Protein 9YFK (pdb70)

InterPro domains:
  IPR005771 UTP--glucose-1-phosphate uridylyltransferase, bacterial/archaeal-type [PTHR43197] (26-295)
  IPR005771 UTP--glucose-1-phosphate uridylyltransferase, bacterial/archaeal-type [TIGR01099] (27-288)
  IPR005771 UTP--glucose-1-phosphate uridylyltransferase, bacterial/archaeal-type [cd02541] (28-293)
  IPR005835 Nucleotidyl transferase domain [PF00483] (34-290)
  IPR029044 Nucleotide-diphospho-sugar transferases [G3DSA:3.90.550.10] (22-299)
  IPR029044 Nucleotide-diphospho-sugar transferases [SSF53448] (23-292)

B-factor: mean 29.92, std 6.7, range [19.69, 69.26]

Organism: Bordetella pertussis (strain Tohama I / ATCC BAA-589 / NCTC 13251) (NCBI:txid257313)

Sequence (556 aa):
HVVRKKAVFPVAGMGTRFLPATKAMPKEMLPVVDKPLIQYAVEEAVAAGITDLIFVTGRNKRAIEDHFDAAPELETDLEAKGKHELLALVRDILPAHVNCLYIRQSAPLGLGHAVLTAAPAVGNEPFAVLLADDLIDADTTPVLKQLIDVAVARQGSVLGVQEVPREDTRKYGIVVASQPVDARTERVTHIVEKPAPEQAPTTLAVVGRYVLEAAIFDHLRATTVGAGNEIQLTDGIAALLRERDVYAHRYDGKRYDCGSKAGMFQQATVALGRKYHGLIPEHVVRKAVFPVAGMGTRFLPATKAMPKEMLPVVDKPLIQYAVEEAVAAGITDLIFVTGRNKRAIEDHFDAAPELETDLEAKGKHELLALVRDILPAHVNCLYIRQSAPLGLGHAVLTAAPAVGNEPFAVLLADDLIDADTTPVLKQLIDVAVARQGSVLGVQEVPREDTRKYGIVVASQPVDARTERVTHIVEKPAPEQAPTTLAVVGRYVLEAAIFDHLRATTVGAGNEIQLTDGIAALLRERDVYAHRYDGKRYDCGSKAGMFQQATVALGRRKYHGLIPE

Radius of gyration: 26.01 Å; Cα contacts (8 Å, |Δi|>4): 1206; chains: 2; bounding box: 79×54×47 Å

Secondary structure (DSSP, 8-state):
----EEEEE--S--GGGTTGGGSS-GGG-EETTEEHHHHHHHHHHHTT--EEEEEE-TTHHHHHHHHS--HHHHHHHHHTT-HHHHHHHHTTS-TT-EEEEEE-SS---HHHHHHHTHHHH-SS-EEEE-TTEEEE-SS-HHHHHHHHHHHHTSEEEEEEE--GGGGGGSEEEEEEESSSSEEEEEEEEES--TTT-S-SEEEEEEEEE-TTHHHHHHT----GGGS--HHHHHHHHHHHS-EEEEE--SEEEETTSHHHHHHHHHHHHHHHH-----/----EEEEEE-S--GGGTTTTSSS-GGG-EETTEEHHHHHHHHHHHTT--EEEEEEBTBHHHHHHHHS--HHHHHHHHHTT-HHHHHHHHTTS-TT-EEEEEE-SS---HHHHHHHTHHHH-SS-EEEE-TTEEEE-SS-HHHHHHHHHHHHTSEEEEEEE--GGGGGGSEEEEEEESSSSEEEEEEEEES--TTT-S-SEEEEEEEEE-TTHHHHHHT--B-GGG-B-HHHHHHHHHHHS-EEEE--SSEEEETTSHHHHHHHHHHHHHHHH-----

Foldseek 3Di:
DDAAEEEEEQAAQLVQDPPVSVQGGQQQPDQPPGGLVLLVVVLVVLLRHAEYEYAYERNVVSVCVQQDDDVVVLVVCVVVVVVPVSVVSPVSADDRHDYDYFYDPHNFEPLSSVLSCCVVVPFFKYKYAHSLWRWAAPHRQLSVQRVVCVVVVFKEFEKDFDPLQCLLPFKAFDFADPDDFKTWTQAIDHRDHSVPRPGRIGTHGIIIHGSVLNVLQVVFAADPPSHSYSRSSVRVVSVVTIYMYGHTGTDIFNNSHPVSSVVSSQVVCCPPPVDHDD/DDEQEAEEEQADPLPQDPPVPVQHTLQQDDQPPGGLVLLVVVLSVLLRHQEYEYEYHHNRVSVVVQQDDDVVVLVVCVVVVVVVVNVVSCVSDPDRHYYDYFYQPDPQEPLSSVLSCCVVVPFFKYKYAHSLWRWAFPHRQLSVQVVVCVVVVFKEFEKDFDDLQCLLPFWAFDFADPDPFKTWGQAIHHRDHSVPRPHRIGTHGIIIHGSVLNVLQVVFAADPPRHRYSRSSVRVVNVVTIYMYGHTGIGIFNSSHPVSSVVSSQVVCCVPPNDHDD

Structure (mmCIF, N/CA/C/O backbone):
data_9YFK
#
_entry.id   9YFK
#
_cell.length_a   93.397
_cell.length_b   71.027
_cell.length_c   93.487
_cell.angle_alpha   90.00
_cell.angle_beta   90.06
_cell.angle_gamma   90.00
#
_symmetry.space_group_name_H-M   'I 1 2 1'
#
loop_
_entity.id
_entity.type
_entity.pdbx_description
1 polymer 'UTP--glucose-1-phosphate uridylyltransferase'
2 non-polymer "URIDINE-5'-DIPHOSPHATE-GLUCOSE"
3 non-polymer 'MAGNESIUM ION'
4 water water
#
loop_
_atom_site.group_PDB
_atom_site.id
_atom_site.type_symbol
_atom_site.label_atom_id
_atom_site.label_alt_id
_atom_site.label_comp_id
_atom_site.label_asym_id
_atom_site.label_entity_id
_atom_site.label_seq_id
_atom_site.pdbx_PDB_ins_code
_atom_site.Cartn_x
_atom_site.Cartn_y
_atom_site.Cartn_z
_atom_site.occupancy
_atom_site.B_iso_or_equiv
_atom_site.auth_seq_id
_atom_site.auth_comp_id
_atom_site.auth_asym_id
_atom_site.auth_atom_id
_atom_site.pdbx_PDB_model_num
ATOM 1 N N . HIS A 1 8 ? 39.891 7.871 2.944 1.00 47.28 25 HIS A N 1
ATOM 2 C CA . HIS A 1 8 ? 38.895 7.123 3.701 1.00 47.99 25 HIS A CA 1
ATOM 3 C C . HIS A 1 8 ? 37.841 8.056 4.287 1.00 46.99 25 HIS A C 1
ATOM 4 O O . HIS A 1 8 ? 38.087 8.678 5.315 1.00 49.37 25 HIS A O 1
ATOM 11 N N . VAL A 1 9 ? 36.670 8.145 3.652 1.00 43.48 26 VAL A N 1
ATOM 12 C CA . VAL A 1 9 ? 35.642 9.095 4.070 1.00 45.75 26 VAL A CA 1
ATOM 13 C C . VAL A 1 9 ? 34.294 8.384 4.083 1.00 38.27 26 VAL A C 1
ATOM 14 O O . VAL A 1 9 ? 33.954 7.654 3.148 1.00 39.82 26 VAL A O 1
ATOM 18 N N . VAL A 1 10 ? 33.502 8.646 5.111 1.00 34.33 27 VAL A N 1
ATOM 19 C CA . VAL A 1 10 ? 32.174 8.059 5.242 1.00 31.13 27 VAL A CA 1
ATOM 20 C C . VAL A 1 10 ? 31.181 9.210 5.156 1.00 30.64 27 VAL A C 1
ATOM 21 O O . VAL A 1 10 ? 31.095 10.059 6.047 1.00 31.14 27 VAL A O 1
ATOM 25 N N . ARG A 1 11 ? 30.452 9.232 4.051 1.00 29.51 28 ARG A N 1
ATOM 26 C CA . ARG A 1 11 ? 29.399 10.184 3.780 1.00 28.24 28 ARG A CA 1
ATOM 27 C C . ARG A 1 11 ? 28.040 9.545 3.570 1.00 27.94 28 ARG A C 1
ATOM 28 O O . ARG A 1 11 ? 27.035 10.260 3.563 1.00 28.31 28 ARG A O 1
ATOM 36 N N . LYS A 1 12 ? 27.989 8.239 3.342 1.00 27.84 29 LYS A N 1
ATOM 37 C CA A LYS A 1 12 ? 26.751 7.511 3.123 0.54 27.06 29 LYS A CA 1
ATOM 38 C CA B LYS A 1 12 ? 26.750 7.512 3.125 0.46 27.05 29 LYS A CA 1
ATOM 39 C C . LYS A 1 12 ? 26.451 6.659 4.348 1.00 26.92 29 LYS A C 1
ATOM 40 O O . LYS A 1 12 ? 27.361 6.078 4.944 1.00 25.80 29 LYS A O 1
ATOM 51 N N . ALA A 1 13 ? 25.175 6.594 4.723 1.00 25.93 30 ALA A N 1
ATOM 52 C CA . ALA A 1 13 ? 24.738 5.734 5.813 1.00 25.66 30 ALA A CA 1
ATOM 53 C C . ALA A 1 13 ? 23.441 5.043 5.427 1.00 21.76 30 ALA A C 1
ATOM 54 O O . ALA A 1 13 ? 22.557 5.650 4.820 1.00 23.56 30 ALA A O 1
ATOM 56 N N . VAL A 1 14 ? 23.324 3.787 5.835 1.00 21.79 31 VAL A N 1
ATOM 57 C CA . VAL A 1 14 ? 22.207 2.920 5.485 1.00 22.50 31 VAL A CA 1
ATOM 58 C C . VAL A 1 14 ? 21.348 2.710 6.718 1.00 20.86 31 VAL A C 1
ATOM 59 O O . VAL A 1 14 ? 21.861 2.427 7.801 1.00 21.94 31 VAL A O 1
ATOM 63 N N . PHE A 1 15 ? 20.041 2.865 6.550 1.00 21.48 32 PHE A N 1
ATOM 64 C CA . PHE A 1 15 ? 19.075 2.683 7.631 1.00 21.58 32 PHE A CA 1
ATOM 65 C C . PHE A 1 15 ? 18.130 1.548 7.282 1.00 20.18 32 PHE A C 1
ATOM 66 O O . PHE A 1 15 ? 17.181 1.751 6.511 1.00 21.53 32 PHE A O 1
ATOM 74 N N . PRO A 1 16 ? 18.359 0.334 7.784 1.00 20.50 33 PRO A N 1
ATOM 75 C CA . PRO A 1 16 ? 17.399 -0.756 7.563 1.00 20.75 33 PRO A CA 1
ATOM 76 C C . PRO A 1 16 ? 16.156 -0.559 8.414 1.00 20.74 33 PRO A C 1
ATOM 77 O O . PRO A 1 16 ? 16.219 -0.576 9.642 1.00 26.86 33 PRO A O 1
ATOM 81 N N . VAL A 1 17 ? 15.030 -0.354 7.751 1.00 21.48 34 VAL A N 1
ATOM 82 C CA . VAL A 1 17 ? 13.772 -0.066 8.420 1.00 22.74 34 VAL A CA 1
ATOM 83 C C . VAL A 1 17 ? 12.689 -0.974 7.863 1.00 20.15 34 VAL A C 1
ATOM 84 O O . VAL A 1 17 ? 11.516 -0.599 7.794 1.00 21.14 34 VAL A O 1
ATOM 88 N N . ALA A 1 18 ? 13.079 -2.181 7.470 1.00 21.30 35 ALA A N 1
ATOM 89 C CA . ALA A 1 18 ? 12.194 -3.062 6.730 1.00 22.93 35 ALA A CA 1
ATOM 90 C C . ALA A 1 18 ? 11.847 -4.360 7.439 1.00 23.08 35 ALA A C 1
ATOM 91 O O . ALA A 1 18 ? 11.284 -5.254 6.805 1.00 26.70 35 ALA A O 1
ATOM 93 N N . GLY A 1 19 ? 12.152 -4.496 8.719 1.00 23.39 36 GLY A N 1
ATOM 94 C CA . GLY A 1 19 ? 11.777 -5.684 9.454 1.00 26.02 36 GLY A CA 1
ATOM 95 C C . GLY A 1 19 ? 10.286 -5.738 9.727 1.00 25.07 36 GLY A C 1
ATOM 96 O O . GLY A 1 19 ? 9.527 -4.823 9.415 1.00 25.97 36 GLY A O 1
ATOM 97 N N . MET A 1 20 ? 9.858 -6.839 10.351 1.00 26.59 37 MET A N 1
ATOM 98 C CA . MET A 1 20 ? 8.441 -6.967 10.638 1.00 27.39 37 MET A CA 1
ATOM 99 C C . MET A 1 20 ? 8.029 -6.371 11.983 1.00 24.84 37 MET A C 1
ATOM 100 O O . MET A 1 20 ? 6.837 -6.142 12.194 1.00 28.22 37 MET A O 1
ATOM 105 N N . GLY A 1 21 ? 8.959 -6.134 12.899 1.00 24.83 38 GLY A N 1
ATOM 106 C CA . GLY A 1 21 ? 8.600 -5.454 14.135 1.00 26.16 38 GLY A CA 1
ATOM 107 C C . GLY A 1 21 ? 7.502 -6.159 14.896 1.00 26.23 38 GLY A C 1
ATOM 108 O O . GLY A 1 21 ? 6.617 -5.505 15.458 1.00 26.30 38 GLY A O 1
ATOM 109 N N . THR A 1 22 ? 7.543 -7.488 14.924 1.00 25.71 39 THR A N 1
ATOM 110 C CA . THR A 1 22 ? 6.449 -8.247 15.500 1.00 24.82 39 THR A CA 1
ATOM 111 C C . THR A 1 22 ? 6.333 -8.062 17.006 1.00 24.93 39 THR A C 1
ATOM 112 O O . THR A 1 22 ? 5.243 -8.219 17.554 1.00 26.40 39 THR A O 1
ATOM 116 N N . ARG A 1 23 ? 7.419 -7.708 17.690 1.00 25.59 40 ARG A N 1
ATOM 117 C CA . ARG A 1 23 ? 7.342 -7.525 19.134 1.00 25.79 40 ARG A CA 1
ATOM 118 C C . ARG A 1 23 ? 6.484 -6.334 19.526 1.00 23.30 40 ARG A C 1
ATOM 119 O O . ARG A 1 23 ? 6.134 -6.193 20.701 1.00 23.79 40 ARG A O 1
ATOM 127 N N . PHE A 1 24 ? 6.142 -5.485 18.570 1.00 22.88 41 PHE A N 1
ATOM 128 C CA . PHE A 1 24 ? 5.413 -4.259 18.832 1.00 22.94 41 PHE A CA 1
ATOM 129 C C . PHE A 1 24 ? 4.064 -4.259 18.133 1.00 23.03 41 PHE A C 1
ATOM 130 O O . PHE A 1 24 ? 3.382 -3.233 18.113 1.00 24.25 41 PHE A O 1
ATOM 138 N N . LEU A 1 25 ? 3.646 -5.392 17.597 1.00 24.44 42 LEU A N 1
ATOM 139 C CA . LEU A 1 25 ? 2.301 -5.491 17.066 1.00 23.37 42 LEU A CA 1
ATOM 140 C C . LEU A 1 25 ? 1.299 -5.342 18.200 1.00 24.49 42 LEU A C 1
ATOM 141 O O . LEU A 1 25 ? 1.529 -5.858 19.302 1.00 25.88 42 LEU A O 1
ATOM 146 N N . PRO A 1 26 ? 0.149 -4.725 17.961 1.00 24.25 43 PRO A N 1
ATOM 147 C CA . PRO A 1 26 ? -0.349 -4.252 16.673 1.00 23.94 43 PRO A CA 1
ATOM 148 C C . PRO A 1 26 ? 0.088 -2.887 16.191 1.00 23.48 43 PRO A C 1
ATOM 149 O O . PRO A 1 26 ? -0.325 -2.467 15.130 1.00 27.13 43 PRO A O 1
ATOM 153 N N . ALA A 1 27 ? 0.887 -2.131 16.925 1.00 24.48 44 ALA A N 1
ATOM 154 C CA . ALA A 1 27 ? 1.219 -0.791 16.459 1.00 23.05 44 ALA A CA 1
ATOM 155 C C . ALA A 1 27 ? 1.975 -0.820 15.138 1.00 22.45 44 ALA A C 1
ATOM 156 O O . ALA A 1 27 ? 1.876 0.124 14.352 1.00 22.27 44 ALA A O 1
ATOM 158 N N . THR A 1 28 ? 2.713 -1.896 14.865 1.00 23.61 45 THR A N 1
ATOM 159 C CA . THR A 1 28 ? 3.577 -1.973 13.697 1.00 25.32 45 THR A CA 1
ATOM 160 C C . THR A 1 28 ? 2.896 -2.693 12.535 1.00 23.79 45 THR A C 1
ATOM 161 O O . THR A 1 28 ? 3.569 -3.291 11.695 1.00 25.28 45 THR A O 1
ATOM 165 N N . LYS A 1 29 ? 1.562 -2.663 12.487 1.00 25.80 46 LYS A N 1
ATOM 166 C CA . LYS A 1 29 ? 0.861 -3.222 11.340 1.00 23.85 46 LYS A CA 1
ATOM 167 C C . LYS A 1 29 ? 1.099 -2.391 10.094 1.00 23.10 46 LYS A C 1
ATOM 168 O O . LYS A 1 29 ? 1.360 -2.934 9.019 1.00 28.93 46 LYS A O 1
ATOM 174 N N . ALA A 1 30 ? 1.005 -1.073 10.222 1.00 25.19 47 ALA A N 1
ATOM 175 C CA . ALA A 1 30 ? 1.100 -0.160 9.094 1.00 26.16 47 ALA A CA 1
ATOM 176 C C . ALA A 1 30 ? 2.289 0.782 9.211 1.00 24.93 47 ALA A C 1
ATOM 177 O O . ALA A 1 30 ? 2.350 1.779 8.498 1.00 27.61 47 ALA A O 1
ATOM 179 N N . MET A 1 31 ? 3.234 0.481 10.100 1.00 23.66 48 MET A N 1
ATOM 180 C CA . MET A 1 31 ? 4.427 1.307 10.232 1.00 23.65 48 MET A CA 1
ATOM 181 C C . MET A 1 31 ? 5.528 0.419 10.790 1.00 22.81 48 MET A C 1
ATOM 182 O O . MET A 1 31 ? 5.239 -0.604 11.414 1.00 24.20 48 MET A O 1
ATOM 187 N N . PRO A 1 32 ? 6.785 0.746 10.523 1.00 23.29 49 PRO A N 1
ATOM 188 C CA . PRO A 1 32 ? 7.894 -0.002 11.122 1.00 24.74 49 PRO A CA 1
ATOM 189 C C . PRO A 1 32 ? 8.123 0.370 12.581 1.00 23.40 49 PRO A C 1
ATOM 190 O O . PRO A 1 32 ? 7.722 1.431 13.055 1.00 22.68 49 PRO A O 1
ATOM 194 N N . LYS A 1 33 ? 8.803 -0.531 13.294 1.00 23.84 50 LYS A N 1
ATOM 195 C CA . LYS A 1 33 ? 9.105 -0.245 14.689 1.00 22.38 50 LYS A CA 1
ATOM 196 C C . LYS A 1 33 ? 9.980 0.993 14.818 1.00 22.13 50 LYS A C 1
ATOM 197 O O . LYS A 1 33 ? 9.923 1.692 15.829 1.00 24.33 50 LYS A O 1
ATOM 203 N N . GLU A 1 34 ? 10.759 1.312 13.792 1.00 24.40 51 GLU A N 1
ATOM 204 C CA . GLU A 1 34 ? 11.642 2.466 13.856 1.00 23.12 51 GLU A CA 1
ATOM 205 C C . GLU A 1 34 ? 10.895 3.777 13.767 1.00 23.14 51 GLU A C 1
ATOM 206 O O . GLU A 1 34 ? 11.508 4.826 13.972 1.00 24.47 51 GLU A O 1
ATOM 212 N N . MET A 1 35 ? 9.606 3.745 13.446 1.00 25.46 52 MET A N 1
ATOM 213 C CA . MET A 1 35 ? 8.760 4.932 13.483 1.00 24.10 52 MET A CA 1
ATOM 214 C C . MET A 1 35 ? 8.019 5.052 14.796 1.00 22.21 52 MET A C 1
ATOM 215 O O . MET A 1 35 ? 7.248 5.992 14.967 1.00 23.63 52 MET A O 1
ATOM 220 N N . LEU A 1 36 ? 8.238 4.127 15.702 1.00 23.23 53 LEU A N 1
ATOM 221 C CA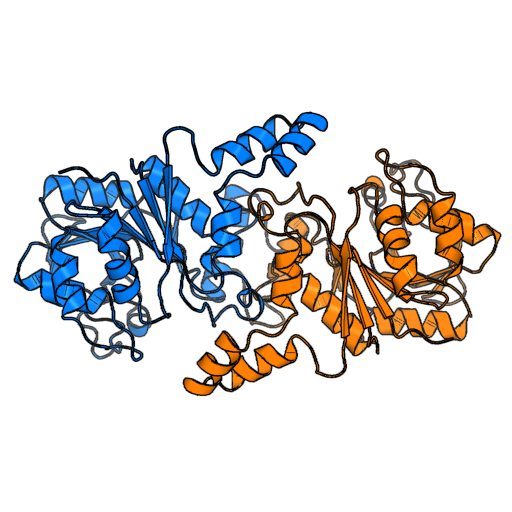 . LEU A 1 36 ? 7.703 4.244 17.036 1.00 21.82 53 LEU A CA 1
ATOM 222 C C . LEU A 1 36 ? 8.419 5.358 17.766 1.00 22.05 53 LEU A C 1
ATOM 223 O O . LEU A 1 36 ? 9.657 5.433 17.706 1.00 22.01 53 LEU A O 1
ATOM 228 N N . PRO A 1 37 ? 7.719 6.235 18.464 1.00 26.20 54 PRO A N 1
ATOM 229 C CA . PRO A 1 37 ? 8.362 7.390 19.069 1.00 25.48 54 PRO A CA 1
ATOM 230 C C . PRO A 1 37 ? 8.854 7.131 20.481 1.00 23.10 54 PRO A C 1
ATOM 231 O O . PRO A 1 37 ? 8.379 6.254 21.203 1.00 26.18 54 PRO A O 1
ATOM 235 N N . VAL A 1 38 ? 9.852 7.906 20.845 1.00 24.68 55 VAL A N 1
ATOM 236 C CA . VAL A 1 38 ? 10.269 8.060 22.225 1.00 26.78 55 VAL A CA 1
ATOM 237 C C . VAL A 1 38 ? 9.877 9.482 22.588 1.00 24.22 55 VAL A C 1
ATOM 238 O O . VAL A 1 38 ? 10.511 10.443 22.149 1.00 28.98 55 VAL A O 1
ATOM 242 N N . VAL A 1 39 ? 8.795 9.611 23.345 1.00 24.71 56 VAL A N 1
ATOM 243 C CA . VAL A 1 39 ? 8.196 10.887 23.711 1.00 27.26 56 VAL A CA 1
ATOM 244 C C . VAL A 1 39 ? 7.589 11.533 22.471 1.00 26.83 56 VAL A C 1
ATOM 245 O O . VAL A 1 39 ? 6.393 11.393 22.217 1.00 29.71 56 VAL A O 1
ATOM 249 N N . ASP A 1 40 ? 8.400 12.238 21.687 1.00 29.42 57 ASP A N 1
ATOM 250 C CA . ASP A 1 40 ? 7.859 13.000 20.565 1.00 29.37 57 ASP A CA 1
ATOM 251 C C . ASP A 1 40 ? 8.735 12.951 19.316 1.00 29.08 57 ASP A C 1
ATOM 252 O O . ASP A 1 40 ? 8.573 13.791 18.427 1.00 26.59 57 ASP A O 1
ATOM 257 N N . LYS A 1 41 ? 9.620 11.961 19.202 1.00 31.40 58 LYS A N 1
ATOM 258 C CA . LYS A 1 41 ? 10.569 11.855 18.108 1.00 27.68 58 LYS A CA 1
ATOM 259 C C . LYS A 1 41 ? 10.656 10.374 17.771 1.00 26.73 58 LYS A C 1
ATOM 260 O O . LYS A 1 41 ? 10.847 9.553 18.678 1.00 26.22 58 LYS A O 1
ATOM 266 N N . PRO A 1 42 ? 10.508 9.998 16.499 1.00 28.40 59 PRO A N 1
ATOM 267 C CA . PRO A 1 42 ? 10.629 8.581 16.138 1.00 25.31 59 PRO A CA 1
ATOM 268 C C . PRO A 1 42 ? 12.032 8.052 16.372 1.00 21.82 59 PRO A C 1
ATOM 269 O O . PRO A 1 42 ? 13.013 8.793 16.348 1.00 22.52 59 PRO A O 1
ATOM 273 N N . LEU A 1 43 ? 12.113 6.749 16.637 1.00 21.61 60 LEU A N 1
ATOM 274 C CA . LEU A 1 43 ? 13.413 6.118 16.816 1.00 22.70 60 LEU A CA 1
ATOM 275 C C . LEU A 1 43 ? 14.356 6.449 15.668 1.00 24.92 60 LEU A C 1
ATOM 276 O O . LEU A 1 43 ? 15.546 6.702 15.880 1.00 25.55 60 LEU A O 1
ATOM 281 N N . ILE A 1 44 ? 13.845 6.441 14.440 1.00 24.07 61 ILE A N 1
ATOM 282 C CA . ILE A 1 44 ? 14.715 6.649 13.295 1.00 22.45 61 ILE A CA 1
ATOM 283 C C . ILE A 1 44 ? 15.291 8.055 13.303 1.00 22.79 61 ILE A C 1
ATOM 284 O O . ILE A 1 44 ? 16.469 8.248 13.006 1.00 27.70 61 ILE A O 1
ATOM 289 N N . GLN A 1 45 ? 14.499 9.054 13.673 1.00 21.52 62 GLN A N 1
ATOM 290 C CA . GLN A 1 45 ? 15.013 10.415 13.620 1.00 21.91 62 GLN A CA 1
ATOM 291 C C . GLN A 1 45 ? 16.146 10.640 14.613 1.00 23.35 62 GLN A C 1
ATOM 292 O O . GLN A 1 45 ? 17.059 11.414 14.334 1.00 23.50 62 GLN A O 1
ATOM 298 N N . TYR A 1 46 ? 16.121 9.975 15.763 1.00 24.47 63 TYR A N 1
ATOM 299 C CA . TYR A 1 46 ? 17.279 10.026 16.643 1.00 24.18 63 TYR A CA 1
ATOM 300 C C . TYR A 1 46 ? 18.527 9.577 15.901 1.00 23.02 63 TYR A C 1
ATOM 301 O O . TYR A 1 46 ? 19.547 10.268 15.891 1.00 24.04 63 TYR A O 1
ATOM 310 N N . ALA A 1 47 ? 18.446 8.417 15.259 1.00 26.89 64 ALA A N 1
ATOM 311 C CA . ALA A 1 47 ? 19.598 7.843 14.580 1.00 23.32 64 ALA A CA 1
ATOM 312 C C . ALA A 1 47 ? 20.049 8.710 13.416 1.00 23.61 64 ALA A C 1
ATOM 313 O O . ALA A 1 47 ? 21.251 8.881 13.193 1.00 25.42 64 ALA A O 1
ATOM 315 N N . VAL A 1 48 ? 19.101 9.254 12.657 1.00 23.35 65 VAL A N 1
ATOM 316 C CA . VAL A 1 48 ? 19.460 10.084 11.513 1.00 25.47 65 VAL A CA 1
ATOM 317 C C . VAL A 1 48 ? 20.109 11.374 11.984 1.00 25.51 65 VAL A C 1
ATOM 318 O O . VAL A 1 48 ? 21.062 11.861 11.374 1.00 26.45 65 VAL A O 1
ATOM 322 N N . GLU A 1 49 ? 19.612 11.942 13.081 1.00 28.66 66 GLU A N 1
ATOM 323 C CA . GLU A 1 49 ? 20.244 13.124 13.657 1.00 29.05 66 GLU A CA 1
ATOM 324 C C . GLU A 1 49 ? 21.677 12.824 14.067 1.00 25.96 66 GLU A C 1
ATOM 325 O O . GLU A 1 49 ? 22.580 13.632 13.837 1.00 26.56 66 GLU A O 1
ATOM 331 N N . GLU A 1 50 ? 21.901 11.658 14.671 1.00 28.41 67 GLU A N 1
ATOM 332 C CA . GLU A 1 50 ? 23.249 11.255 15.042 1.00 27.14 67 GLU A CA 1
ATOM 333 C C . GLU A 1 50 ? 24.149 11.169 13.823 1.00 28.24 67 GLU A C 1
ATOM 334 O O . GLU A 1 50 ? 25.312 11.575 13.874 1.00 29.39 67 GLU A O 1
ATOM 340 N N . ALA A 1 51 ? 23.637 10.599 12.732 1.00 30.34 68 ALA A N 1
ATOM 341 C CA . ALA A 1 51 ? 24.444 10.396 11.535 1.00 27.13 68 ALA A CA 1
ATOM 342 C C . ALA A 1 51 ? 24.840 11.718 10.905 1.00 26.25 68 ALA A C 1
ATOM 343 O O . ALA A 1 51 ? 25.967 11.875 10.437 1.00 28.01 68 ALA A O 1
ATOM 345 N N . VAL A 1 52 ? 23.918 12.670 10.856 1.00 27.20 69 VAL A N 1
ATOM 346 C CA . VAL A 1 52 ? 24.238 13.972 10.292 1.00 27.40 69 VAL A CA 1
ATOM 347 C C . VAL A 1 52 ? 25.290 14.664 11.138 1.00 26.45 69 VAL A C 1
ATOM 348 O O . VAL A 1 52 ? 26.211 15.291 10.615 1.00 29.46 69 VAL A O 1
ATOM 352 N N . ALA A 1 53 ? 25.161 14.575 12.460 1.00 30.88 70 ALA A N 1
ATOM 353 C CA . ALA A 1 53 ? 26.184 15.124 13.338 1.00 28.22 70 ALA A CA 1
ATOM 354 C C . ALA A 1 53 ? 27.523 14.443 13.114 1.00 30.19 70 ALA A C 1
ATOM 355 O O . ALA A 1 53 ? 28.570 15.078 13.251 1.00 31.63 70 ALA A O 1
ATOM 357 N N . ALA A 1 54 ? 27.508 13.166 12.729 1.00 34.62 71 ALA A N 1
ATOM 358 C CA . ALA A 1 54 ? 28.722 12.402 12.476 1.00 30.25 71 ALA A CA 1
ATOM 359 C C . ALA A 1 54 ? 29.318 12.664 11.102 1.00 30.32 71 ALA A C 1
ATOM 360 O O . ALA A 1 54 ? 30.416 12.172 10.826 1.00 34.61 71 ALA A O 1
ATOM 362 N N . GLY A 1 55 ? 28.628 13.416 10.240 1.00 33.12 72 GLY A N 1
ATOM 363 C CA . GLY A 1 55 ? 29.141 13.793 8.937 1.00 27.50 72 GLY A CA 1
ATOM 364 C C . GLY A 1 55 ? 28.461 13.159 7.747 1.00 26.43 72 GLY A C 1
ATOM 365 O O . GLY A 1 55 ? 28.886 13.405 6.616 1.00 29.48 72 GLY A O 1
ATOM 366 N N . ILE A 1 56 ? 27.424 12.357 7.951 1.00 29.38 73 ILE A N 1
ATOM 367 C CA . ILE A 1 56 ? 26.746 11.719 6.834 1.00 28.53 73 ILE A CA 1
ATOM 368 C C . ILE A 1 56 ? 25.961 12.761 6.053 1.00 27.71 73 ILE A C 1
ATOM 369 O O . ILE A 1 56 ? 25.316 13.645 6.630 1.00 28.59 73 ILE A O 1
ATOM 374 N N . THR A 1 57 ? 26.066 12.694 4.728 1.00 29.06 74 THR A N 1
ATOM 375 C CA . THR A 1 57 ? 25.320 13.558 3.827 1.00 28.63 74 THR A CA 1
ATOM 376 C C . THR A 1 57 ? 24.260 12.828 3.032 1.00 28.44 74 THR A C 1
ATOM 377 O O . THR A 1 57 ? 23.265 13.437 2.647 1.00 30.23 74 THR A O 1
ATOM 381 N N . ASP A 1 58 ? 24.460 11.542 2.783 1.00 26.98 75 ASP A N 1
ATOM 382 C CA . ASP A 1 58 ? 23.583 10.751 1.943 1.00 27.93 75 ASP A CA 1
ATOM 383 C C . ASP A 1 58 ? 22.903 9.717 2.819 1.00 24.79 75 ASP A C 1
ATOM 384 O O . ASP A 1 58 ? 23.572 8.836 3.367 1.00 26.04 75 ASP A O 1
ATOM 389 N N . LEU A 1 59 ? 21.588 9.820 2.937 1.00 25.02 76 LEU A N 1
ATOM 390 C CA . LEU A 1 59 ? 20.795 8.883 3.709 1.00 23.54 76 LEU A CA 1
ATOM 391 C C . LEU A 1 59 ? 20.200 7.864 2.765 1.00 22.97 76 LEU A C 1
ATOM 392 O O . LEU A 1 59 ? 19.734 8.211 1.683 1.00 26.55 76 LEU A O 1
ATOM 397 N N . ILE A 1 60 ? 20.262 6.605 3.155 1.00 24.90 77 ILE A N 1
ATOM 398 C CA . ILE A 1 60 ? 19.772 5.516 2.337 1.00 23.38 77 ILE A CA 1
ATOM 399 C C . ILE A 1 60 ? 18.856 4.686 3.210 1.00 21.54 77 ILE A C 1
ATOM 400 O O . ILE A 1 60 ? 19.320 4.026 4.139 1.00 23.41 77 ILE A O 1
ATOM 405 N N . PHE A 1 61 ? 17.566 4.693 2.899 1.00 23.17 78 PHE A N 1
ATOM 406 C CA . PHE A 1 61 ? 16.569 3.960 3.661 1.00 22.36 78 PHE A CA 1
ATOM 407 C C . PHE A 1 61 ? 16.139 2.716 2.895 1.00 20.30 78 PHE A C 1
ATOM 408 O O . PHE A 1 61 ? 15.696 2.813 1.751 1.00 22.07 78 PHE A O 1
ATOM 416 N N . VAL A 1 62 ? 16.248 1.557 3.533 1.00 21.96 79 VAL A N 1
ATOM 417 C CA . VAL A 1 62 ? 15.838 0.287 2.947 1.00 22.58 79 VAL A CA 1
ATOM 418 C C . VAL A 1 62 ? 14.488 -0.056 3.552 1.00 21.16 79 VAL A C 1
ATOM 419 O O . VAL A 1 62 ? 14.393 -0.409 4.730 1.00 21.30 79 VAL A O 1
ATOM 423 N N . THR A 1 63 ? 13.454 0.034 2.737 1.00 23.26 80 THR A N 1
ATOM 424 C CA . THR A 1 63 ? 12.072 -0.021 3.170 1.00 21.75 80 THR A CA 1
ATOM 425 C C . THR A 1 63 ? 11.488 -1.394 2.900 1.00 22.97 80 THR A C 1
ATOM 426 O O . THR A 1 63 ? 12.056 -2.198 2.168 1.00 26.14 80 THR A O 1
ATOM 430 N N . GLY A 1 64 ? 10.362 -1.669 3.529 1.00 23.88 81 GLY A N 1
ATOM 431 C CA . GLY A 1 64 ? 9.599 -2.855 3.192 1.00 26.31 81 GLY A CA 1
ATOM 432 C C . GLY A 1 64 ? 8.149 -2.496 2.931 1.00 27.31 81 GLY A C 1
ATOM 433 O O . GLY A 1 64 ? 7.836 -1.468 2.347 1.00 28.10 81 GLY A O 1
ATOM 434 N N . ARG A 1 65 ? 7.260 -3.336 3.472 1.00 30.63 82 ARG A N 1
ATOM 435 C CA . ARG A 1 65 ? 5.825 -3.142 3.325 1.00 29.02 82 ARG A CA 1
ATOM 436 C C . ARG A 1 65 ? 5.384 -1.766 3.772 1.00 26.98 82 ARG A C 1
ATOM 437 O O . ARG A 1 65 ? 4.630 -1.075 3.082 1.00 31.56 82 ARG A O 1
ATOM 445 N N . ASN A 1 66 ? 5.803 -1.385 4.960 1.00 27.99 83 ASN A N 1
ATOM 446 C CA . ASN A 1 66 ? 5.364 -0.151 5.588 1.00 28.41 83 ASN A CA 1
ATOM 447 C C . ASN A 1 66 ? 6.306 0.998 5.296 1.00 26.23 83 ASN A C 1
ATOM 448 O O . ASN A 1 66 ? 6.794 1.690 6.181 1.00 27.32 83 ASN A O 1
ATOM 453 N N . LYS A 1 67 ? 6.559 1.176 3.997 1.00 27.88 84 LYS A N 1
ATOM 454 C CA . LYS A 1 67 ? 7.407 2.255 3.519 1.00 26.55 84 LYS A CA 1
ATOM 455 C C . LYS A 1 67 ? 6.764 3.624 3.732 1.00 24.55 84 LYS A C 1
ATOM 456 O O . LYS A 1 67 ? 7.471 4.623 3.890 1.00 26.33 84 LYS A O 1
ATOM 462 N N . ARG A 1 68 ? 5.431 3.695 3.704 1.00 25.96 85 ARG A N 1
ATOM 463 C CA . ARG A 1 68 ? 4.761 4.986 3.636 1.00 23.74 85 ARG A CA 1
ATOM 464 C C . ARG A 1 68 ? 5.113 5.857 4.820 1.00 21.68 85 ARG A C 1
ATOM 465 O O . ARG A 1 68 ? 5.368 7.051 4.662 1.00 23.11 85 ARG A O 1
ATOM 473 N N . ALA A 1 69 ? 5.216 5.270 5.996 1.00 21.78 86 ALA A N 1
ATOM 474 C CA . ALA A 1 69 ? 5.507 6.074 7.168 1.00 22.61 86 ALA A CA 1
ATOM 475 C C . ALA A 1 69 ? 6.893 6.682 7.090 1.00 20.90 86 ALA A C 1
ATOM 476 O O . ALA A 1 69 ? 7.076 7.855 7.422 1.00 23.40 86 ALA A O 1
ATOM 478 N N . ILE A 1 70 ? 7.880 5.903 6.653 1.00 21.93 87 ILE A N 1
ATOM 479 C CA . ILE A 1 70 ? 9.250 6.401 6.599 1.00 22.18 87 ILE A CA 1
ATOM 480 C C . ILE A 1 70 ? 9.383 7.488 5.541 1.00 23.05 87 ILE A C 1
ATOM 481 O O . ILE A 1 70 ? 9.954 8.553 5.792 1.00 23.91 87 ILE A O 1
ATOM 486 N N . GLU A 1 71 ? 8.861 7.226 4.342 1.00 24.94 88 GLU A N 1
ATOM 487 C CA . GLU A 1 71 ? 8.904 8.210 3.272 1.00 22.68 88 GLU A CA 1
ATOM 488 C C . GLU A 1 71 ? 8.227 9.503 3.679 1.00 21.99 88 GLU A C 1
ATOM 489 O O . GLU A 1 71 ? 8.769 10.592 3.477 1.00 23.38 88 GLU A O 1
ATOM 495 N N . ASP A 1 72 ? 7.036 9.405 4.249 1.00 21.80 89 ASP A N 1
ATOM 496 C CA . ASP A 1 72 ? 6.300 10.611 4.568 1.00 22.67 89 ASP A CA 1
ATOM 497 C C . ASP A 1 72 ? 6.924 11.385 5.711 1.00 22.19 89 ASP A C 1
ATOM 498 O O . ASP A 1 72 ? 6.635 12.571 5.852 1.00 25.43 89 ASP A O 1
ATOM 503 N N . HIS A 1 73 ? 7.755 10.751 6.535 1.00 23.72 90 HIS A N 1
ATOM 504 C CA . HIS A 1 73 ? 8.370 11.473 7.640 1.00 22.04 90 HIS A CA 1
ATOM 505 C C . HIS A 1 73 ? 9.505 12.382 7.186 1.00 22.25 90 HIS A C 1
ATOM 506 O O . HIS A 1 73 ? 9.631 13.509 7.665 1.00 23.62 90 HIS A O 1
ATOM 513 N N . PHE A 1 74 ? 10.346 11.921 6.277 1.00 24.43 91 PHE A N 1
ATOM 514 C CA . PHE A 1 74 ? 11.531 12.684 5.922 1.00 23.98 91 PHE A CA 1
ATOM 515 C C . PHE A 1 74 ? 11.359 13.476 4.647 1.00 22.69 91 PHE A C 1
ATOM 516 O O . PHE A 1 74 ? 12.064 14.467 4.454 1.00 26.42 91 PHE A O 1
ATOM 524 N N . ASP A 1 75 ? 10.429 13.075 3.794 1.00 25.65 92 ASP A N 1
ATOM 525 C CA . ASP A 1 75 ? 10.059 13.881 2.645 1.00 25.35 92 ASP A CA 1
ATOM 526 C C . ASP A 1 75 ? 9.230 15.081 3.083 1.00 25.21 92 ASP A C 1
ATOM 527 O O . ASP A 1 75 ? 8.494 15.028 4.065 1.00 30.61 92 ASP A O 1
ATOM 532 N N . ALA A 1 76 ? 9.336 16.161 2.320 1.00 29.57 93 ALA A N 1
ATOM 533 C CA . ALA A 1 76 ? 8.673 17.406 2.673 1.00 30.72 93 ALA A CA 1
ATOM 534 C C . ALA A 1 76 ? 7.162 17.246 2.671 1.00 30.84 93 ALA A C 1
ATOM 535 O O . ALA A 1 76 ? 6.610 16.373 2.004 1.00 37.58 93 ALA A O 1
ATOM 537 N N . ALA A 1 77 ? 6.492 18.077 3.465 1.00 36.01 94 ALA A N 1
ATOM 538 C CA . ALA A 1 77 ? 5.032 18.131 3.508 1.00 39.09 94 ALA A CA 1
ATOM 539 C C . ALA A 1 77 ? 4.591 19.583 3.396 1.00 40.39 94 ALA A C 1
ATOM 540 O O . ALA A 1 77 ? 4.207 20.203 4.393 1.00 39.48 94 ALA A O 1
ATOM 542 N N . PRO A 1 78 ? 4.621 20.157 2.191 1.00 43.21 95 PRO A N 1
ATOM 543 C CA . PRO A 1 78 ? 4.285 21.584 2.061 1.00 43.83 95 PRO A CA 1
ATOM 544 C C . PRO A 1 78 ? 2.841 21.875 2.391 1.00 43.31 95 PRO A C 1
ATOM 545 O O . PRO A 1 78 ? 2.495 23.036 2.626 1.00 44.70 95 PRO A O 1
ATOM 549 N N . GLU A 1 79 ? 1.984 20.857 2.399 1.00 44.92 96 GLU A N 1
ATOM 550 C CA . GLU A 1 79 ? 0.643 21.025 2.937 1.00 43.52 96 GLU A CA 1
ATOM 551 C C . GLU A 1 79 ? 0.693 21.420 4.397 1.00 38.49 96 GLU A C 1
ATOM 552 O O . GLU A 1 79 ? -0.044 22.304 4.842 1.00 40.25 96 GLU A O 1
ATOM 558 N N . LEU A 1 80 ? 1.555 20.763 5.160 1.00 38.90 97 LEU A N 1
ATOM 559 C CA . LEU A 1 80 ? 1.785 21.158 6.538 1.00 36.07 97 LEU A CA 1
ATOM 560 C C . LEU A 1 80 ? 2.558 22.462 6.613 1.00 37.46 97 LEU A C 1
ATOM 561 O O . LEU A 1 80 ? 2.212 23.353 7.393 1.00 39.42 97 LEU A O 1
ATOM 566 N N . GLU A 1 81 ? 3.625 22.583 5.826 1.00 38.55 98 GLU A N 1
ATOM 567 C CA . GLU A 1 81 ? 4.451 23.779 5.900 1.00 37.09 98 GLU A CA 1
ATOM 568 C C . GLU A 1 81 ? 3.611 25.023 5.652 1.00 39.24 98 GLU A C 1
ATOM 569 O O . GLU A 1 81 ? 3.853 26.074 6.249 1.00 39.86 98 GLU A O 1
ATOM 575 N N . THR A 1 82 ? 2.618 24.918 4.767 1.00 41.13 99 THR A N 1
ATOM 576 C CA . THR A 1 82 ? 1.788 26.074 4.438 1.00 42.61 99 THR A CA 1
ATOM 577 C C . THR A 1 82 ? 0.817 26.406 5.564 1.00 41.44 99 THR A C 1
ATOM 578 O O . THR A 1 82 ? 0.575 27.584 5.848 1.00 44.78 99 THR A O 1
ATOM 582 N N . ASP A 1 83 ? 0.236 25.395 6.207 1.00 41.26 100 ASP A N 1
ATOM 583 C CA . ASP A 1 83 ? -0.645 25.681 7.332 1.00 44.93 100 ASP A CA 1
ATOM 584 C C . ASP A 1 83 ? 0.110 26.341 8.470 1.00 45.67 100 ASP A C 1
ATOM 585 O O . ASP A 1 83 ? -0.410 27.238 9.137 1.00 49.29 100 ASP A O 1
ATOM 590 N N . LEU A 1 84 ? 1.313 25.857 8.753 1.00 47.91 101 LEU A N 1
ATOM 591 C CA . LEU A 1 84 ? 2.076 26.428 9.850 1.00 47.86 101 LEU A CA 1
ATOM 592 C C . LEU A 1 84 ? 2.459 27.859 9.524 1.00 43.46 101 LEU A C 1
ATOM 593 O O . LEU A 1 84 ? 2.341 28.751 10.370 1.00 46.73 101 LEU A O 1
ATOM 598 N N . GLU A 1 85 ? 2.920 28.091 8.297 1.00 40.40 102 GLU A N 1
ATOM 599 C CA . GLU A 1 85 ? 3.230 29.447 7.874 1.00 38.43 102 GLU A CA 1
ATOM 600 C C . GLU A 1 85 ? 2.018 30.340 8.048 1.00 39.70 102 GLU A C 1
ATOM 601 O O . GLU A 1 85 ? 2.160 31.539 8.297 1.00 46.93 102 GLU A O 1
ATOM 607 N N . ALA A 1 86 ? 0.818 29.777 7.924 1.00 44.82 103 ALA A N 1
ATOM 608 C CA . ALA A 1 86 ? -0.385 30.520 8.277 1.00 42.96 103 ALA A CA 1
ATOM 609 C C . ALA A 1 86 ? -0.366 30.898 9.752 1.00 39.01 103 ALA A C 1
ATOM 610 O O . ALA A 1 86 ? -0.303 32.077 10.104 1.00 43.78 103 ALA A O 1
ATOM 612 N N . LYS A 1 87 ? -0.367 29.899 10.634 1.00 45.46 104 LYS A N 1
ATOM 613 C CA . LYS A 1 87 ? -0.596 30.138 12.057 1.00 51.68 104 LYS A CA 1
ATOM 614 C C . LYS A 1 87 ? 0.581 30.820 12.771 1.00 50.81 104 LYS A C 1
ATOM 615 O O . LYS A 1 87 ? 0.609 30.792 14.012 1.00 49.39 104 LYS A O 1
ATOM 621 N N . GLY A 1 88 ? 1.572 31.369 12.080 1.00 47.84 105 GLY A N 1
ATOM 622 C CA . GLY A 1 88 ? 2.633 32.094 12.745 1.00 52.27 105 GLY A CA 1
ATOM 623 C C . GLY A 1 88 ? 3.600 31.249 13.533 1.00 50.59 105 GLY A C 1
ATOM 624 O O . GLY A 1 88 ? 4.486 31.802 14.194 1.00 51.02 105 GLY A O 1
ATOM 625 N N . LYS A 1 89 ? 3.473 29.930 13.470 1.00 51.49 106 LYS A N 1
ATOM 626 C CA . LYS A 1 89 ? 4.288 29.019 14.266 1.00 51.01 106 LYS A CA 1
ATOM 627 C C . LYS A 1 89 ? 5.671 28.907 13.638 1.00 44.92 106 LYS A C 1
ATOM 628 O O . LYS A 1 89 ? 6.019 27.929 12.975 1.00 41.03 106 LYS A O 1
ATOM 634 N N . HIS A 1 90 ? 6.470 29.955 13.848 1.00 50.31 107 HIS A N 1
ATOM 635 C CA . HIS A 1 90 ? 7.813 29.967 13.292 1.00 49.30 107 HIS A CA 1
ATOM 636 C C . HIS A 1 90 ? 8.620 28.791 13.810 1.00 41.76 107 HIS A C 1
ATOM 637 O O . HIS A 1 90 ? 9.258 28.069 13.041 1.00 42.14 107 HIS A O 1
ATOM 644 N N . GLU A 1 91 ? 8.583 28.574 15.120 1.00 43.07 108 GLU A N 1
ATOM 645 C CA . GLU A 1 91 ? 9.510 27.638 15.732 1.00 43.25 108 GLU A CA 1
ATOM 646 C C . GLU A 1 91 ? 9.301 26.224 15.206 1.00 36.14 108 GLU A C 1
ATOM 647 O O . GLU A 1 91 ? 10.254 25.551 14.802 1.00 33.44 108 GLU A O 1
ATOM 653 N N . LEU A 1 92 ? 8.055 25.762 15.187 1.00 38.28 109 LEU A N 1
ATOM 654 C CA . LEU A 1 92 ? 7.789 24.417 14.703 1.00 36.40 109 LEU A CA 1
ATOM 655 C C . LEU A 1 92 ? 8.075 24.276 13.222 1.00 31.55 109 LEU A C 1
ATOM 656 O O . LEU A 1 92 ? 8.488 23.209 12.768 1.00 34.39 109 LEU A O 1
ATOM 661 N N . LEU A 1 93 ? 7.823 25.323 12.448 1.00 33.43 110 LEU A N 1
ATOM 662 C CA . LEU A 1 93 ? 8.015 25.215 11.015 1.00 29.53 110 LEU A CA 1
ATOM 663 C C . LEU A 1 93 ? 9.456 24.859 10.718 1.00 30.18 110 LEU A C 1
ATOM 664 O O . LEU A 1 93 ? 9.733 24.001 9.878 1.00 31.44 110 LEU A O 1
ATOM 669 N N . ALA A 1 94 ? 10.389 25.514 11.409 1.00 35.74 111 ALA A N 1
ATOM 670 C CA . ALA A 1 94 ? 11.802 25.218 11.224 1.00 30.57 111 ALA A CA 1
ATOM 671 C C . ALA A 1 94 ? 12.182 23.873 11.811 1.00 29.23 111 ALA A C 1
ATOM 672 O O . ALA A 1 94 ? 13.078 23.207 11.294 1.00 32.27 111 ALA A O 1
ATOM 674 N N . LEU A 1 95 ? 11.532 23.462 12.892 1.00 30.83 112 LEU A N 1
ATOM 675 C CA . LEU A 1 95 ? 11.753 22.118 13.402 1.00 29.47 112 LEU A CA 1
ATOM 676 C C . LEU A 1 95 ? 11.303 21.071 12.402 1.00 31.18 112 LEU A C 1
ATOM 677 O O . LEU A 1 95 ? 11.854 19.964 12.375 1.00 31.17 112 LEU A O 1
ATOM 682 N N . VAL A 1 96 ? 10.286 21.391 11.599 1.00 33.69 113 VAL A N 1
ATOM 683 C CA . VAL A 1 96 ? 9.774 20.482 10.574 1.00 30.64 113 VAL A CA 1
ATOM 684 C C . VAL A 1 96 ? 10.693 20.418 9.360 1.00 28.55 113 VAL A C 1
ATOM 685 O O . VAL A 1 96 ? 10.843 19.365 8.739 1.00 28.55 113 VAL A O 1
ATOM 689 N N . ARG A 1 97 ? 11.283 21.541 8.969 1.00 31.28 114 ARG A N 1
ATOM 690 C CA . ARG A 1 97 ? 12.226 21.499 7.864 1.00 30.51 114 ARG A CA 1
ATOM 691 C C . ARG A 1 97 ? 13.534 20.836 8.269 1.00 33.65 114 ARG A C 1
ATOM 692 O O . ARG A 1 97 ? 14.172 20.182 7.439 1.00 37.76 114 ARG A O 1
ATOM 700 N N . ASP A 1 98 ? 13.950 20.997 9.533 1.00 33.88 115 ASP A N 1
ATOM 701 C CA . ASP A 1 98 ? 15.172 20.375 10.040 1.00 35.34 115 ASP A CA 1
ATOM 702 C C . ASP A 1 98 ? 15.089 18.854 10.067 1.00 35.33 115 ASP A C 1
ATOM 703 O O . ASP A 1 98 ? 16.129 18.203 10.147 1.00 40.80 115 ASP A O 1
ATOM 708 N N . ILE A 1 99 ? 13.889 18.267 9.997 1.00 32.67 116 ILE A N 1
ATOM 709 C CA . ILE A 1 99 ? 13.800 16.809 9.942 1.00 28.80 116 ILE A CA 1
ATOM 710 C C . ILE A 1 99 ? 14.806 16.289 8.941 1.00 30.87 116 ILE A C 1
ATOM 711 O O . ILE A 1 99 ? 15.467 15.273 9.164 1.00 34.45 116 ILE A O 1
ATOM 716 N N . LEU A 1 100 ? 14.926 16.977 7.826 1.00 35.50 117 LEU A N 1
ATOM 717 C CA . LEU A 1 100 ? 15.948 16.693 6.827 1.00 37.35 117 LEU A CA 1
ATOM 718 C C . LEU A 1 100 ? 16.653 18.031 6.675 1.00 36.39 117 LEU A C 1
ATOM 719 O O . LEU A 1 100 ? 16.052 18.977 6.131 1.00 40.66 117 LEU A O 1
ATOM 724 N N . PRO A 1 101 ? 17.887 18.177 7.146 1.00 36.25 118 PRO A N 1
ATOM 725 C CA . PRO A 1 101 ? 18.612 19.440 6.955 1.00 35.38 118 PRO A CA 1
ATOM 726 C C . PRO A 1 101 ? 19.068 19.668 5.521 1.00 38.21 118 PRO A C 1
ATOM 727 O O . PRO A 1 101 ? 19.123 18.763 4.686 1.00 40.33 118 PRO A O 1
ATOM 731 N N . ALA A 1 102 ? 19.407 20.929 5.252 1.00 37.44 119 ALA A N 1
ATOM 732 C CA . ALA A 1 102 ? 19.512 21.402 3.879 1.00 34.39 119 ALA A CA 1
ATOM 733 C C . ALA A 1 102 ? 20.572 20.653 3.098 1.00 33.65 119 ALA A C 1
ATOM 734 O O . ALA A 1 102 ? 20.397 20.368 1.908 1.00 35.37 119 ALA A O 1
ATOM 736 N N . HIS A 1 103 ? 21.697 20.372 3.726 1.00 36.73 120 HIS A N 1
ATOM 737 C CA . HIS A 1 103 ? 22.787 19.736 3.015 1.00 37.25 120 HIS A CA 1
ATOM 738 C C . HIS A 1 103 ? 22.531 18.265 2.755 1.00 35.70 120 HIS A C 1
ATOM 739 O O . HIS A 1 103 ? 23.207 17.673 1.907 1.00 33.33 120 HIS A O 1
ATOM 746 N N . VAL A 1 104 ? 21.583 17.670 3.456 1.00 36.39 121 VAL A N 1
ATOM 747 C CA . VAL A 1 104 ? 21.414 16.226 3.426 1.00 34.07 121 VAL A CA 1
ATOM 748 C C . VAL A 1 104 ? 20.422 15.839 2.347 1.00 29.12 121 VAL A C 1
ATOM 749 O O . VAL A 1 104 ? 19.459 16.557 2.081 1.00 33.60 121 VAL A O 1
ATOM 753 N N . ASN A 1 105 ? 20.687 14.713 1.699 1.00 27.63 122 ASN A N 1
ATOM 754 C CA . ASN A 1 105 ? 19.786 14.104 0.738 1.00 26.30 122 ASN A CA 1
ATOM 755 C C . ASN A 1 105 ? 19.436 12.713 1.243 1.00 26.40 122 ASN A C 1
ATOM 756 O O . ASN A 1 105 ? 20.157 12.144 2.062 1.00 29.51 122 ASN A O 1
ATOM 761 N N . CYS A 1 106 ? 18.274 12.213 0.843 1.00 27.49 123 CYS A N 1
ATOM 762 C CA . CYS A 1 106 ? 17.893 10.837 1.125 1.00 27.53 123 CYS A CA 1
ATOM 763 C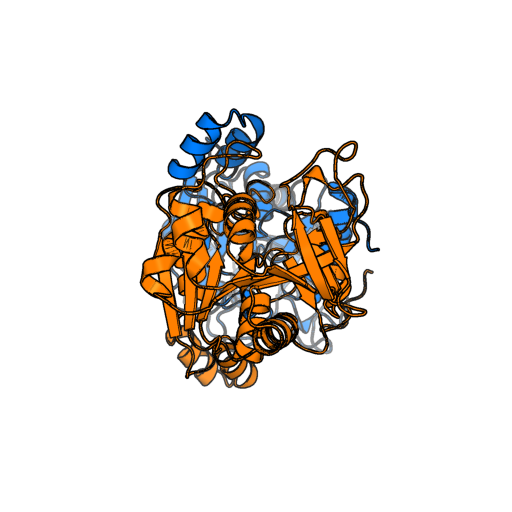 C . CYS A 1 106 ? 17.322 10.179 -0.125 1.00 26.91 123 CYS A C 1
ATOM 764 O O . CYS A 1 106 ? 16.881 10.844 -1.065 1.00 28.95 123 CYS A O 1
ATOM 767 N N . LEU A 1 107 ? 17.423 8.854 -0.145 1.00 25.50 124 LEU A N 1
ATOM 768 C CA . LEU A 1 107 ? 16.905 8.010 -1.208 1.00 22.45 124 LEU A CA 1
ATOM 769 C C . LEU A 1 107 ? 16.387 6.713 -0.620 1.00 21.81 124 LEU A C 1
ATOM 770 O O . LEU A 1 107 ? 16.868 6.255 0.411 1.00 25.10 124 LEU A O 1
ATOM 775 N N . TYR A 1 108 ? 15.412 6.113 -1.295 1.00 23.48 125 TYR A N 1
ATOM 776 C CA . TYR A 1 108 ? 14.695 4.949 -0.786 1.00 22.51 125 TYR A CA 1
ATOM 777 C C . TYR A 1 108 ? 14.844 3.784 -1.760 1.00 23.24 125 TYR A C 1
ATOM 778 O O . TYR A 1 108 ? 14.651 3.947 -2.965 1.00 24.85 125 TYR A O 1
ATOM 787 N N . ILE A 1 109 ? 15.238 2.628 -1.246 1.00 23.08 126 ILE A N 1
ATOM 788 C CA . ILE A 1 109 ? 15.320 1.401 -2.028 1.00 24.50 126 ILE A CA 1
ATOM 789 C C . ILE A 1 109 ? 14.593 0.344 -1.216 1.00 24.59 126 ILE A C 1
ATOM 790 O O . ILE A 1 109 ? 14.650 0.341 0.009 1.00 27.17 126 ILE A O 1
ATOM 795 N N . ARG A 1 110 ? 13.915 -0.572 -1.891 1.00 24.72 127 ARG A N 1
ATOM 796 C CA . ARG A 1 110 ? 13.040 -1.483 -1.176 1.00 24.07 127 ARG A CA 1
ATOM 797 C C . ARG A 1 110 ? 13.570 -2.903 -1.123 1.00 23.13 127 ARG A C 1
ATOM 798 O O . ARG A 1 110 ? 14.103 -3.422 -2.102 1.00 26.84 127 ARG A O 1
ATOM 806 N N . GLN A 1 111 ? 13.396 -3.517 0.039 1.00 26.34 128 GLN A N 1
ATOM 807 C CA . GLN A 1 111 ? 13.707 -4.919 0.237 1.00 25.95 128 GLN A CA 1
ATOM 808 C C . GLN A 1 111 ? 12.533 -5.762 -0.228 1.00 28.55 128 GLN A C 1
ATOM 809 O O . GLN A 1 111 ? 11.386 -5.496 0.136 1.00 30.62 128 GLN A O 1
ATOM 815 N N . SER A 1 112 ? 12.822 -6.762 -1.062 1.00 31.57 129 SER A N 1
ATOM 816 C CA . SER A 1 112 ? 11.765 -7.590 -1.632 1.00 31.45 129 SER A CA 1
ATOM 817 C C . SER A 1 112 ? 10.949 -8.283 -0.551 1.00 29.84 129 SER A C 1
ATOM 818 O O . SER A 1 112 ? 9.721 -8.346 -0.640 1.00 37.50 129 SER A O 1
ATOM 821 N N . ALA A 1 113 ? 11.605 -8.805 0.472 1.00 31.34 130 ALA A N 1
ATOM 822 C CA . ALA A 1 113 ? 10.935 -9.491 1.564 1.00 29.05 130 ALA A CA 1
ATOM 823 C C . ALA A 1 113 ? 11.822 -9.384 2.784 1.00 28.84 130 ALA A C 1
ATOM 824 O O . ALA A 1 113 ? 13.022 -9.122 2.659 1.00 29.51 130 ALA A O 1
ATOM 826 N N . PRO A 1 114 ? 11.278 -9.572 3.973 1.00 30.00 131 PRO A N 1
ATOM 827 C CA . PRO A 1 114 ? 12.078 -9.424 5.207 1.00 31.65 131 PRO A CA 1
ATOM 828 C C . PRO A 1 114 ? 12.955 -10.663 5.446 1.00 28.74 131 PRO A C 1
ATOM 829 O O . PRO A 1 114 ? 12.712 -11.514 6.290 1.00 30.75 131 PRO A O 1
ATOM 833 N N . LEU A 1 115 ? 14.013 -10.751 4.646 1.00 28.98 132 LEU A N 1
ATOM 834 C CA . LEU A 1 115 ? 14.862 -11.933 4.596 1.00 28.40 132 LEU A CA 1
ATOM 835 C C . LEU A 1 115 ? 16.060 -11.878 5.528 1.00 28.38 132 LEU A C 1
ATOM 836 O O . LEU A 1 115 ? 16.767 -12.881 5.645 1.00 30.08 132 LEU A O 1
ATOM 841 N N . GLY A 1 116 ? 16.303 -10.766 6.190 1.00 28.28 133 GLY A N 1
ATOM 842 C CA . GLY A 1 116 ? 17.392 -10.672 7.140 1.00 26.39 133 GLY A CA 1
ATOM 843 C C . GLY A 1 116 ? 18.009 -9.296 7.120 1.00 24.19 133 GLY A C 1
ATOM 844 O O . GLY A 1 116 ? 17.834 -8.519 6.195 1.00 26.96 133 GLY A O 1
ATOM 845 N N . LEU A 1 117 ? 18.735 -8.988 8.193 1.00 25.02 134 LEU A N 1
ATOM 846 C CA . LEU A 1 117 ? 19.480 -7.736 8.252 1.00 25.31 134 LEU A CA 1
ATOM 847 C C . LEU A 1 117 ? 20.568 -7.692 7.189 1.00 24.04 134 LEU A C 1
ATOM 848 O O . LEU A 1 117 ? 20.774 -6.659 6.547 1.00 24.60 134 LEU A O 1
ATOM 853 N N . GLY A 1 118 ? 21.286 -8.796 6.995 1.00 24.15 135 GLY A N 1
ATOM 854 C CA . GLY A 1 118 ? 22.337 -8.800 5.996 1.00 21.88 135 GLY A CA 1
ATOM 855 C C . GLY A 1 118 ? 21.790 -8.631 4.597 1.00 22.71 135 GLY A C 1
ATOM 856 O O . GLY A 1 118 ? 22.332 -7.875 3.791 1.00 23.98 135 GLY A O 1
ATOM 857 N N . HIS A 1 119 ? 20.702 -9.322 4.293 1.00 24.02 136 HIS A N 1
ATOM 858 C CA . HIS A 1 119 ? 20.040 -9.119 3.018 1.00 21.62 136 HIS A CA 1
ATOM 859 C C . HIS A 1 119 ? 19.561 -7.688 2.872 1.00 22.86 136 HIS A C 1
ATOM 860 O O . HIS A 1 119 ? 19.556 -7.151 1.767 1.00 24.98 136 HIS A O 1
ATOM 867 N N . ALA A 1 120 ? 19.155 -7.054 3.967 1.00 22.76 137 ALA A N 1
ATOM 868 C CA . ALA A 1 120 ? 18.735 -5.663 3.893 1.00 20.89 137 ALA A CA 1
ATOM 869 C C . ALA A 1 120 ? 19.892 -4.773 3.479 1.00 22.79 137 ALA A C 1
ATOM 870 O O . ALA A 1 120 ? 19.728 -3.873 2.654 1.00 23.09 137 ALA A O 1
ATOM 872 N N . VAL A 1 121 ? 21.073 -5.016 4.045 1.00 25.06 138 VAL A N 1
ATOM 873 C CA . VAL A 1 121 ? 22.243 -4.213 3.716 1.00 24.43 138 VAL A CA 1
ATOM 874 C C . VAL A 1 121 ? 22.687 -4.487 2.290 1.00 21.69 138 VAL A C 1
ATOM 875 O O . VAL A 1 121 ? 23.053 -3.567 1.557 1.00 25.30 138 VAL A O 1
ATOM 879 N N . LEU A 1 122 ? 22.662 -5.751 1.872 1.00 23.09 139 LEU A N 1
ATOM 880 C CA . LEU A 1 122 ? 23.001 -6.072 0.492 1.00 22.11 139 LEU A CA 1
ATOM 881 C C . LEU A 1 122 ? 22.113 -5.317 -0.479 1.00 24.26 139 LEU A C 1
ATOM 882 O O . LEU A 1 122 ? 22.565 -4.922 -1.555 1.00 25.21 139 LEU A O 1
ATOM 887 N N . THR A 1 123 ? 20.856 -5.090 -0.107 1.00 26.27 140 THR A N 1
ATOM 888 C CA . THR A 1 123 ? 19.952 -4.342 -0.966 1.00 22.93 140 THR A CA 1
ATOM 889 C C . THR A 1 123 ? 20.484 -2.950 -1.238 1.00 22.89 140 THR A C 1
ATOM 890 O O . THR A 1 123 ? 20.190 -2.372 -2.283 1.00 27.86 140 THR A O 1
ATOM 894 N N . ALA A 1 124 ? 21.291 -2.411 -0.335 1.00 24.29 141 ALA A N 1
ATOM 895 C CA . ALA A 1 124 ? 21.795 -1.061 -0.501 1.00 22.88 141 ALA A CA 1
ATOM 896 C C . ALA A 1 124 ? 22.997 -0.985 -1.418 1.00 25.20 141 ALA A C 1
ATOM 897 O O . ALA A 1 124 ? 23.445 0.122 -1.725 1.00 27.62 141 ALA A O 1
ATOM 899 N N . ALA A 1 125 ? 23.517 -2.122 -1.863 1.00 26.28 142 ALA A N 1
ATOM 900 C CA . ALA A 1 125 ? 24.754 -2.116 -2.629 1.00 23.05 142 ALA A CA 1
ATOM 901 C C . ALA A 1 125 ? 24.718 -1.139 -3.789 1.00 24.49 142 ALA A C 1
ATOM 902 O O . ALA A 1 125 ? 25.701 -0.411 -3.970 1.00 29.50 142 ALA A O 1
ATOM 904 N N . PRO A 1 126 ? 23.655 -1.054 -4.587 1.00 30.41 143 PRO A N 1
ATOM 905 C CA . PRO A 1 126 ? 23.661 -0.098 -5.703 1.00 28.31 143 PRO A CA 1
ATOM 906 C C . PRO A 1 126 ? 23.788 1.350 -5.285 1.00 26.49 143 PRO A C 1
ATOM 907 O O . PRO A 1 126 ? 24.361 2.154 -6.026 1.00 29.48 143 PRO A O 1
ATOM 911 N N . ALA A 1 127 ? 23.250 1.719 -4.130 1.00 27.95 144 ALA A N 1
ATOM 912 C CA . ALA A 1 127 ? 23.307 3.107 -3.695 1.00 29.95 144 ALA A CA 1
ATOM 913 C C . ALA A 1 127 ? 24.642 3.420 -3.046 1.00 29.24 144 ALA A C 1
ATOM 914 O O . ALA A 1 127 ? 25.202 4.503 -3.245 1.00 31.80 144 ALA A O 1
ATOM 916 N N . VAL A 1 128 ? 25.155 2.481 -2.260 1.00 31.08 145 VAL A N 1
ATOM 917 C CA . VAL A 1 128 ? 26.491 2.629 -1.703 1.00 29.81 145 VAL A CA 1
ATOM 918 C C . VAL A 1 128 ? 27.513 2.652 -2.818 1.00 30.76 145 VAL A C 1
ATOM 919 O O . VAL A 1 128 ? 28.458 3.446 -2.812 1.00 31.86 145 VAL A O 1
ATOM 923 N N . GLY A 1 129 ? 27.349 1.768 -3.785 1.00 31.29 146 GLY A N 1
ATOM 924 C CA . GLY A 1 129 ? 28.402 1.631 -4.755 1.00 37.04 146 GLY A CA 1
ATOM 925 C C . GLY A 1 129 ? 29.646 1.124 -4.073 1.00 36.53 146 GLY A C 1
ATOM 926 O O . GLY A 1 129 ? 29.608 0.222 -3.232 1.00 36.88 146 GLY A O 1
ATOM 927 N N . ASN A 1 130 ? 30.776 1.701 -4.452 1.00 41.47 147 ASN A N 1
ATOM 928 C CA . ASN A 1 130 ? 32.082 1.239 -4.003 1.00 45.26 147 ASN A CA 1
ATOM 929 C C . ASN A 1 130 ? 32.734 2.321 -3.150 1.00 48.15 147 ASN A C 1
ATOM 930 O O . ASN A 1 130 ? 33.540 3.121 -3.626 1.00 51.85 147 ASN A O 1
ATOM 935 N N . GLU A 1 131 ? 32.379 2.325 -1.871 1.00 38.73 148 GLU A N 1
ATOM 936 C CA . GLU A 1 131 ? 33.004 3.165 -0.861 1.00 31.57 148 GLU A CA 1
ATOM 937 C C . GLU A 1 131 ? 32.528 2.679 0.507 1.00 32.14 148 GLU A C 1
ATOM 938 O O . GLU A 1 131 ? 31.535 1.958 0.593 1.00 33.04 148 GLU A O 1
ATOM 944 N N . PRO A 1 132 ? 33.242 3.026 1.575 1.00 29.57 149 PRO A N 1
ATOM 945 C CA . 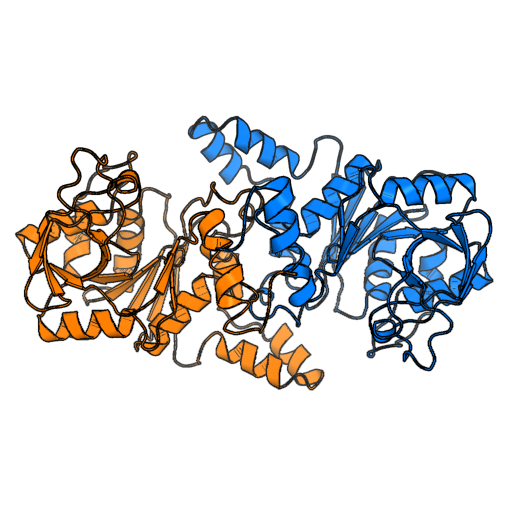PRO A 1 132 ? 32.793 2.640 2.916 1.00 25.48 149 PRO A CA 1
ATOM 946 C C . PRO A 1 132 ? 31.579 3.439 3.344 1.00 27.12 149 PRO A C 1
ATOM 947 O O . PRO A 1 132 ? 31.379 4.581 2.931 1.00 29.90 149 PRO A O 1
ATOM 951 N N . PHE A 1 133 ? 30.778 2.834 4.215 1.00 30.09 150 PHE A N 1
ATOM 952 C CA . PHE A 1 133 ? 29.485 3.406 4.552 1.00 25.72 150 PHE A CA 1
ATOM 953 C C . PHE A 1 133 ? 29.080 2.992 5.954 1.00 24.70 150 PHE A C 1
ATOM 954 O O . PHE A 1 133 ? 29.508 1.961 6.463 1.00 25.06 150 PHE A O 1
ATOM 962 N N . ALA A 1 134 ? 28.216 3.799 6.556 1.00 26.00 151 ALA A N 1
ATOM 963 C CA . ALA A 1 134 ? 27.677 3.525 7.875 1.00 22.76 151 ALA A CA 1
ATOM 964 C C . ALA A 1 134 ? 26.435 2.657 7.782 1.00 22.23 151 ALA A C 1
ATOM 965 O O . ALA A 1 134 ? 25.776 2.582 6.749 1.00 22.82 151 ALA A O 1
ATOM 967 N N . VAL A 1 135 ? 26.135 1.985 8.888 1.00 22.50 152 VAL A N 1
ATOM 968 C CA . VAL A 1 135 ? 24.858 1.319 9.110 1.00 22.24 152 VAL A CA 1
ATOM 969 C C . VAL A 1 135 ? 24.389 1.637 10.519 1.00 21.54 152 VAL A C 1
ATOM 970 O O . VAL A 1 135 ? 25.147 1.476 11.479 1.00 24.57 152 VAL A O 1
ATOM 974 N N . LEU A 1 136 ? 23.137 2.071 10.651 1.00 24.04 153 LEU A N 1
ATOM 975 C CA . LEU A 1 136 ? 22.545 2.350 11.952 1.00 24.03 153 LEU A CA 1
ATOM 976 C C . LEU A 1 136 ? 21.248 1.566 12.097 1.00 20.90 153 LEU A C 1
ATOM 977 O O . LEU A 1 136 ? 20.396 1.603 11.211 1.00 21.95 153 LEU A O 1
ATOM 982 N N . LEU A 1 137 ? 21.139 0.822 13.197 1.00 22.75 154 LEU A N 1
ATOM 983 C CA . LEU A 1 137 ? 19.907 0.179 13.631 1.00 22.53 154 LEU A CA 1
ATOM 984 C C . LEU A 1 137 ? 19.232 1.111 14.627 1.00 21.13 154 LEU A C 1
ATOM 985 O O . LEU A 1 137 ? 19.780 1.377 15.700 1.00 23.66 154 LEU A O 1
ATOM 990 N N . ALA A 1 138 ? 18.059 1.620 14.265 1.00 22.06 155 ALA A N 1
ATOM 991 C CA . ALA A 1 138 ? 17.435 2.667 15.059 1.00 23.10 155 ALA A CA 1
ATOM 992 C C . ALA A 1 138 ? 16.837 2.152 16.360 1.00 22.24 155 ALA A C 1
ATOM 993 O O . ALA A 1 138 ? 16.622 2.950 17.276 1.00 24.26 155 ALA A O 1
ATOM 995 N N . ASP A 1 139 ? 16.581 0.848 16.473 1.00 23.09 156 ASP A N 1
ATOM 996 C CA . ASP A 1 139 ? 16.069 0.304 17.722 1.00 21.27 156 ASP A CA 1
ATOM 997 C C . ASP A 1 139 ? 17.103 0.323 18.834 1.00 23.76 156 ASP A C 1
ATOM 998 O O . ASP A 1 139 ? 16.742 0.124 19.989 1.00 26.39 156 ASP A O 1
ATOM 1003 N N . ASP A 1 140 ? 18.364 0.561 18.529 1.00 23.99 157 ASP A N 1
ATOM 1004 C CA . ASP A 1 140 ? 19.371 0.848 19.540 1.00 23.06 157 ASP A CA 1
ATOM 1005 C C . ASP A 1 140 ? 19.487 2.361 19.616 1.00 23.04 157 ASP A C 1
ATOM 1006 O O . ASP A 1 140 ? 20.183 2.975 18.812 1.00 26.31 157 ASP A O 1
ATOM 1011 N N . LEU A 1 141 ? 18.780 2.962 20.560 1.00 22.60 158 LEU A N 1
ATOM 1012 C CA . LEU A 1 141 ? 18.837 4.402 20.789 1.00 23.10 158 LEU A CA 1
ATOM 1013 C C . LEU A 1 141 ? 19.957 4.704 21.779 1.00 23.92 158 LEU A C 1
ATOM 1014 O O . LEU A 1 141 ? 20.007 4.114 22.857 1.00 26.26 158 LEU A O 1
ATOM 1019 N N . ILE A 1 142 ? 20.863 5.610 21.412 1.00 25.09 159 ILE A N 1
ATOM 1020 C CA . ILE A 1 142 ? 22.077 5.839 22.186 1.00 26.42 159 ILE A CA 1
ATOM 1021 C C . ILE A 1 142 ? 22.176 7.310 22.541 1.00 25.77 159 ILE A C 1
ATOM 1022 O O . ILE A 1 142 ? 22.001 8.178 21.682 1.00 28.29 159 ILE A O 1
ATOM 1027 N N . ASP A 1 143 ? 22.468 7.576 23.804 1.00 27.35 160 ASP A N 1
ATOM 1028 C CA . ASP A 1 143 ? 22.624 8.911 24.363 1.00 29.81 160 ASP A CA 1
ATOM 1029 C C . ASP A 1 143 ? 24.081 9.104 24.726 1.00 29.87 160 ASP A C 1
ATOM 1030 O O . ASP A 1 143 ? 24.571 8.511 25.689 1.00 30.20 160 ASP A O 1
ATOM 1035 N N . ALA A 1 144 ? 24.767 9.957 23.975 1.00 32.24 161 ALA A N 1
ATOM 1036 C CA . ALA A 1 144 ? 26.204 10.105 24.134 1.00 36.26 161 ALA A CA 1
ATOM 1037 C C . ALA A 1 144 ? 26.590 11.566 23.999 1.00 33.67 161 ALA A C 1
ATOM 1038 O O . ALA A 1 144 ? 25.974 12.322 23.247 1.00 34.70 161 ALA A O 1
ATOM 1040 N N . ASP A 1 145 ? 27.637 11.949 24.724 1.00 34.09 162 ASP A N 1
ATOM 1041 C CA . ASP A 1 145 ? 28.122 13.317 24.666 1.00 34.27 162 ASP A CA 1
ATOM 1042 C C . ASP A 1 145 ? 28.697 13.617 23.289 1.00 34.39 162 ASP A C 1
ATOM 1043 O O . ASP A 1 145 ? 28.791 14.785 22.906 1.00 34.95 162 ASP A O 1
ATOM 1048 N N . THR A 1 146 ? 29.087 12.580 22.548 1.00 35.44 163 THR A N 1
ATOM 1049 C CA A THR A 1 146 ? 29.664 12.711 21.223 0.50 32.10 163 THR A CA 1
ATOM 1050 C CA B THR A 1 146 ? 29.669 12.710 21.222 0.50 32.10 163 THR A CA 1
ATOM 1051 C C . THR A 1 146 ? 29.024 11.648 20.339 1.00 27.49 163 THR A C 1
ATOM 1052 O O . THR A 1 146 ? 29.000 10.474 20.716 1.00 31.40 163 THR A O 1
ATOM 1059 N N . PRO A 1 147 ? 28.508 12.016 19.167 1.00 29.03 164 PRO A N 1
ATOM 1060 C CA . PRO A 1 147 ? 27.758 11.046 18.354 1.00 29.87 164 PRO A CA 1
ATOM 1061 C C . PRO A 1 147 ? 28.482 9.715 18.210 1.00 29.96 164 PRO A C 1
ATOM 1062 O O . PRO A 1 147 ? 29.620 9.649 17.751 1.00 30.30 164 PRO A O 1
ATOM 1066 N N . VAL A 1 148 ? 27.786 8.634 18.552 1.00 28.54 165 VAL A N 1
ATOM 1067 C CA . VAL A 1 148 ? 28.460 7.346 18.662 1.00 27.66 165 VAL A CA 1
ATOM 1068 C C . VAL A 1 148 ? 29.043 6.925 17.319 1.00 27.69 165 VAL A C 1
ATOM 1069 O O . VAL A 1 148 ? 30.150 6.384 17.254 1.00 30.96 165 VAL A O 1
ATOM 1073 N N . LEU A 1 149 ? 28.323 7.164 16.227 1.00 29.24 166 LEU A N 1
ATOM 1074 C CA . LEU A 1 149 ? 28.872 6.806 14.925 1.00 28.11 166 LEU A CA 1
ATOM 1075 C C . LEU A 1 149 ? 30.125 7.610 14.613 1.00 29.31 166 LEU A C 1
ATOM 1076 O O . LEU A 1 149 ? 31.048 7.095 13.985 1.00 29.80 166 LEU A O 1
ATOM 1081 N N . LYS A 1 150 ? 30.178 8.869 15.035 1.00 28.12 167 LYS A N 1
ATOM 1082 C CA . LYS A 1 150 ? 31.396 9.634 14.833 1.00 27.68 167 LYS A CA 1
ATOM 1083 C C . LYS A 1 150 ? 32.560 8.985 15.554 1.00 26.74 167 LYS A C 1
ATOM 1084 O O . LYS A 1 150 ? 33.692 9.025 15.070 1.00 29.41 167 LYS A O 1
ATOM 1090 N N . GLN A 1 151 ? 32.301 8.380 16.709 1.00 29.59 168 GLN A N 1
ATOM 1091 C CA . GLN A 1 151 ? 33.357 7.666 17.410 1.00 29.73 168 GLN A CA 1
ATOM 1092 C C . GLN A 1 151 ? 33.887 6.527 16.551 1.00 29.21 168 GLN A C 1
ATOM 1093 O O . GLN A 1 151 ? 35.101 6.319 16.465 1.00 29.62 168 GLN A O 1
ATOM 1099 N N . LEU A 1 152 ? 32.991 5.791 15.887 1.00 30.96 169 LEU A N 1
ATOM 1100 C CA . LEU A 1 152 ? 33.424 4.650 15.091 1.00 30.50 169 LEU A CA 1
ATOM 1101 C C . LEU A 1 152 ? 34.082 5.098 13.795 1.00 28.50 169 LEU A C 1
ATOM 1102 O O . LEU A 1 152 ? 35.002 4.445 13.308 1.00 28.10 169 LEU A O 1
ATOM 1107 N N . ILE A 1 153 ? 33.605 6.193 13.213 1.00 29.12 170 ILE A N 1
ATOM 1108 C CA . ILE A 1 153 ? 34.199 6.686 11.979 1.00 29.53 170 ILE A CA 1
ATOM 1109 C C . ILE A 1 153 ? 35.642 7.084 12.207 1.00 31.31 170 ILE A C 1
ATOM 1110 O O . ILE A 1 153 ? 36.517 6.804 11.384 1.00 32.05 170 ILE A O 1
ATOM 1115 N N . ASP A 1 154 ? 35.912 7.776 13.305 1.00 29.02 171 ASP A N 1
ATOM 1116 C CA . ASP A 1 154 ? 37.287 8.142 13.594 1.00 30.62 171 ASP A CA 1
ATOM 1117 C C . ASP A 1 154 ? 38.173 6.911 13.675 1.00 30.51 171 ASP A C 1
ATOM 1118 O O . ASP A 1 154 ? 39.305 6.922 13.189 1.00 32.66 171 ASP A O 1
ATOM 1123 N N . VAL A 1 155 ? 37.668 5.839 14.279 1.00 29.50 172 VAL A N 1
ATOM 1124 C CA . VAL A 1 155 ? 38.439 4.611 14.408 1.00 29.53 172 VAL A CA 1
ATOM 1125 C C . VAL A 1 155 ? 38.615 3.928 13.063 1.00 30.31 172 VAL A C 1
ATOM 1126 O O . VAL A 1 155 ? 39.662 3.340 12.779 1.00 31.45 172 VAL A O 1
ATOM 1130 N N . ALA A 1 156 ? 37.568 3.917 12.247 1.00 32.16 173 ALA A N 1
ATOM 1131 C CA . ALA A 1 156 ? 37.693 3.304 10.932 1.00 32.35 173 ALA A CA 1
ATOM 1132 C C . ALA A 1 156 ? 38.740 4.040 10.118 1.00 32.82 173 ALA A C 1
ATOM 1133 O O . ALA A 1 156 ? 39.556 3.423 9.430 1.00 35.03 173 ALA A O 1
ATOM 1135 N N . VAL A 1 157 ? 38.729 5.368 10.197 1.00 34.10 174 VAL A N 1
ATOM 1136 C CA . VAL A 1 157 ? 39.707 6.174 9.481 1.00 33.14 174 VAL A CA 1
ATOM 1137 C C . VAL A 1 157 ? 41.104 5.852 9.981 1.00 33.53 174 VAL A C 1
ATOM 1138 O O . VAL A 1 157 ? 42.019 5.580 9.198 1.00 36.00 174 VAL A O 1
ATOM 1142 N N . ALA A 1 158 ? 41.279 5.860 11.302 1.00 35.25 175 ALA A N 1
ATOM 1143 C CA . ALA A 1 158 ? 42.605 5.689 11.881 1.00 30.93 175 ALA A CA 1
ATOM 1144 C C . ALA A 1 158 ? 43.220 4.359 11.476 1.00 33.96 175 ALA A C 1
ATOM 1145 O O . ALA A 1 158 ? 44.341 4.313 10.963 1.00 39.48 175 ALA A O 1
ATOM 1147 N N . ARG A 1 159 ? 42.489 3.267 11.668 1.00 34.78 176 ARG A N 1
ATOM 1148 C CA . ARG A 1 159 ? 43.027 1.932 11.466 1.00 31.43 176 ARG A CA 1
ATOM 1149 C C . ARG A 1 159 ? 42.688 1.356 10.103 1.00 32.86 176 ARG A C 1
ATOM 1150 O O . ARG A 1 159 ? 42.960 0.178 9.863 1.00 34.55 176 ARG A O 1
ATOM 1158 N N . GLN A 1 160 ? 42.104 2.148 9.210 1.00 33.32 177 GLN A N 1
ATOM 1159 C CA . GLN A 1 160 ? 41.795 1.693 7.860 1.00 31.82 177 GLN A CA 1
ATOM 1160 C C . GLN A 1 160 ? 41.117 0.319 7.904 1.00 32.32 177 GLN A C 1
ATOM 1161 O O . GLN A 1 160 ? 41.671 -0.702 7.508 1.00 38.01 177 GLN A O 1
ATOM 1167 N N . GLY A 1 161 ? 39.911 0.308 8.454 1.00 31.95 178 GLY A N 1
ATOM 1168 C CA . GLY A 1 161 ? 39.185 -0.946 8.528 1.00 30.10 178 GLY A CA 1
ATOM 1169 C C . GLY A 1 161 ? 37.749 -0.717 8.923 1.00 26.32 178 GLY A C 1
ATOM 1170 O O . GLY A 1 161 ? 37.332 0.406 9.208 1.00 30.24 178 GLY A O 1
ATOM 1171 N N . SER A 1 162 ? 36.990 -1.806 8.919 1.00 26.14 179 SER A N 1
ATOM 1172 C CA . SER A 1 162 ? 35.615 -1.769 9.378 1.00 25.20 179 SER A CA 1
ATOM 1173 C C . SER A 1 162 ? 35.600 -1.713 10.895 1.00 25.08 179 SER A C 1
ATOM 1174 O O . SER A 1 162 ? 36.513 -2.204 11.549 1.00 27.01 179 SER A O 1
ATOM 1177 N N . VAL A 1 163 ? 34.549 -1.113 11.450 1.00 26.69 180 VAL A N 1
ATOM 1178 C CA . VAL A 1 163 ? 34.424 -0.921 12.891 1.00 24.88 180 VAL A CA 1
ATOM 1179 C C . VAL A 1 163 ? 32.991 -1.201 13.322 1.00 24.12 180 VAL A C 1
ATOM 1180 O O . VAL A 1 163 ? 32.035 -0.774 12.669 1.00 23.88 180 VAL A O 1
ATOM 1184 N N . LEU A 1 164 ? 32.851 -1.923 14.426 1.00 25.58 181 LEU A N 1
ATOM 1185 C CA . LEU A 1 164 ? 31.569 -2.195 15.048 1.00 24.15 181 LEU A CA 1
ATOM 1186 C C . LEU A 1 164 ? 31.508 -1.482 16.385 1.00 24.49 181 LEU A C 1
ATOM 1187 O O . LEU A 1 164 ? 32.517 -1.382 17.079 1.00 26.49 181 LEU A O 1
ATOM 1192 N N . GLY A 1 165 ? 30.334 -0.970 16.737 1.00 24.24 182 GLY A N 1
ATOM 1193 C CA . GLY A 1 165 ? 30.122 -0.499 18.091 1.00 24.70 182 GLY A CA 1
ATOM 1194 C C . GLY A 1 165 ? 29.782 -1.661 19.009 1.00 25.43 182 GLY A C 1
ATOM 1195 O O . GLY A 1 165 ? 29.055 -2.577 18.639 1.00 28.07 182 GLY A O 1
ATOM 1196 N N . VAL A 1 166 ? 30.323 -1.617 20.224 1.00 27.82 183 VAL A N 1
ATOM 1197 C CA . VAL A 1 166 ? 30.196 -2.735 21.143 1.00 23.75 183 VAL A CA 1
ATOM 1198 C C . VAL A 1 166 ? 30.172 -2.219 22.571 1.00 25.51 183 VAL A C 1
ATOM 1199 O O . VAL A 1 166 ? 30.708 -1.155 22.888 1.00 25.37 183 VAL A O 1
ATOM 1203 N N . GLN A 1 167 ? 29.539 -2.997 23.434 1.00 26.36 184 GLN A N 1
ATOM 1204 C CA . GLN A 1 167 ? 29.569 -2.764 24.863 1.00 26.85 184 GLN A CA 1
ATOM 1205 C C . GLN A 1 167 ? 29.392 -4.126 25.501 1.00 25.19 184 GLN A C 1
ATOM 1206 O O . GLN A 1 167 ? 28.818 -5.036 24.907 1.00 27.21 184 GLN A O 1
ATOM 1212 N N . GLU A 1 168 ? 29.908 -4.273 26.699 1.00 27.88 185 GLU A N 1
ATOM 1213 C CA . GLU A 1 168 ? 29.732 -5.533 27.392 1.00 28.91 185 GLU A CA 1
ATOM 1214 C C . GLU A 1 168 ? 28.274 -5.671 27.807 1.00 27.36 185 GLU A C 1
ATOM 1215 O O . GLU A 1 168 ? 27.584 -4.681 28.054 1.00 27.64 185 GLU A O 1
ATOM 1221 N N . VAL A 1 169 ? 27.796 -6.907 27.818 1.00 28.34 186 VAL A N 1
ATOM 1222 C CA . VAL A 1 169 ? 26.417 -7.198 28.249 1.00 29.91 186 VAL A CA 1
ATOM 1223 C C . VAL A 1 169 ? 26.476 -8.372 29.213 1.00 30.97 186 VAL A C 1
ATOM 1224 O O . VAL A 1 169 ? 27.475 -9.081 29.302 1.00 31.20 186 VAL A O 1
ATOM 1228 N N . PRO A 1 170 ? 25.372 -8.598 29.943 1.00 33.98 187 PRO A N 1
ATOM 1229 C CA . PRO A 1 170 ? 25.305 -9.822 30.758 1.00 35.07 187 PRO A CA 1
ATOM 1230 C C . PRO A 1 170 ? 25.322 -11.041 29.854 1.00 33.98 187 PRO A C 1
ATOM 1231 O O . PRO A 1 170 ? 24.848 -11.000 28.717 1.00 33.77 187 PRO A O 1
ATOM 1235 N N . ARG A 1 171 ? 25.897 -12.130 30.352 1.00 34.96 188 ARG A N 1
ATOM 1236 C CA . ARG A 1 171 ? 25.980 -13.302 29.485 1.00 36.85 188 ARG A CA 1
ATOM 1237 C C . ARG A 1 171 ? 24.605 -13.888 29.180 1.00 34.44 188 ARG A C 1
ATOM 1238 O O . ARG A 1 171 ? 24.473 -14.663 28.236 1.00 34.17 188 ARG A O 1
ATOM 1246 N N . GLU A 1 172 ? 23.579 -13.534 29.951 1.00 35.77 189 GLU A N 1
ATOM 1247 C CA . GLU A 1 172 ? 22.243 -14.044 29.664 1.00 35.23 189 GLU A CA 1
ATOM 1248 C C . GLU A 1 172 ? 21.620 -13.397 28.443 1.00 31.37 189 GLU A C 1
ATOM 1249 O O . GLU A 1 172 ? 20.638 -13.915 27.907 1.00 34.09 189 GLU A O 1
ATOM 1255 N N . ASP A 1 173 ? 22.166 -12.267 27.994 1.00 32.87 190 ASP A N 1
ATOM 1256 C CA . ASP A 1 173 ? 21.658 -11.516 26.859 1.00 30.57 190 ASP A CA 1
ATOM 1257 C C . ASP A 1 173 ? 22.442 -11.797 25.591 1.00 29.43 190 ASP A C 1
ATOM 1258 O O . ASP A 1 173 ? 22.264 -11.096 24.594 1.00 30.66 190 ASP A O 1
ATOM 1263 N N . THR A 1 174 ? 23.345 -12.781 25.621 1.00 33.79 191 THR A N 1
ATOM 1264 C CA . THR A 1 174 ? 24.158 -13.032 24.441 1.00 31.43 191 THR A CA 1
ATOM 1265 C C . THR A 1 174 ? 23.302 -13.592 23.324 1.00 27.09 191 THR A C 1
ATOM 1266 O O . THR A 1 174 ? 23.614 -13.404 22.147 1.00 26.30 191 THR A O 1
ATOM 1270 N N . ARG A 1 175 ? 22.198 -14.243 23.685 1.00 29.85 192 ARG A N 1
ATOM 1271 C CA . ARG A 1 175 ? 21.224 -14.739 22.725 1.00 31.98 192 ARG A CA 1
ATOM 1272 C C . ARG A 1 175 ? 20.529 -13.622 21.967 1.00 25.78 192 ARG A C 1
ATOM 1273 O O . ARG A 1 175 ? 19.814 -13.911 21.006 1.00 26.16 192 ARG A O 1
ATOM 1281 N N . LYS A 1 176 ? 20.726 -12.370 22.373 1.00 28.16 193 LYS A N 1
ATOM 1282 C CA . LYS A 1 176 ? 20.088 -11.244 21.718 1.00 26.72 193 LYS A CA 1
ATOM 1283 C C . LYS A 1 176 ? 20.967 -10.601 20.660 1.00 24.87 193 LYS A C 1
ATOM 1284 O O . LYS A 1 176 ? 20.454 -9.904 19.785 1.00 25.88 193 LYS A O 1
ATOM 1290 N N . TYR A 1 177 ? 22.273 -10.793 20.732 1.00 25.78 194 TYR A N 1
ATOM 1291 C CA . TYR A 1 177 ? 23.200 -9.983 19.970 1.00 24.42 194 TYR A CA 1
ATOM 1292 C C . TYR A 1 177 ? 24.228 -10.847 19.269 1.00 22.59 194 TYR A C 1
ATOM 1293 O O . TYR A 1 177 ? 24.393 -12.029 19.562 1.00 23.85 194 TYR A O 1
ATOM 1302 N N . GLY A 1 178 ? 24.893 -10.230 18.304 1.00 24.76 195 GLY A N 1
ATOM 1303 C CA . GLY A 1 178 ? 26.132 -10.786 17.807 1.00 24.41 195 GLY A CA 1
ATOM 1304 C C . GLY A 1 178 ? 27.244 -10.582 18.814 1.00 24.33 195 GLY A C 1
ATOM 1305 O O . GLY A 1 178 ? 27.385 -9.517 19.411 1.00 26.97 195 GLY A O 1
ATOM 1306 N N . ILE A 1 179 ? 28.032 -11.632 19.000 1.00 27.78 196 ILE A N 1
ATOM 1307 C CA . ILE A 1 179 ? 29.047 -11.715 20.042 1.00 25.29 196 ILE A CA 1
ATOM 1308 C C . ILE A 1 179 ? 30.399 -11.811 19.359 1.00 27.04 196 ILE A C 1
ATOM 1309 O O . ILE A 1 179 ? 30.588 -12.651 18.475 1.00 27.64 196 ILE A O 1
ATOM 1314 N N . VAL A 1 180 ? 31.340 -10.978 19.786 1.00 28.59 197 VAL A N 1
ATOM 1315 C CA A VAL A 1 180 ? 32.635 -10.867 19.132 0.50 27.34 197 VAL A CA 1
ATOM 1316 C CA B VAL A 1 180 ? 32.637 -10.852 19.142 0.50 27.27 197 VAL A CA 1
ATOM 1317 C C . VAL A 1 180 ? 33.699 -11.517 20.000 1.00 24.41 197 VAL A C 1
ATOM 1318 O O . VAL A 1 180 ? 33.715 -11.354 21.223 1.00 25.14 197 VAL A O 1
ATOM 1325 N N . ALA A 1 181 ? 34.566 -12.276 19.356 1.00 26.67 198 ALA A N 1
ATOM 1326 C CA . ALA A 1 181 ? 35.837 -12.706 19.910 1.00 27.74 198 ALA A CA 1
ATOM 1327 C C . ALA A 1 181 ? 36.879 -11.763 19.322 1.00 27.09 198 ALA A C 1
ATOM 1328 O O . ALA A 1 181 ? 36.827 -11.466 18.131 1.00 28.05 198 ALA A O 1
ATOM 1330 N N . SER A 1 182 ? 37.772 -11.239 20.155 1.00 30.96 199 SER A N 1
ATOM 1331 C CA . SER A 1 182 ? 38.658 -10.168 19.711 1.00 31.57 199 SER A CA 1
ATOM 1332 C C . SER A 1 182 ? 39.906 -10.111 20.583 1.00 33.91 199 SER A C 1
ATOM 1333 O O . SER A 1 182 ? 40.027 -10.823 21.581 1.00 33.94 199 SER A O 1
ATOM 1336 N N . GLN A 1 183 ? 40.848 -9.248 20.169 1.00 35.47 200 GLN A N 1
ATOM 1337 C CA . GLN A 1 183 ? 42.160 -9.092 20.803 1.00 35.87 200 GLN A CA 1
ATOM 1338 C C . GLN A 1 183 ? 42.459 -7.597 20.859 1.00 31.15 200 GLN A C 1
ATOM 1339 O O . GLN A 1 183 ? 42.414 -6.930 19.820 1.00 33.74 200 GLN A O 1
ATOM 1345 N N . PRO A 1 184 ? 42.845 -7.051 22.002 1.00 34.20 201 PRO A N 1
ATOM 1346 C CA . PRO A 1 184 ? 42.987 -5.594 22.098 1.00 37.01 201 PRO A CA 1
ATOM 1347 C C . PRO A 1 184 ? 43.998 -5.007 21.128 1.00 33.16 201 PRO A C 1
ATOM 1348 O O . PRO A 1 184 ? 44.981 -5.645 20.752 1.00 36.28 201 PRO A O 1
ATOM 1352 N N . VAL A 1 185 ? 43.707 -3.779 20.690 1.00 32.36 202 VAL A N 1
ATOM 1353 C CA . VAL A 1 185 ? 44.682 -2.907 20.059 1.00 32.07 202 VAL A CA 1
ATOM 1354 C C . VAL A 1 185 ? 44.950 -1.660 20.887 1.00 30.22 202 VAL A C 1
ATOM 1355 O O . VAL A 1 185 ? 46.073 -1.158 20.910 1.00 34.71 202 VAL A O 1
ATOM 1359 N N . ASP A 1 186 ? 43.941 -1.124 21.547 1.00 33.42 203 ASP A N 1
ATOM 1360 C CA . ASP A 1 186 ? 44.138 -0.074 22.534 1.00 33.25 203 ASP A CA 1
ATOM 1361 C C . ASP A 1 186 ? 43.087 -0.280 23.613 1.00 33.78 203 ASP A C 1
ATOM 1362 O O . ASP A 1 186 ? 42.479 -1.344 23.717 1.00 39.28 203 ASP A O 1
ATOM 1367 N N . ALA A 1 187 ? 42.896 0.732 24.454 1.00 32.96 204 ALA A N 1
ATOM 1368 C CA . ALA A 1 187 ? 42.066 0.529 25.634 1.00 31.80 204 ALA A CA 1
ATOM 1369 C C . ALA A 1 187 ? 40.605 0.303 25.274 1.00 31.94 204 ALA A C 1
ATOM 1370 O O . ALA A 1 187 ? 39.935 -0.529 25.893 1.00 36.41 204 ALA A O 1
ATOM 1372 N N . ARG A 1 188 ? 40.109 0.990 24.246 1.00 35.60 205 ARG A N 1
ATOM 1373 C CA . ARG A 1 188 ? 38.711 0.875 23.864 1.00 32.95 205 ARG A CA 1
ATOM 1374 C C . ARG A 1 188 ? 38.498 0.022 22.626 1.00 30.03 205 ARG A C 1
ATOM 1375 O O . ARG A 1 188 ? 37.382 -0.447 22.408 1.00 31.97 205 ARG A O 1
ATOM 1383 N N . THR A 1 189 ? 39.525 -0.186 21.813 1.00 31.34 206 THR A N 1
ATOM 1384 C CA . THR A 1 189 ? 39.366 -0.837 20.525 1.00 31.95 206 THR A CA 1
ATOM 1385 C C . THR A 1 189 ? 40.015 -2.209 20.532 1.00 31.01 206 THR A C 1
ATOM 1386 O O . THR A 1 189 ? 41.069 -2.407 21.139 1.00 33.86 206 THR A O 1
ATOM 1390 N N . GLU A 1 190 ? 39.388 -3.146 19.841 1.00 31.26 207 GLU A N 1
ATOM 1391 C CA . GLU A 1 190 ? 39.919 -4.485 19.699 1.00 30.47 207 GLU A CA 1
ATOM 1392 C C . GLU A 1 190 ? 39.829 -4.891 18.241 1.00 28.35 207 GLU A C 1
ATOM 1393 O O . GLU A 1 190 ? 39.004 -4.385 17.484 1.00 30.27 207 GLU A O 1
ATOM 1399 N N . ARG A 1 191 ? 40.696 -5.821 17.861 1.00 29.21 208 ARG A N 1
ATOM 1400 C CA . ARG A 1 191 ? 40.661 -6.420 16.538 1.00 29.10 208 ARG A CA 1
ATOM 1401 C C . ARG A 1 191 ? 39.816 -7.682 16.629 1.00 28.92 208 ARG A C 1
ATOM 1402 O O . ARG A 1 191 ? 40.030 -8.515 17.514 1.00 30.83 208 ARG A O 1
ATOM 1410 N N . VAL A 1 192 ? 38.871 -7.815 15.720 1.00 28.15 209 VAL A N 1
ATOM 1411 C CA . VAL A 1 192 ? 37.892 -8.890 15.764 1.00 28.31 209 VAL A CA 1
ATOM 1412 C C . VAL A 1 192 ? 38.433 -10.120 15.058 1.00 29.00 209 VAL A C 1
ATOM 1413 O O . VAL A 1 192 ? 39.067 -10.030 14.006 1.00 27.51 209 VAL A O 1
ATOM 1417 N N . THR A 1 193 ? 38.198 -11.276 15.672 1.00 30.19 210 THR A N 1
ATOM 1418 C CA . THR A 1 193 ? 38.625 -12.559 15.152 1.00 26.45 210 THR A CA 1
ATOM 1419 C C . THR A 1 193 ? 37.479 -13.503 14.874 1.00 25.84 210 THR A C 1
ATOM 1420 O O . THR A 1 193 ? 37.653 -14.445 14.095 1.00 27.40 210 THR A O 1
ATOM 1424 N N . HIS A 1 194 ? 36.321 -13.280 15.482 1.00 24.63 211 HIS A N 1
ATOM 1425 C CA . HIS A 1 194 ? 35.119 -14.023 15.169 1.00 24.71 211 HIS A CA 1
ATOM 1426 C C . HIS A 1 194 ? 33.929 -13.187 15.591 1.00 25.07 211 HIS A C 1
ATOM 1427 O O . HIS A 1 194 ? 34.047 -12.250 16.379 1.00 28.00 211 HIS A O 1
ATOM 1434 N N . ILE A 1 195 ? 32.790 -13.527 15.034 1.00 25.55 212 ILE A N 1
ATOM 1435 C CA . ILE A 1 195 ? 31.532 -12.945 15.463 1.00 24.26 212 ILE A CA 1
ATOM 1436 C C . ILE A 1 195 ? 30.457 -13.968 15.159 1.00 24.32 212 ILE A C 1
ATOM 1437 O O . ILE A 1 195 ? 30.457 -14.581 14.091 1.00 25.12 212 ILE A O 1
ATOM 1442 N N . VAL A 1 196 ? 29.574 -14.184 16.124 1.00 26.76 213 VAL A N 1
ATOM 1443 C CA . VAL A 1 196 ? 28.521 -15.186 16.043 1.00 24.61 213 VAL A CA 1
ATOM 1444 C C . VAL A 1 196 ? 27.219 -14.508 16.430 1.00 22.45 213 VAL A C 1
ATOM 1445 O O . VAL A 1 196 ? 27.192 -13.682 17.343 1.00 24.52 213 VAL A O 1
ATOM 1449 N N . GLU A 1 197 ? 26.152 -14.823 15.714 1.00 22.72 214 GLU A N 1
ATOM 1450 C CA . GLU A 1 197 ? 24.866 -14.195 15.962 1.00 24.87 214 GLU A CA 1
ATOM 1451 C C . GLU A 1 197 ? 24.089 -15.006 16.989 1.00 23.71 214 GLU A C 1
ATOM 1452 O O . GLU A 1 197 ? 23.908 -16.216 16.833 1.00 26.09 214 GLU A O 1
ATOM 1458 N N . LYS A 1 198 ? 23.671 -14.333 18.059 1.00 24.59 215 LYS A N 1
ATOM 1459 C CA . LYS A 1 198 ? 22.788 -14.890 19.068 1.00 23.88 215 LYS A CA 1
ATOM 1460 C C . LYS A 1 198 ? 23.234 -16.265 19.573 1.00 23.91 215 LYS A C 1
ATOM 1461 O O . LYS A 1 198 ? 22.463 -17.214 19.570 1.00 26.80 215 LYS A O 1
ATOM 1467 N N . PRO A 1 199 ? 24.466 -16.376 20.057 1.00 24.02 216 PRO A N 1
ATOM 1468 C CA . PRO A 1 199 ? 24.903 -17.627 20.668 1.00 27.17 216 PRO A CA 1
ATOM 1469 C C . PRO A 1 199 ? 24.161 -17.908 21.960 1.00 27.59 216 PRO A C 1
ATOM 1470 O O . PRO A 1 199 ? 23.797 -16.996 22.699 1.00 28.94 216 PRO A O 1
ATOM 1474 N N . ALA A 1 200 ? 23.985 -19.191 22.258 1.00 28.29 217 ALA A N 1
ATOM 1475 C CA . ALA A 1 200 ? 23.534 -19.549 23.587 1.00 27.15 217 ALA A CA 1
ATOM 1476 C C . ALA A 1 200 ? 24.584 -19.057 24.584 1.00 28.41 217 ALA A C 1
ATOM 1477 O O . ALA A 1 200 ? 25.770 -19.018 24.284 1.00 28.52 217 ALA A O 1
ATOM 1479 N N . PRO A 1 201 ? 24.153 -18.620 25.767 1.00 28.10 218 PRO A N 1
ATOM 1480 C CA . PRO A 1 201 ? 25.134 -18.110 26.732 1.00 28.32 218 PRO A CA 1
ATOM 1481 C C . PRO A 1 201 ? 26.207 -19.120 27.066 1.00 29.86 218 PRO A C 1
ATOM 1482 O O . PRO A 1 201 ? 27.366 -18.745 27.277 1.00 30.45 218 PRO A O 1
ATOM 1486 N N . GLU A 1 202 ? 25.862 -20.405 27.086 1.00 29.90 219 GLU A N 1
ATOM 1487 C CA . GLU A 1 202 ? 26.846 -21.414 27.424 1.00 27.53 219 GLU A CA 1
ATOM 1488 C C . GLU A 1 202 ? 27.874 -21.561 26.322 1.00 26.09 219 GLU A C 1
ATOM 1489 O O . GLU A 1 202 ? 28.943 -22.128 26.551 1.00 27.53 219 GLU A O 1
ATOM 1495 N N . GLN A 1 203 ? 27.539 -21.091 25.125 1.00 27.87 220 GLN A N 1
ATOM 1496 C CA . GLN A 1 203 ? 28.372 -21.233 23.957 1.00 25.25 220 GLN A CA 1
ATOM 1497 C C . GLN A 1 203 ? 28.944 -19.913 23.491 1.00 24.87 220 GLN A C 1
ATOM 1498 O O . GLN A 1 203 ? 29.866 -19.910 22.678 1.00 28.01 220 GLN A O 1
ATOM 1504 N N . ALA A 1 204 ? 28.457 -18.808 24.008 1.00 26.96 221 ALA A N 1
ATOM 1505 C CA . ALA A 1 204 ? 28.982 -17.522 23.604 1.00 24.79 221 ALA A CA 1
ATOM 1506 C C . ALA A 1 204 ? 30.472 -17.487 23.905 1.00 25.07 221 ALA A C 1
ATOM 1507 O O . ALA A 1 204 ? 30.887 -17.866 25.005 1.00 28.20 221 ALA A O 1
ATOM 1509 N N . PRO A 1 205 ? 31.308 -17.084 22.954 1.00 26.00 222 PRO A N 1
ATOM 1510 C CA . PRO A 1 205 ? 32.739 -17.025 23.243 1.00 24.94 222 PRO A CA 1
ATOM 1511 C C . PRO A 1 205 ? 33.063 -15.945 24.238 1.00 26.82 222 PRO A C 1
ATOM 1512 O O . PRO A 1 205 ? 34.064 -16.051 24.949 1.00 30.91 222 PRO A O 1
ATOM 1516 N N . THR A 1 206 ? 32.271 -14.881 24.267 1.00 28.91 223 THR A N 1
ATOM 1517 C CA . THR A 1 206 ? 32.529 -13.749 25.121 1.00 26.47 223 THR A CA 1
ATOM 1518 C C . THR A 1 206 ? 31.197 -13.168 25.570 1.00 25.76 223 THR A C 1
ATOM 1519 O O . THR A 1 206 ? 30.141 -13.775 25.392 1.00 30.91 223 THR A O 1
ATOM 1523 N N . THR A 1 207 ? 31.254 -11.979 26.153 1.00 28.86 224 THR A N 1
ATOM 1524 C CA . THR A 1 207 ? 30.069 -11.228 26.536 1.00 29.25 224 THR A CA 1
ATOM 1525 C C . THR A 1 207 ? 30.108 -9.840 25.916 1.00 26.09 224 THR A C 1
ATOM 1526 O O . THR A 1 207 ? 29.397 -8.941 26.359 1.00 27.15 224 THR A O 1
ATOM 1530 N N . LEU A 1 208 ? 30.923 -9.655 24.895 1.00 26.47 225 LEU A N 1
ATOM 1531 C CA . LEU A 1 208 ? 31.046 -8.377 24.213 1.00 27.27 225 LEU A CA 1
ATOM 1532 C C . LEU A 1 208 ? 30.148 -8.391 22.990 1.00 25.87 225 LEU A C 1
ATOM 1533 O O . LEU A 1 208 ? 30.356 -9.186 22.072 1.00 26.64 225 LEU A O 1
ATOM 1538 N N . ALA A 1 209 ? 29.165 -7.502 22.975 1.00 28.93 226 ALA A N 1
ATOM 1539 C CA . ALA A 1 209 ? 28.072 -7.575 22.028 1.00 25.37 226 ALA A CA 1
ATOM 1540 C C . ALA A 1 209 ? 28.071 -6.371 21.107 1.00 25.85 226 ALA A C 1
ATOM 1541 O O . ALA A 1 209 ? 28.541 -5.289 21.461 1.00 26.26 226 ALA A O 1
ATOM 1543 N N . VAL A 1 210 ? 27.513 -6.589 19.928 1.00 29.63 227 VAL A N 1
ATOM 1544 C CA . VAL A 1 210 ? 27.400 -5.573 18.899 1.00 26.37 227 VAL A CA 1
ATOM 1545 C C . VAL A 1 210 ? 26.146 -4.751 19.140 1.00 24.58 227 VAL A C 1
ATOM 1546 O O . VAL A 1 210 ? 25.041 -5.292 19.249 1.00 26.96 227 VAL A O 1
ATOM 1550 N N . VAL A 1 211 ? 26.323 -3.455 19.229 1.00 26.14 228 VAL A N 1
ATOM 1551 C CA . VAL A 1 211 ? 25.226 -2.515 19.146 1.00 26.19 228 VAL A CA 1
ATOM 1552 C C . VAL A 1 211 ? 25.012 -2.207 17.675 1.00 22.57 228 VAL A C 1
ATOM 1553 O O . VAL A 1 211 ? 25.867 -2.474 16.834 1.00 25.66 228 VAL A O 1
ATOM 1557 N N . GLY A 1 212 ? 23.861 -1.643 17.356 1.00 26.14 229 GLY A N 1
ATOM 1558 C CA . GLY A 1 212 ? 23.520 -1.391 15.972 1.00 23.81 229 GLY A CA 1
ATOM 1559 C C . GLY A 1 212 ? 24.143 -0.151 15.373 1.00 22.68 229 GLY A C 1
ATOM 1560 O O . GLY A 1 212 ? 23.434 0.730 14.899 1.00 23.66 229 GLY A O 1
ATOM 1561 N N . ARG A 1 213 ? 25.465 -0.050 15.408 1.00 26.45 230 ARG A N 1
ATOM 1562 C CA . ARG A 1 213 ? 26.177 1.023 14.724 1.00 23.32 230 ARG A CA 1
ATOM 1563 C C . ARG A 1 213 ? 27.397 0.402 14.067 1.00 24.26 230 ARG A C 1
ATOM 1564 O O . ARG A 1 213 ? 28.195 -0.253 14.744 1.00 25.10 230 ARG A O 1
ATOM 1572 N N . TYR A 1 214 ? 27.520 0.580 12.755 1.00 26.28 231 TYR A N 1
ATOM 1573 C CA . TYR A 1 214 ? 28.584 -0.035 11.987 1.00 23.06 231 TYR A CA 1
ATOM 1574 C C . TYR A 1 214 ? 29.206 0.993 11.054 1.00 23.40 231 TYR A C 1
ATOM 1575 O O . TYR A 1 214 ? 28.555 1.944 10.628 1.00 24.33 231 TYR A O 1
ATOM 1584 N N . VAL A 1 215 ? 30.483 0.798 10.758 1.00 28.18 232 VAL A N 1
ATOM 1585 C CA . VAL A 1 215 ? 31.170 1.479 9.668 1.00 24.77 232 VAL A CA 1
ATOM 1586 C C . VAL A 1 215 ? 31.827 0.382 8.843 1.00 24.20 232 VAL A C 1
ATOM 1587 O O . VAL A 1 215 ? 32.645 -0.376 9.367 1.00 24.83 232 VAL A O 1
ATOM 1591 N N . LEU A 1 216 ? 31.444 0.274 7.570 1.00 24.20 233 LEU A N 1
ATOM 1592 C CA . LEU A 1 216 ? 31.737 -0.912 6.783 1.00 25.51 233 LEU A CA 1
ATOM 1593 C C . LEU A 1 216 ? 32.350 -0.606 5.429 1.00 26.61 233 LEU A C 1
ATOM 1594 O O . LEU A 1 216 ? 31.911 0.304 4.727 1.00 27.11 233 LEU A O 1
ATOM 1599 N N . GLU A 1 217 ? 33.341 -1.410 5.059 1.00 28.09 234 GLU A N 1
ATOM 1600 C CA . GLU A 1 217 ? 33.931 -1.342 3.737 1.00 26.09 234 GLU A CA 1
ATOM 1601 C C . GLU A 1 217 ? 33.068 -2.094 2.735 1.00 25.74 234 GLU A C 1
ATOM 1602 O O . GLU A 1 217 ? 32.430 -3.093 3.061 1.00 28.39 234 GLU A O 1
ATOM 1608 N N . ALA A 1 218 ? 33.091 -1.631 1.488 1.00 26.36 235 ALA A N 1
ATOM 1609 C CA . ALA A 1 218 ? 32.222 -2.207 0.471 1.00 28.60 235 ALA A CA 1
ATOM 1610 C C . ALA A 1 218 ? 32.525 -3.671 0.201 1.00 28.43 235 ALA A C 1
ATOM 1611 O O . ALA A 1 218 ? 31.712 -4.354 -0.423 1.00 30.13 235 ALA A O 1
ATOM 1613 N N . ALA A 1 219 ? 33.677 -4.169 0.639 1.00 28.23 236 ALA A N 1
ATOM 1614 C CA . ALA A 1 219 ? 34.001 -5.570 0.418 1.00 26.47 236 ALA A CA 1
ATOM 1615 C C . ALA A 1 219 ? 32.981 -6.493 1.058 1.00 26.54 236 ALA A C 1
ATOM 1616 O O . ALA A 1 219 ? 32.925 -7.675 0.720 1.00 30.70 236 ALA A O 1
ATOM 1618 N N . ILE A 1 220 ? 32.199 -5.992 2.004 1.00 25.33 237 ILE A N 1
ATOM 1619 C CA . ILE A 1 220 ? 31.244 -6.848 2.686 1.00 25.96 237 ILE A CA 1
ATOM 1620 C C . ILE A 1 220 ? 30.188 -7.377 1.729 1.00 27.37 237 ILE A C 1
ATOM 1621 O O . ILE A 1 220 ? 29.655 -8.472 1.933 1.00 30.08 237 ILE A O 1
ATOM 1626 N N . PHE A 1 221 ? 29.866 -6.622 0.678 1.00 27.38 238 PHE A N 1
ATOM 1627 C CA . PHE A 1 221 ? 28.707 -6.949 -0.148 1.00 27.00 238 PHE A CA 1
ATOM 1628 C C . PHE A 1 221 ? 28.838 -8.323 -0.802 1.00 27.57 238 PHE A C 1
ATOM 1629 O O . PHE A 1 221 ? 27.893 -9.116 -0.787 1.00 30.35 238 PHE A O 1
ATOM 1637 N N . ASP A 1 222 ? 29.991 -8.623 -1.399 1.00 27.60 239 ASP A N 1
ATOM 1638 C CA . ASP A 1 222 ? 30.166 -9.948 -1.986 1.00 25.72 239 ASP A CA 1
ATOM 1639 C C . ASP A 1 222 ? 30.093 -11.036 -0.930 1.00 25.41 239 ASP A C 1
ATOM 1640 O O . ASP A 1 222 ? 29.621 -12.138 -1.214 1.00 29.93 239 ASP A O 1
ATOM 1645 N N . HIS A 1 223 ? 30.575 -10.765 0.280 1.00 27.56 240 HIS A N 1
ATOM 1646 C CA . HIS A 1 223 ? 30.397 -11.740 1.345 1.00 26.71 240 HIS A CA 1
ATOM 1647 C C . HIS A 1 223 ? 28.931 -11.967 1.655 1.00 26.26 240 HIS A C 1
ATOM 1648 O O . HIS A 1 223 ? 28.557 -13.039 2.135 1.00 28.92 240 HIS A O 1
ATOM 1655 N N . LEU A 1 224 ? 28.086 -10.978 1.379 1.00 27.47 241 LEU A N 1
ATOM 1656 C CA . LEU A 1 224 ? 26.668 -11.128 1.663 1.00 25.84 241 LEU A CA 1
ATOM 1657 C C . LEU A 1 224 ? 25.959 -11.881 0.549 1.00 26.89 241 LEU A C 1
ATOM 1658 O O . LEU A 1 224 ? 25.038 -12.653 0.819 1.00 29.86 241 LEU A O 1
ATOM 1663 N N . ARG A 1 225 ? 26.376 -11.678 -0.704 1.00 27.61 242 ARG A N 1
ATOM 1664 C CA . ARG A 1 225 ? 25.806 -12.455 -1.798 1.00 27.37 242 ARG A CA 1
ATOM 1665 C C . ARG A 1 225 ? 26.058 -13.938 -1.592 1.00 26.78 242 ARG A C 1
ATOM 1666 O O . ARG A 1 225 ? 25.279 -14.772 -2.060 1.00 32.50 242 ARG A O 1
ATOM 1674 N N . ALA A 1 226 ? 27.133 -14.278 -0.888 1.00 28.10 243 ALA A N 1
ATOM 1675 C CA . ALA A 1 226 ? 27.496 -15.657 -0.607 1.00 30.18 243 ALA A CA 1
ATOM 1676 C C . ALA A 1 226 ? 26.946 -16.166 0.716 1.00 31.27 243 ALA A C 1
ATOM 1677 O O . ALA A 1 226 ? 27.116 -17.349 1.023 1.00 29.63 243 ALA A O 1
ATOM 1679 N N . THR A 1 227 ? 26.296 -15.310 1.496 1.00 30.59 244 THR A N 1
ATOM 1680 C CA . THR A 1 227 ? 25.811 -15.698 2.809 1.00 28.34 244 THR A CA 1
ATOM 1681 C C . THR A 1 227 ? 24.464 -16.390 2.703 1.00 27.90 244 THR A C 1
ATOM 1682 O O . THR A 1 227 ? 23.604 -15.999 1.912 1.00 31.81 244 THR A O 1
ATOM 1686 N N . THR A 1 228 ? 24.297 -17.428 3.505 1.00 32.42 245 THR A N 1
ATOM 1687 C CA . THR A 1 228 ? 23.080 -18.214 3.582 1.00 32.94 245 THR A CA 1
ATOM 1688 C C . THR A 1 228 ? 22.433 -18.009 4.945 1.00 32.54 245 THR A C 1
ATOM 1689 O O . THR A 1 228 ? 23.003 -17.401 5.850 1.00 33.59 245 THR A O 1
ATOM 1693 N N . VAL A 1 229 ? 21.210 -18.515 5.077 1.00 33.93 246 VAL A N 1
ATOM 1694 C CA . VAL A 1 229 ? 20.452 -18.287 6.295 1.00 35.32 246 VAL A CA 1
ATOM 1695 C C . VAL A 1 229 ? 21.151 -18.920 7.486 1.00 35.84 246 VAL A C 1
ATOM 1696 O O . VAL A 1 229 ? 21.708 -20.022 7.395 1.00 35.96 246 VAL A O 1
ATOM 1700 N N . GLY A 1 230 ? 21.152 -18.192 8.605 1.00 35.40 247 GLY A N 1
ATOM 1701 C CA . GLY A 1 230 ? 21.640 -18.677 9.881 1.00 33.48 247 GLY A CA 1
ATOM 1702 C C . GLY A 1 230 ? 20.615 -18.555 10.991 1.00 35.70 247 GLY A C 1
ATOM 1703 O O . GLY A 1 230 ? 19.543 -19.159 10.924 1.00 38.16 247 GLY A O 1
ATOM 1704 N N . ALA A 1 231 ? 20.943 -17.783 12.026 1.00 37.47 248 ALA A N 1
ATOM 1705 C CA . ALA A 1 231 ? 20.087 -17.688 13.200 1.00 34.54 248 ALA A CA 1
ATOM 1706 C C . ALA A 1 231 ? 18.687 -17.241 12.799 1.00 34.04 248 ALA A C 1
ATOM 1707 O O . ALA A 1 231 ? 18.524 -16.311 12.008 1.00 31.41 248 ALA A O 1
ATOM 1709 N N . GLY A 1 232 ? 17.679 -17.927 13.333 1.00 34.73 249 GLY A N 1
ATOM 1710 C CA . GLY A 1 232 ? 16.293 -17.594 13.057 1.00 33.37 249 GLY A CA 1
ATOM 1711 C C . GLY A 1 232 ? 15.905 -17.623 11.598 1.00 31.07 249 GLY A C 1
ATOM 1712 O O . GLY A 1 232 ? 14.967 -16.927 11.204 1.00 29.49 249 GLY A O 1
ATOM 1713 N N . ASN A 1 233 ? 16.582 -18.440 10.790 1.00 34.60 250 ASN A N 1
ATOM 1714 C CA . ASN A 1 233 ? 16.305 -18.585 9.354 1.00 34.31 250 ASN A CA 1
ATOM 1715 C C . ASN A 1 233 ? 16.363 -17.245 8.620 1.00 31.59 250 ASN A C 1
ATOM 1716 O O . ASN A 1 233 ? 15.564 -16.972 7.725 1.00 34.06 250 ASN A O 1
ATOM 1721 N N . GLU A 1 234 ? 17.351 -16.423 8.965 1.00 31.08 251 GLU A N 1
ATOM 1722 C CA . GLU A 1 234 ? 17.549 -15.122 8.348 1.00 31.73 251 GLU A CA 1
ATOM 1723 C C . GLU A 1 234 ? 18.978 -15.001 7.840 1.00 28.83 251 GLU A C 1
ATOM 1724 O O . GLU A 1 234 ? 19.901 -15.591 8.401 1.00 31.05 251 GLU A O 1
ATOM 1730 N N . ILE A 1 235 ? 19.154 -14.239 6.768 1.00 28.27 252 ILE A N 1
ATOM 1731 C CA . ILE A 1 235 ? 20.486 -13.873 6.293 1.00 31.08 252 ILE A CA 1
ATOM 1732 C C . ILE A 1 235 ? 21.034 -12.780 7.206 1.00 29.55 252 ILE A C 1
ATOM 1733 O O . ILE A 1 235 ? 20.557 -11.643 7.188 1.00 28.93 252 ILE A O 1
ATOM 1738 N N . GLN A 1 236 ? 22.045 -13.122 7.996 1.00 28.79 253 GLN A N 1
ATOM 1739 C CA . GLN A 1 236 ? 22.551 -12.248 9.039 1.00 28.85 253 GLN A CA 1
ATOM 1740 C C . GLN A 1 236 ? 23.720 -11.413 8.535 1.00 26.42 253 GLN A C 1
ATOM 1741 O O . GLN A 1 236 ? 24.618 -11.918 7.860 1.00 28.50 253 GLN A O 1
ATOM 1747 N N . LEU A 1 237 ? 23.695 -10.123 8.860 1.00 23.96 254 LEU A N 1
ATOM 1748 C CA . LEU A 1 237 ? 24.867 -9.293 8.625 1.00 22.15 254 LEU A CA 1
ATOM 1749 C C . LEU A 1 237 ? 26.061 -9.831 9.388 1.00 23.87 254 LEU A C 1
ATOM 1750 O O . LEU A 1 237 ? 27.191 -9.730 8.918 1.00 26.64 254 LEU A O 1
ATOM 1755 N N . THR A 1 238 ? 25.818 -10.422 10.556 1.00 25.18 255 THR A N 1
ATOM 1756 C CA . THR A 1 238 ? 26.893 -10.961 11.381 1.00 25.33 255 THR A CA 1
ATOM 1757 C C . THR A 1 238 ? 27.640 -12.073 10.672 1.00 26.95 255 THR A C 1
ATOM 1758 O O . THR A 1 238 ? 28.865 -12.178 10.785 1.00 27.42 255 THR A O 1
ATOM 1762 N N . ASP A 1 239 ? 26.918 -12.942 9.973 1.00 27.25 256 ASP A N 1
ATOM 1763 C CA . ASP A 1 239 ? 27.572 -14.017 9.245 1.00 28.66 256 ASP A CA 1
ATOM 1764 C C . ASP A 1 239 ? 28.333 -13.508 8.036 1.00 28.32 256 ASP A C 1
ATOM 1765 O O . ASP A 1 239 ? 29.251 -14.185 7.572 1.00 29.11 256 ASP A O 1
ATOM 1770 N N . GLY A 1 240 ? 27.964 -12.342 7.507 1.00 29.15 257 GLY A N 1
ATOM 1771 C CA . GLY A 1 240 ? 28.765 -11.737 6.467 1.00 27.20 257 GLY A CA 1
ATOM 1772 C C . GLY A 1 240 ? 29.998 -11.059 7.004 1.00 25.38 257 GLY A C 1
ATOM 1773 O O . GLY A 1 240 ? 31.037 -11.058 6.347 1.00 29.38 257 GLY A O 1
ATOM 1774 N N . ILE A 1 241 ? 29.915 -10.508 8.213 1.00 26.52 258 ILE A N 1
ATOM 1775 C CA . ILE A 1 241 ? 31.091 -9.943 8.859 1.00 27.98 258 ILE A CA 1
ATOM 1776 C C . ILE A 1 241 ? 32.051 -11.035 9.287 1.00 28.89 258 ILE A C 1
ATOM 1777 O O . ILE A 1 241 ? 33.267 -10.832 9.312 1.00 28.18 258 ILE A O 1
ATOM 1782 N N . ALA A 1 242 ? 31.525 -12.191 9.678 1.00 30.64 259 ALA A N 1
ATOM 1783 C CA . ALA A 1 242 ? 32.389 -13.286 10.085 1.00 27.33 259 ALA A CA 1
ATOM 1784 C C . ALA A 1 242 ? 33.232 -13.755 8.914 1.00 28.59 259 ALA A C 1
ATOM 1785 O O . ALA A 1 242 ? 34.371 -14.189 9.106 1.00 31.40 259 ALA A O 1
ATOM 1787 N N . ALA A 1 243 ? 32.694 -13.682 7.697 1.00 28.98 260 ALA A N 1
ATOM 1788 C CA . ALA A 1 243 ? 33.490 -14.008 6.520 1.00 32.01 260 ALA A CA 1
ATOM 1789 C C . ALA A 1 243 ? 34.466 -12.886 6.170 1.00 29.44 260 ALA A C 1
ATOM 1790 O O . ALA A 1 243 ? 35.634 -13.147 5.871 1.00 31.08 260 ALA A O 1
ATOM 1792 N N . LEU A 1 244 ? 34.018 -11.634 6.251 1.00 31.03 261 LEU A N 1
ATOM 1793 C CA . LEU A 1 244 ? 34.892 -10.500 5.970 1.00 30.02 261 LEU A CA 1
ATOM 1794 C C . LEU A 1 244 ? 36.083 -10.443 6.916 1.00 28.18 261 LEU A C 1
ATOM 1795 O O . LEU A 1 244 ? 37.123 -9.895 6.555 1.00 32.28 261 LEU A O 1
ATOM 1800 N N . LEU A 1 245 ? 35.947 -10.983 8.127 1.00 30.04 262 LEU A N 1
ATOM 1801 C CA . LEU A 1 245 ? 37.027 -10.928 9.099 1.00 30.82 262 LEU A CA 1
ATOM 1802 C C . LEU A 1 245 ? 38.295 -11.544 8.545 1.00 30.57 262 LEU A C 1
ATOM 1803 O O . LEU A 1 245 ? 39.396 -10.995 8.669 1.00 33.18 262 LEU A O 1
ATOM 1808 N N . ARG A 1 246 ? 38.151 -12.720 7.961 1.00 31.19 263 ARG A N 1
ATOM 1809 C CA . ARG A 1 246 ? 39.292 -13.461 7.467 1.00 31.23 263 ARG A CA 1
ATOM 1810 C C . ARG A 1 246 ? 40.060 -12.687 6.409 1.00 36.16 263 ARG A C 1
ATOM 1811 O O . ARG A 1 246 ? 41.285 -12.794 6.336 1.00 36.25 263 ARG A O 1
ATOM 1819 N N . GLU A 1 247 ? 39.364 -11.885 5.604 1.00 38.06 264 GLU A N 1
ATOM 1820 C CA . GLU A 1 247 ? 39.929 -11.207 4.447 1.00 31.27 264 GLU A CA 1
ATOM 1821 C C . GLU A 1 247 ? 40.499 -9.844 4.796 1.00 29.84 264 GLU A C 1
ATOM 1822 O O . GLU A 1 247 ? 41.522 -9.446 4.234 1.00 28.90 264 GLU A O 1
ATOM 1828 N N . ARG A 1 248 ? 39.876 -9.125 5.724 1.00 33.45 265 ARG A N 1
ATOM 1829 C CA . ARG A 1 248 ? 40.234 -7.743 5.982 1.00 32.84 265 ARG A CA 1
ATOM 1830 C C . ARG A 1 248 ? 40.204 -7.482 7.481 1.00 29.64 265 ARG A C 1
ATOM 1831 O O . ARG A 1 248 ? 39.799 -8.332 8.276 1.00 31.11 265 ARG A O 1
ATOM 1839 N N . ASP A 1 249 ? 40.596 -6.270 7.851 1.00 31.45 266 ASP A N 1
ATOM 1840 C CA . ASP A 1 249 ? 40.594 -5.848 9.238 1.00 34.37 266 ASP A CA 1
ATOM 1841 C C . ASP A 1 249 ? 39.216 -5.359 9.651 1.00 27.33 266 ASP A C 1
ATOM 1842 O O . ASP A 1 249 ? 38.645 -4.467 9.020 1.00 26.80 266 ASP A O 1
ATOM 1847 N N . VAL A 1 250 ? 38.710 -5.928 10.740 1.00 30.41 267 VAL A N 1
ATOM 1848 C CA . VAL A 1 250 ? 37.456 -5.530 11.360 1.00 25.27 267 VAL A CA 1
ATOM 1849 C C . VAL A 1 250 ? 37.765 -5.200 12.808 1.00 24.96 267 VAL A C 1
ATOM 1850 O O . VAL A 1 250 ? 38.477 -5.951 13.479 1.00 26.68 267 VAL A O 1
ATOM 1854 N N . TYR A 1 251 ? 37.235 -4.088 13.278 1.00 24.65 268 TYR A N 1
ATOM 1855 C CA . TYR A 1 251 ? 37.509 -3.604 14.616 1.00 25.05 268 TYR A CA 1
ATOM 1856 C C . TYR A 1 251 ? 36.205 -3.487 15.384 1.00 24.38 268 TYR A C 1
ATOM 1857 O O . TYR A 1 251 ? 35.130 -3.405 14.801 1.00 25.30 268 TYR A O 1
ATOM 1866 N N . ALA A 1 252 ? 36.322 -3.529 16.706 1.00 26.73 269 ALA A N 1
ATOM 1867 C CA . ALA A 1 252 ? 35.211 -3.303 17.616 1.00 24.43 269 ALA A CA 1
ATOM 1868 C C . ALA A 1 252 ? 35.623 -2.220 18.593 1.00 25.01 269 ALA A C 1
ATOM 1869 O O . ALA A 1 252 ? 36.702 -2.290 19.175 1.00 29.99 269 ALA A O 1
ATOM 1871 N N . HIS A 1 253 ? 34.767 -1.227 18.780 1.00 27.84 270 HIS A N 1
ATOM 1872 C CA . HIS A 1 253 ? 35.075 -0.076 19.614 1.00 27.85 270 HIS A CA 1
ATOM 1873 C C . HIS A 1 253 ? 34.031 0.050 20.704 1.00 25.36 270 HIS A C 1
ATOM 1874 O O . HIS A 1 253 ? 32.834 0.067 20.417 1.00 26.11 270 HIS A O 1
ATOM 1881 N N . ARG A 1 254 ? 34.492 0.131 21.944 1.00 28.96 271 ARG A N 1
ATOM 1882 C CA . ARG A 1 254 ? 33.629 0.365 23.096 1.00 28.05 271 ARG A CA 1
ATOM 1883 C C . ARG A 1 254 ? 33.259 1.835 23.158 1.00 29.20 271 ARG A C 1
ATOM 1884 O O . ARG A 1 254 ? 33.892 2.628 23.847 1.00 33.98 271 ARG A O 1
ATOM 1892 N N . TYR A 1 255 ? 32.222 2.202 22.421 1.00 30.10 272 TYR A N 1
ATOM 1893 C CA . TYR A 1 255 ? 31.744 3.570 22.403 1.00 28.43 272 TYR A CA 1
ATOM 1894 C C . TYR A 1 255 ? 31.453 4.048 23.816 1.00 29.34 272 TYR A C 1
ATOM 1895 O O . TYR A 1 255 ? 31.238 3.230 24.717 1.00 28.20 272 TYR A O 1
ATOM 1904 N N . ASP A 1 256 ? 31.452 5.359 24.017 1.00 31.18 273 ASP A N 1
ATOM 1905 C CA . ASP A 1 256 ? 31.055 5.970 25.282 1.00 31.85 273 ASP A CA 1
ATOM 1906 C C . ASP A 1 256 ? 29.658 6.552 25.101 1.00 30.40 273 ASP A C 1
ATOM 1907 O O . ASP A 1 256 ? 29.478 7.520 24.359 1.00 34.39 273 ASP A O 1
ATOM 1912 N N . GLY A 1 257 ? 28.680 5.966 25.771 1.00 29.61 274 GLY A N 1
ATOM 1913 C CA . GLY A 1 257 ? 27.311 6.421 25.638 1.00 29.52 274 GLY A CA 1
ATOM 1914 C C . GLY A 1 257 ? 26.372 5.412 26.246 1.00 28.19 274 GLY A C 1
ATOM 1915 O O . GLY A 1 257 ? 26.757 4.296 26.592 1.00 32.99 274 GLY A O 1
ATOM 1916 N N . LYS A 1 258 ? 25.113 5.810 26.342 1.00 26.37 275 LYS A N 1
ATOM 1917 C CA . LYS A 1 258 ? 24.116 5.020 27.052 1.00 28.86 275 LYS A CA 1
ATOM 1918 C C . LYS A 1 258 ? 23.128 4.462 26.045 1.00 28.11 275 LYS A C 1
ATOM 1919 O O . LYS A 1 258 ? 22.327 5.204 25.475 1.00 31.04 275 LYS A O 1
ATOM 1925 N N . ARG A 1 259 ? 23.142 3.152 25.885 1.00 28.55 276 ARG A N 1
ATOM 1926 C CA . ARG A 1 259 ? 22.325 2.480 24.896 1.00 27.57 276 ARG A CA 1
ATOM 1927 C C . ARG A 1 259 ? 21.060 1.926 25.528 1.00 24.56 276 ARG A C 1
ATOM 1928 O O . ARG A 1 259 ? 21.090 1.380 26.632 1.00 26.90 276 ARG A O 1
ATOM 1936 N N . TYR A 1 260 ? 19.953 2.063 24.807 1.00 25.96 277 TYR A N 1
ATOM 1937 C CA . TYR A 1 260 ? 18.676 1.474 25.179 1.00 26.18 277 TYR A CA 1
ATOM 1938 C C . TYR A 1 260 ? 18.281 0.542 24.048 1.00 23.37 277 TYR A C 1
ATOM 1939 O O . TYR A 1 260 ? 18.234 0.965 22.893 1.00 26.14 277 TYR A O 1
ATOM 1948 N N . ASP A 1 261 ? 17.993 -0.712 24.363 1.00 23.54 278 ASP A N 1
ATOM 1949 C CA . ASP A 1 261 ? 17.568 -1.636 23.317 1.00 30.08 278 ASP A CA 1
ATOM 1950 C C . ASP A 1 261 ? 16.067 -1.464 23.159 1.00 24.97 278 ASP A C 1
ATOM 1951 O O . ASP A 1 261 ? 15.275 -2.169 23.779 1.00 25.90 278 ASP A O 1
ATOM 1956 N N . CYS A 1 262 ? 15.684 -0.505 22.365 1.00 25.16 279 CYS A N 1
ATOM 1957 C CA . CYS A 1 262 ? 14.303 -0.239 22.054 1.00 24.68 279 CYS A CA 1
ATOM 1958 C C . CYS A 1 262 ? 13.741 -1.257 21.086 1.00 25.54 279 CYS A C 1
ATOM 1959 O O . CYS A 1 262 ? 12.608 -1.102 20.639 1.00 27.42 279 CYS A O 1
ATOM 1962 N N . GLY A 1 263 ? 14.491 -2.295 20.727 1.00 26.45 280 GLY A N 1
ATOM 1963 C CA . GLY A 1 263 ? 13.946 -3.374 19.929 1.00 25.60 280 GLY A CA 1
ATOM 1964 C C . GLY A 1 263 ? 13.011 -4.301 20.668 1.00 26.50 280 GLY A C 1
ATOM 1965 O O . GLY A 1 263 ? 12.473 -5.236 20.073 1.00 28.98 280 GLY A O 1
ATOM 1966 N N . SER A 1 264 ? 12.815 -4.067 21.955 1.00 27.77 281 SER A N 1
ATOM 1967 C CA . SER A 1 264 ? 11.880 -4.805 22.784 1.00 25.29 281 SER A CA 1
ATOM 1968 C C . SER A 1 264 ? 11.013 -3.803 23.527 1.00 23.92 281 SER A C 1
ATOM 1969 O O . SER A 1 264 ? 11.386 -2.642 23.699 1.00 25.50 281 SER A O 1
ATOM 1972 N N . LYS A 1 265 ? 9.832 -4.262 23.951 1.00 28.23 282 LYS A N 1
ATOM 1973 C CA . LYS A 1 265 ? 8.930 -3.397 24.703 1.00 26.18 282 LYS A CA 1
ATOM 1974 C C . LYS A 1 265 ? 9.568 -2.917 26.000 1.00 26.03 282 LYS A C 1
ATOM 1975 O O . LYS A 1 265 ? 9.298 -1.803 26.454 1.00 26.74 282 LYS A O 1
ATOM 1981 N N . ALA A 1 266 ? 10.416 -3.745 26.604 1.00 26.16 283 ALA A N 1
ATOM 1982 C CA . ALA A 1 266 ? 11.006 -3.394 27.884 1.00 27.70 283 ALA A CA 1
ATOM 1983 C C . ALA A 1 266 ? 12.023 -2.276 27.748 1.00 27.74 283 ALA A C 1
ATOM 1984 O O . ALA A 1 266 ? 12.025 -1.336 28.550 1.00 27.56 283 ALA A O 1
ATOM 1986 N N . GLY A 1 267 ? 12.894 -2.356 26.741 1.00 27.02 284 GLY A N 1
ATOM 1987 C CA . GLY A 1 267 ? 13.921 -1.343 26.589 1.00 26.27 284 GLY A CA 1
ATOM 1988 C C . GLY A 1 267 ? 13.376 -0.040 26.064 1.00 23.10 284 GLY A C 1
ATOM 1989 O O . GLY A 1 267 ? 13.903 1.026 26.378 1.00 24.03 284 GLY A O 1
ATOM 1990 N N . MET A 1 268 ? 12.303 -0.102 25.280 1.00 24.82 285 MET A N 1
ATOM 1991 C CA . MET A 1 268 ? 11.626 1.118 24.863 1.00 24.50 285 MET A CA 1
ATOM 1992 C C . MET A 1 268 ? 10.925 1.795 26.029 1.00 23.76 285 MET A C 1
ATOM 1993 O O . MET A 1 268 ? 10.891 3.025 26.112 1.00 24.17 285 MET A O 1
ATOM 1998 N N . PHE A 1 269 ? 10.344 1.013 26.927 1.00 25.82 286 PHE A N 1
ATOM 1999 C CA . PHE A 1 269 ? 9.750 1.577 28.129 1.00 23.79 286 PHE A CA 1
ATOM 2000 C C . PHE A 1 269 ? 10.801 2.273 28.973 1.00 22.91 286 PHE A C 1
ATOM 2001 O O . PHE A 1 269 ? 10.596 3.391 29.440 1.00 25.44 286 PHE A O 1
ATOM 2009 N N . GLN A 1 270 ? 11.943 1.634 29.167 1.00 23.48 287 GLN A N 1
ATOM 2010 C CA A GLN A 1 270 ? 12.987 2.233 29.988 0.50 24.26 287 GLN A CA 1
ATOM 2011 C CA B GLN A 1 270 ? 12.981 2.239 29.992 0.50 24.28 287 GLN A CA 1
ATOM 2012 C C . GLN A 1 270 ? 13.635 3.420 29.294 1.00 22.05 287 GLN A C 1
ATOM 2013 O O . GLN A 1 270 ? 14.181 4.297 29.961 1.00 22.75 287 GLN A O 1
ATOM 2024 N N . ALA A 1 271 ? 13.603 3.456 27.970 1.00 24.88 288 ALA A N 1
ATOM 2025 C CA . ALA A 1 271 ? 14.074 4.638 27.269 1.00 22.45 288 ALA A CA 1
ATOM 2026 C C . ALA A 1 271 ? 13.086 5.776 27.445 1.00 22.74 288 ALA A C 1
ATOM 2027 O O . ALA A 1 271 ? 13.480 6.934 27.581 1.00 24.03 288 ALA A O 1
ATOM 2029 N N . THR A 1 272 ? 11.792 5.466 27.414 1.00 26.01 289 THR A N 1
ATOM 2030 C CA . THR A 1 272 ? 10.781 6.491 27.636 1.00 22.00 289 THR A CA 1
ATOM 2031 C C . THR A 1 272 ? 10.886 7.032 29.049 1.00 21.67 289 THR A C 1
ATOM 2032 O O . THR A 1 272 ? 10.832 8.243 29.270 1.00 23.36 289 THR A O 1
ATOM 2036 N N . VAL A 1 273 ? 11.058 6.142 30.019 1.00 23.39 290 VAL A N 1
ATOM 2037 C CA . VAL A 1 273 ? 11.161 6.566 31.405 1.00 22.72 290 VAL A CA 1
ATOM 2038 C C . VAL A 1 273 ? 12.415 7.399 31.596 1.00 22.88 290 VAL A C 1
ATOM 2039 O O . VAL A 1 273 ? 12.369 8.526 32.096 1.00 25.35 290 VAL A O 1
ATOM 2043 N N . ALA A 1 274 ? 13.541 6.879 31.136 1.00 23.88 291 ALA A N 1
ATOM 2044 C CA . ALA A 1 274 ? 14.821 7.530 31.352 1.00 23.65 291 ALA A CA 1
ATOM 2045 C C . ALA A 1 274 ? 14.919 8.842 30.592 1.00 22.71 291 ALA A C 1
ATOM 2046 O O . ALA A 1 274 ? 15.307 9.871 31.151 1.00 24.03 291 ALA A O 1
ATOM 2048 N N . LEU A 1 275 ? 14.585 8.816 29.308 1.00 23.48 292 LEU A N 1
ATOM 2049 C CA . LEU A 1 275 ? 14.764 9.979 28.454 1.00 23.98 292 LEU A CA 1
ATOM 2050 C C . LEU A 1 275 ? 13.658 11.000 28.633 1.00 24.74 292 LEU A C 1
ATOM 2051 O O . LEU A 1 275 ? 13.885 12.197 28.440 1.00 28.07 292 LEU A O 1
ATOM 2056 N N . GLY A 1 276 ? 12.463 10.555 29.013 1.00 23.81 293 GLY A N 1
ATOM 2057 C CA . GLY A 1 276 ? 11.433 11.503 29.383 1.00 23.78 293 GLY A CA 1
ATOM 2058 C C . GLY A 1 276 ? 11.847 12.338 30.573 1.00 24.38 293 GLY A C 1
ATOM 2059 O O . GLY A 1 276 ? 11.701 13.554 30.581 1.00 27.44 293 GLY A O 1
ATOM 2060 N N . ARG A 1 277 ? 12.399 11.682 31.591 1.00 24.23 294 ARG A N 1
ATOM 2061 C CA . ARG A 1 277 ? 12.834 12.392 32.783 1.00 23.81 294 ARG A CA 1
ATOM 2062 C C . ARG A 1 277 ? 13.940 13.388 32.463 1.00 25.38 294 ARG A C 1
ATOM 2063 O O . ARG A 1 277 ? 13.826 14.579 32.767 1.00 26.94 294 ARG A O 1
ATOM 2071 N N . LYS A 1 278 ? 15.011 12.920 31.828 1.00 25.68 295 LYS A N 1
ATOM 2072 C CA . LYS A 1 278 ? 16.200 13.745 31.658 1.00 25.38 295 LYS A CA 1
ATOM 2073 C C . LYS A 1 278 ? 15.918 14.944 30.768 1.00 23.71 295 LYS A C 1
ATOM 2074 O O . LYS A 1 278 ? 16.161 16.088 31.158 1.00 25.90 295 LYS A O 1
ATOM 2080 N N . TYR A 1 279 ? 15.355 14.703 29.588 1.00 27.00 296 TYR A N 1
ATOM 2081 C CA . TYR A 1 279 ? 15.266 15.711 28.544 1.00 26.22 296 TYR A CA 1
ATOM 2082 C C . TYR A 1 279 ? 13.887 16.334 28.421 1.00 25.80 296 TYR A C 1
ATOM 2083 O O . TYR A 1 279 ? 13.724 17.288 27.652 1.00 25.53 296 TYR A O 1
ATOM 2092 N N . HIS A 1 280 ? 12.912 15.849 29.182 1.00 26.32 297 HIS A N 1
ATOM 2093 C CA . HIS A 1 280 ? 11.567 16.393 29.157 1.00 25.51 297 HIS A CA 1
ATOM 2094 C C . HIS A 1 280 ? 10.989 16.666 30.541 1.00 26.24 297 HIS A C 1
ATOM 2095 O O . HIS A 1 280 ? 9.968 17.351 30.633 1.00 25.89 297 HIS A O 1
ATOM 2102 N N . GLY A 1 281 ? 11.619 16.200 31.610 1.00 24.66 298 GLY A N 1
ATOM 2103 C CA . GLY A 1 281 ? 11.079 16.417 32.931 1.00 24.88 298 GLY A CA 1
ATOM 2104 C C . GLY A 1 281 ? 9.889 15.557 33.258 1.00 25.48 298 GLY A C 1
ATOM 2105 O O . GLY A 1 281 ? 9.094 15.923 34.117 1.00 30.20 298 GLY A O 1
ATOM 2106 N N . LEU A 1 282 ? 9.748 14.416 32.593 1.00 24.72 299 LEU A N 1
ATOM 2107 C CA . LEU A 1 282 ? 8.602 13.541 32.768 1.00 23.63 299 LEU A CA 1
ATOM 2108 C C . LEU A 1 282 ? 8.954 12.476 33.787 1.00 24.03 299 LEU A C 1
ATOM 2109 O O . LEU A 1 282 ? 9.945 11.763 33.636 1.00 27.15 299 LEU A O 1
ATOM 2114 N N . ILE A 1 283 ? 8.140 12.377 34.824 1.00 27.02 300 ILE A N 1
ATOM 2115 C CA . ILE A 1 283 ? 8.452 11.589 36.011 1.00 26.55 300 ILE A CA 1
ATOM 2116 C C . ILE A 1 283 ? 7.253 10.708 36.309 1.00 25.42 300 ILE A C 1
ATOM 2117 O O . ILE A 1 283 ? 6.127 11.212 36.346 1.00 25.90 300 ILE A O 1
ATOM 2122 N N . PRO A 1 284 ? 7.428 9.407 36.518 1.00 26.12 301 PRO A N 1
ATOM 2123 C CA . PRO A 1 284 ? 6.266 8.570 36.803 1.00 29.17 301 PRO A CA 1
ATOM 2124 C C . PRO A 1 284 ? 5.472 9.134 37.966 1.00 28.91 301 PRO A C 1
ATOM 2125 O O . PRO A 1 284 ? 6.025 9.535 38.986 1.00 28.50 301 PRO A O 1
ATOM 2129 N N . GLU A 1 285 ? 4.167 9.199 37.793 1.00 29.82 302 GLU A N 1
ATOM 2130 C CA . GLU A 1 285 ? 3.283 9.450 38.912 1.00 36.64 302 GLU A CA 1
ATOM 2131 C C . GLU A 1 285 ? 3.303 8.161 39.732 1.00 42.52 302 GLU A C 1
ATOM 2132 O O . GLU A 1 285 ? 3.588 7.086 39.187 1.00 41.17 302 GLU A O 1
ATOM 2139 N N . HIS B 1 8 ? -34.568 3.066 20.288 1.00 61.08 25 HIS B N 1
ATOM 2140 C CA . HIS B 1 8 ? -33.335 3.831 20.465 1.00 59.02 25 HIS B CA 1
ATOM 2141 C C . HIS B 1 8 ? -32.120 2.904 20.445 1.00 53.82 25 HIS B C 1
ATOM 2142 O O . HIS B 1 8 ? -31.846 2.199 21.408 1.00 59.52 25 HIS B O 1
ATOM 2149 N N . VAL B 1 9 ? -31.397 2.913 19.329 1.00 42.63 26 VAL B N 1
ATOM 2150 C CA . VAL B 1 9 ? -30.334 1.952 19.051 1.00 40.66 26 VAL B CA 1
ATOM 2151 C C . VAL B 1 9 ? -29.119 2.657 18.469 1.00 38.07 26 VAL B C 1
ATOM 2152 O O . VAL B 1 9 ? -29.246 3.519 17.595 1.00 36.12 26 VAL B O 1
ATOM 2156 N N . VAL B 1 10 ? -27.933 2.287 18.971 1.00 35.67 27 VAL B N 1
ATOM 2157 C CA . VAL B 1 10 ? -26.654 2.859 18.550 1.00 30.41 27 VAL B CA 1
ATOM 2158 C C . VAL B 1 10 ? -25.737 1.749 18.044 1.00 29.31 27 VAL B C 1
ATOM 2159 O O . VAL B 1 10 ? -25.223 0.948 18.836 1.00 32.11 27 VAL B O 1
ATOM 2163 N N . ARG B 1 11 ? -25.485 1.736 16.729 1.00 31.05 28 ARG B N 1
ATOM 2164 C CA . ARG B 1 11 ? -24.587 0.763 16.121 1.00 26.03 28 ARG B CA 1
ATOM 2165 C C . ARG B 1 11 ? -23.435 1.421 15.361 1.00 26.36 28 ARG B C 1
ATOM 2166 O O . ARG B 1 11 ? -22.544 0.709 14.895 1.00 25.81 28 ARG B O 1
ATOM 2174 N N . LYS B 1 12 ? -23.449 2.743 15.197 1.00 27.66 29 LYS B N 1
ATOM 2175 C CA . LYS B 1 12 ? -22.461 3.485 14.436 1.00 24.80 29 LYS B CA 1
ATOM 2176 C C . LYS B 1 12 ? -21.699 4.404 15.374 1.00 24.71 29 LYS B C 1
ATOM 2177 O O . LYS B 1 12 ? -22.291 4.999 16.272 1.00 27.75 29 LYS B O 1
ATOM 2183 N N . ALA B 1 13 ? -20.383 4.537 15.157 1.00 26.75 30 ALA B N 1
ATOM 2184 C CA . ALA B 1 13 ? -19.540 5.447 15.928 1.00 25.14 30 ALA B CA 1
ATOM 2185 C C . ALA B 1 13 ? -18.620 6.235 15.007 1.00 23.52 30 ALA B C 1
ATOM 2186 O O . ALA B 1 13 ? -18.140 5.711 14.000 1.00 23.24 30 ALA B O 1
ATOM 2188 N N . VAL B 1 14 ? -18.390 7.501 15.353 1.00 24.86 31 VAL B N 1
ATOM 2189 C CA . VAL B 1 14 ? -17.573 8.419 14.563 1.00 23.58 31 VAL B CA 1
ATOM 2190 C C . VAL B 1 14 ? -16.284 8.712 15.323 1.00 23.25 31 VAL B C 1
ATOM 2191 O O . VAL B 1 14 ? -16.311 9.037 16.515 1.00 24.28 31 VAL B O 1
ATOM 2195 N N . PHE B 1 15 ? -15.160 8.600 14.624 1.00 23.82 32 PHE B N 1
ATOM 2196 C CA . PHE B 1 15 ? -13.836 8.841 15.196 1.00 23.85 32 PHE B CA 1
ATOM 2197 C C . PHE B 1 15 ? -13.183 10.005 14.469 1.00 22.33 32 PHE B C 1
ATOM 2198 O O . PHE B 1 15 ? -12.602 9.816 13.388 1.00 22.56 32 PHE B O 1
ATOM 2206 N N . PRO B 1 16 ? -13.246 11.221 15.006 1.00 22.91 33 PRO B N 1
ATOM 2207 C CA . PRO B 1 16 ? -12.518 12.330 14.380 1.00 25.63 33 PRO B CA 1
ATOM 2208 C C . PRO B 1 16 ? -11.022 12.163 14.596 1.00 24.71 33 PRO B C 1
ATOM 2209 O O . PRO B 1 16 ? -10.537 12.138 15.727 1.00 27.09 33 PRO B O 1
ATOM 2213 N N . VAL B 1 17 ? -10.300 11.983 13.497 1.00 26.62 34 VAL B N 1
ATOM 2214 C CA . VAL B 1 17 ? -8.865 11.750 13.530 1.00 24.88 34 VAL B CA 1
ATOM 2215 C C . VAL B 1 17 ? -8.183 12.691 12.545 1.00 25.07 34 VAL B C 1
ATOM 2216 O O . VAL B 1 17 ? -7.188 12.330 11.914 1.00 26.96 34 VAL B O 1
ATOM 2220 N N . ALA B 1 18 ? -8.738 13.886 12.368 1.00 24.63 35 ALA B N 1
ATOM 2221 C CA . ALA B 1 18 ? -8.274 14.798 11.334 1.00 26.81 35 ALA B CA 1
ATOM 2222 C C . ALA B 1 18 ? -7.693 16.092 11.886 1.00 31.23 35 ALA B C 1
ATOM 2223 O O . ALA B 1 18 ? -7.497 17.043 11.124 1.00 33.87 35 ALA B O 1
ATOM 2225 N N . GLY B 1 19 ? -7.411 16.161 13.176 1.00 30.33 36 GLY B N 1
ATOM 2226 C CA . GLY B 1 19 ? -6.771 17.331 13.717 1.00 29.85 36 GLY B CA 1
ATOM 2227 C C . GLY B 1 19 ? -5.351 17.410 13.209 1.00 32.94 36 GLY B C 1
ATOM 2228 O O . GLY B 1 19 ? -4.862 16.544 12.487 1.00 36.74 36 GLY B O 1
ATOM 2229 N N . MET B 1 20 ? -4.677 18.487 13.588 1.00 36.74 37 MET B N 1
ATOM 2230 C CA . MET B 1 20 ? -3.315 18.726 13.141 1.00 32.57 37 MET B CA 1
ATOM 2231 C C . MET B 1 20 ? -2.249 18.166 14.065 1.00 32.43 37 MET B C 1
ATOM 2232 O O . MET B 1 20 ? -1.109 17.992 13.629 1.00 38.04 37 MET B O 1
ATOM 2237 N N . GLY B 1 21 ? -2.577 17.882 15.316 1.00 41.58 38 GLY B N 1
ATOM 2238 C CA . GLY B 1 21 ? -1.643 17.193 16.194 1.00 41.49 38 GLY B CA 1
ATOM 2239 C C . GLY B 1 21 ? -0.296 17.860 16.334 1.00 38.41 38 GLY B C 1
ATOM 2240 O O . GLY B 1 21 ? 0.724 17.175 16.472 1.00 34.29 38 GLY B O 1
ATOM 2241 N N . THR B 1 22 ? -0.268 19.188 16.331 1.00 38.74 39 THR B N 1
ATOM 2242 C CA . THR B 1 22 ? 1.001 19.906 16.393 1.00 35.32 39 THR B CA 1
ATOM 2243 C C . THR B 1 22 ? 1.709 19.734 17.726 1.00 35.58 39 THR B C 1
ATOM 2244 O O . THR B 1 22 ? 2.914 19.985 17.802 1.00 35.25 39 THR B O 1
ATOM 2248 N N . ARG B 1 23 ? 0.997 19.325 18.777 1.00 36.79 40 ARG B N 1
ATOM 2249 C CA . ARG B 1 23 ? 1.625 19.104 20.075 1.00 31.81 40 ARG B CA 1
ATOM 2250 C C . ARG B 1 23 ? 2.603 17.938 20.066 1.00 30.95 40 ARG B C 1
ATOM 2251 O O . ARG B 1 23 ? 3.357 17.775 21.031 1.00 32.93 40 ARG B O 1
ATOM 2253 N N . PHE B 1 24 ? 2.596 17.121 19.013 1.00 30.43 41 PHE B N 1
ATOM 2254 C CA . PHE B 1 24 ? 3.408 15.915 18.953 1.00 27.66 41 PHE B CA 1
ATOM 2255 C C . PHE B 1 24 ? 4.415 15.902 17.814 1.00 25.29 41 PHE B C 1
ATOM 2256 O O . PHE B 1 24 ? 4.956 14.843 17.501 1.00 30.33 41 PHE B O 1
ATOM 2264 N N . LEU B 1 25 ? 4.676 17.020 17.174 1.00 24.61 42 LEU B N 1
ATOM 2265 C CA . LEU B 1 25 ? 5.755 17.026 16.210 1.00 25.27 42 LEU B CA 1
ATOM 2266 C C . LEU B 1 25 ? 7.080 16.815 16.930 1.00 24.49 42 LEU B C 1
ATOM 2267 O O . LEU B 1 25 ? 7.251 17.244 18.072 1.00 27.48 42 LEU B O 1
ATOM 2272 N N . PRO B 1 26 ? 8.023 16.123 16.297 1.00 25.73 43 PRO B N 1
ATOM 2273 C CA . PRO B 1 26 ? 7.970 15.580 14.932 1.00 23.62 43 PRO B CA 1
ATOM 2274 C C . PRO B 1 26 ? 7.272 14.233 14.816 1.00 21.57 43 PRO B C 1
ATOM 2275 O O . PRO B 1 26 ? 7.098 13.712 13.738 1.00 22.81 43 PRO B O 1
ATOM 2279 N N . ALA B 1 27 ? 6.801 13.667 15.918 1.00 23.19 44 ALA B N 1
ATOM 2280 C CA . ALA B 1 27 ? 6.227 12.329 15.875 1.00 25.65 44 ALA B CA 1
ATOM 2281 C C . ALA B 1 27 ? 5.029 12.238 14.942 1.00 27.07 44 ALA B C 1
ATOM 2282 O O . ALA B 1 27 ? 4.735 11.161 14.417 1.00 28.64 44 ALA B O 1
ATOM 2284 N N . THR B 1 28 ? 4.297 13.332 14.761 1.00 28.13 45 THR B N 1
ATOM 2285 C CA . THR B 1 28 ? 3.088 13.325 13.960 1.00 22.83 45 THR B CA 1
ATOM 2286 C C . THR B 1 28 ? 3.288 13.927 12.584 1.00 23.18 45 THR B C 1
ATOM 2287 O O . THR B 1 28 ? 2.324 14.418 11.996 1.00 27.32 45 THR B O 1
ATOM 2291 N N . LYS B 1 29 ? 4.504 13.923 12.049 1.00 23.12 46 LYS B N 1
ATOM 2292 C CA . LYS B 1 29 ? 4.646 14.441 10.694 1.00 24.99 46 LYS B CA 1
ATOM 2293 C C . LYS B 1 29 ? 3.937 13.533 9.694 1.00 22.37 46 LYS B C 1
ATOM 2294 O O . LYS B 1 29 ? 3.282 14.017 8.769 1.00 24.69 46 LYS B O 1
ATOM 2300 N N . ALA B 1 30 ? 4.048 12.217 9.869 1.00 23.81 47 ALA B N 1
ATOM 2301 C CA . ALA B 1 30 ? 3.508 11.259 8.914 1.00 22.42 47 ALA B CA 1
ATOM 2302 C C . ALA B 1 30 ? 2.372 10.426 9.479 1.00 22.65 47 ALA B C 1
ATOM 2303 O O . ALA B 1 30 ? 2.025 9.397 8.901 1.00 25.62 47 ALA B O 1
ATOM 2305 N N . MET B 1 31 ? 1.801 10.825 10.603 1.00 23.86 48 MET B N 1
ATOM 2306 C CA . MET B 1 31 ? 0.671 10.113 11.173 1.00 22.62 48 MET B CA 1
ATOM 2307 C C . MET B 1 31 ? -0.065 11.051 12.099 1.00 20.27 48 MET B C 1
ATOM 2308 O O . MET B 1 31 ? 0.548 11.965 12.652 1.00 23.47 48 MET B O 1
ATOM 2313 N N . PRO B 1 32 ? -1.366 10.862 12.289 1.00 24.20 49 PRO B N 1
ATOM 2314 C CA . PRO B 1 32 ? -2.092 11.652 13.290 1.00 25.88 49 PRO B CA 1
ATOM 2315 C C . PRO B 1 32 ? -1.767 11.211 14.709 1.00 22.62 49 PRO B C 1
ATOM 2316 O O . PRO B 1 32 ? -1.244 10.124 14.949 1.00 23.77 49 PRO B O 1
ATOM 2320 N N . LYS B 1 33 ? -2.076 12.094 15.664 1.00 25.27 50 LYS B N 1
ATOM 2321 C CA . LYS B 1 33 ? -1.783 11.804 17.065 1.00 25.69 50 LYS B CA 1
ATOM 2322 C C . LYS B 1 33 ? -2.523 10.571 17.565 1.00 23.95 50 LYS B C 1
ATOM 2323 O O . LYS B 1 33 ? -2.059 9.913 18.498 1.00 27.19 50 LYS B O 1
ATOM 2329 N N . GLU B 1 34 ? -3.664 10.240 16.968 1.00 26.32 51 GLU B N 1
ATOM 2330 C CA . GLU B 1 34 ? -4.436 9.080 17.393 1.00 25.41 51 GLU B CA 1
ATOM 2331 C C . GLU B 1 34 ? -3.833 7.760 16.920 1.00 23.02 51 GLU B C 1
ATOM 2332 O O . GLU B 1 34 ? -4.316 6.701 17.330 1.00 22.99 51 GLU B O 1
ATOM 2338 N N . MET B 1 35 ? -2.829 7.795 16.040 1.00 25.41 52 MET B N 1
ATOM 2339 C CA . MET B 1 35 ? -2.072 6.603 15.681 1.00 23.01 52 MET B CA 1
ATOM 2340 C C . MET B 1 35 ? -0.832 6.441 16.531 1.00 22.70 52 MET B C 1
ATOM 2341 O O . MET B 1 35 ? -0.077 5.488 16.331 1.00 25.13 52 MET B O 1
ATOM 2346 N N . LEU B 1 36 ? -0.595 7.366 17.440 1.00 23.11 53 LEU B N 1
ATOM 2347 C CA . LEU B 1 36 ? 0.521 7.225 18.347 1.00 24.33 53 LEU B CA 1
ATOM 2348 C C . LEU B 1 36 ? 0.235 6.100 19.329 1.00 23.54 53 LEU B C 1
ATOM 2349 O O . LEU B 1 36 ? -0.887 5.965 19.818 1.00 23.13 53 LEU B O 1
ATOM 2354 N N . PRO B 1 37 ? 1.211 5.248 19.598 1.00 25.12 54 PRO B N 1
ATOM 2355 C CA . PRO B 1 37 ? 0.945 4.074 20.423 1.00 26.28 54 PRO B CA 1
ATOM 2356 C C . PRO B 1 37 ? 1.123 4.331 21.907 1.00 23.08 54 PRO B C 1
ATOM 2357 O O . PRO B 1 37 ? 1.859 5.213 22.343 1.00 25.22 54 PRO B O 1
ATOM 2361 N N . VAL B 1 38 ? 0.392 3.548 22.674 1.00 23.61 55 VAL B N 1
ATOM 2362 C CA . VAL B 1 38 ? 0.599 3.402 24.102 1.00 24.55 55 VAL B CA 1
ATOM 2363 C C . VAL B 1 38 ? 1.103 1.979 24.292 1.00 25.93 55 VAL B C 1
ATOM 2364 O O . VAL B 1 38 ? 0.328 1.023 24.226 1.00 26.53 55 VAL B O 1
ATOM 2368 N N . VAL B 1 39 ? 2.409 1.844 24.511 1.00 25.84 56 VAL B N 1
ATOM 2369 C CA . VAL B 1 39 ? 3.101 0.562 24.596 1.00 27.36 56 VAL B CA 1
ATOM 2370 C C . VAL B 1 39 ? 3.167 -0.090 23.218 1.00 24.18 56 VAL B C 1
ATOM 2371 O O . VAL B 1 39 ? 4.188 0.004 22.536 1.00 26.51 56 VAL B O 1
ATOM 2375 N N . ASP B 1 40 ? 2.088 -0.772 22.801 1.00 26.25 57 ASP B N 1
ATOM 2376 C CA . ASP B 1 40 ? 2.124 -1.517 21.549 1.00 27.78 57 ASP B CA 1
ATOM 2377 C C . ASP B 1 40 ? 0.824 -1.420 20.755 1.00 24.45 57 ASP B C 1
ATOM 2378 O O . ASP B 1 40 ? 0.581 -2.264 19.891 1.00 27.01 57 ASP B O 1
ATOM 2383 N N . LYS B 1 41 ? -0.018 -0.420 21.017 1.00 25.92 58 LYS B N 1
ATOM 2384 C CA . LYS B 1 41 ? -1.325 -0.309 20.387 1.00 23.84 58 LYS B CA 1
ATOM 2385 C C . LYS B 1 41 ? -1.601 1.168 20.137 1.00 22.08 58 LYS B C 1
ATOM 2386 O O . LYS B 1 41 ? -1.412 1.989 21.044 1.00 24.24 58 LYS B O 1
ATOM 2392 N N . PRO B 1 42 ? -2.032 1.549 18.945 1.00 23.12 59 PRO B N 1
ATOM 2393 C CA . PRO B 1 42 ? -2.371 2.953 18.715 1.00 21.67 59 PRO B CA 1
ATOM 2394 C C . PRO B 1 42 ? -3.565 3.380 19.541 1.00 20.74 59 PRO B C 1
ATOM 2395 O O . PRO B 1 42 ? -4.478 2.602 19.814 1.00 21.41 59 PRO B O 1
ATOM 2399 N N . LEU B 1 43 ? -3.570 4.662 19.891 1.00 22.68 60 LEU B N 1
ATOM 2400 C CA . LEU B 1 43 ? -4.665 5.223 20.671 1.00 22.56 60 LEU B CA 1
ATOM 2401 C C . LEU B 1 43 ? -6.005 4.846 20.072 1.00 20.84 60 LEU B C 1
ATOM 2402 O O . LEU B 1 43 ? -6.938 4.477 20.785 1.00 23.01 60 LEU B O 1
ATOM 2407 N N . ILE B 1 44 ? -6.105 4.914 18.747 1.00 23.78 61 ILE B N 1
ATOM 2408 C CA . ILE B 1 44 ? -7.381 4.717 18.073 1.00 23.53 61 ILE B CA 1
ATOM 2409 C C . ILE B 1 44 ? -7.882 3.293 18.263 1.00 22.13 61 ILE B C 1
ATOM 2410 O O . ILE B 1 44 ? -9.085 3.063 18.363 1.00 24.54 61 ILE B O 1
ATOM 2415 N N . GLN B 1 45 ? -6.990 2.311 18.265 1.00 22.30 62 GLN B N 1
ATOM 2416 C CA . GLN B 1 45 ? -7.472 0.953 18.434 1.00 21.37 62 GLN B CA 1
ATOM 2417 C C . GLN B 1 45 ? -8.021 0.729 19.834 1.00 22.92 62 GLN B C 1
ATOM 2418 O O . GLN B 1 45 ? -8.885 -0.125 20.027 1.00 25.46 62 GLN B O 1
ATOM 2424 N N . TYR B 1 46 ? -7.479 1.423 20.832 1.00 25.81 63 TYR B N 1
ATOM 2425 C CA . TYR B 1 46 ? -8.085 1.393 22.153 1.00 24.33 63 TYR B CA 1
ATOM 2426 C C . TYR B 1 46 ? -9.530 1.851 22.069 1.00 23.07 63 TYR B C 1
ATOM 2427 O O . TYR B 1 46 ? -10.441 1.188 22.570 1.00 28.56 63 TYR B O 1
ATOM 2436 N N . ALA B 1 47 ? -9.751 2.999 21.437 1.00 22.47 64 ALA B N 1
ATOM 2437 C CA . ALA B 1 47 ? -11.092 3.554 21.348 1.00 23.78 64 ALA B CA 1
ATOM 2438 C C . ALA B 1 47 ? -11.996 2.667 20.519 1.00 22.15 64 ALA B C 1
ATOM 2439 O O . ALA B 1 47 ? -13.169 2.486 20.840 1.00 23.73 64 ALA B O 1
ATOM 2441 N N . VAL B 1 48 ? -11.467 2.124 19.433 1.00 25.13 65 VAL B N 1
ATOM 2442 C CA . VAL B 1 48 ? -12.265 1.273 18.568 1.00 23.32 65 VAL B CA 1
ATOM 2443 C C . VAL B 1 48 ? -12.627 -0.008 19.286 1.00 22.26 65 VAL B C 1
ATOM 2444 O O . VAL B 1 48 ? -13.723 -0.536 19.115 1.00 22.51 65 VAL B O 1
ATOM 2448 N N . GLU B 1 49 ? -11.705 -0.537 20.080 1.00 23.75 66 GLU B N 1
ATOM 2449 C CA . GLU B 1 49 ? -11.996 -1.718 20.876 1.00 24.11 66 GLU B CA 1
ATOM 2450 C C . GLU B 1 49 ? -13.118 -1.451 21.857 1.00 25.86 66 GLU B C 1
ATOM 2451 O O . GLU B 1 49 ? -13.981 -2.306 22.080 1.00 26.23 66 GLU B O 1
ATOM 2457 N N . GLU B 1 50 ? -13.097 -0.278 22.481 1.00 25.46 67 GLU B N 1
ATOM 2458 C CA . GLU B 1 50 ? -14.167 0.099 23.389 1.00 24.28 67 GLU B CA 1
ATOM 2459 C C . GLU B 1 50 ? -15.497 0.144 22.661 1.00 25.23 67 GLU B C 1
ATOM 2460 O O . GLU B 1 50 ? -16.506 -0.366 23.153 1.00 28.44 67 GLU B O 1
ATOM 2466 N N . ALA B 1 51 ? -15.515 0.750 21.479 1.00 25.26 68 ALA B N 1
ATOM 2467 C CA . ALA B 1 51 ? -16.765 0.909 20.755 1.00 22.79 68 ALA B CA 1
ATOM 2468 C C . ALA B 1 51 ? -17.321 -0.432 20.301 1.00 25.07 68 ALA B C 1
ATOM 2469 O O . ALA B 1 51 ? -18.524 -0.679 20.411 1.00 26.83 68 ALA B O 1
ATOM 2471 N N . VAL B 1 52 ? -16.465 -1.317 19.795 1.00 27.76 69 VAL B N 1
ATOM 2472 C CA . VAL B 1 52 ? -16.942 -2.631 19.376 1.00 27.10 69 VAL B CA 1
ATOM 2473 C C . VAL B 1 52 ? -17.450 -3.407 20.578 1.00 25.60 69 VAL B C 1
ATOM 2474 O O . VAL B 1 52 ? -18.470 -4.097 20.507 1.00 29.09 69 VAL B O 1
ATOM 2478 N N . ALA B 1 53 ? -16.728 -3.328 21.693 1.00 28.22 70 ALA B N 1
ATOM 2479 C CA . ALA B 1 53 ? -17.213 -3.969 22.903 1.00 27.37 70 ALA B CA 1
ATOM 2480 C C . ALA B 1 53 ? -18.565 -3.404 23.293 1.00 28.01 70 ALA B C 1
ATOM 2481 O O . ALA B 1 53 ? -19.371 -4.104 23.905 1.00 28.77 70 ALA B O 1
ATOM 2483 N N . ALA B 1 54 ? -18.836 -2.148 22.930 1.00 29.07 71 ALA B N 1
ATOM 2484 C CA . ALA B 1 54 ? -20.104 -1.504 23.237 1.00 27.40 71 ALA B CA 1
ATOM 2485 C C . ALA B 1 54 ? -21.223 -1.864 22.273 1.00 29.80 71 ALA B C 1
ATOM 2486 O O . ALA B 1 54 ? -22.367 -1.468 22.511 1.00 33.24 71 ALA B O 1
ATOM 2488 N N . GLY B 1 55 ? -20.925 -2.585 21.194 1.00 30.33 72 GLY B N 1
ATOM 2489 C CA . GLY B 1 55 ? -21.929 -3.021 20.246 1.00 24.65 72 GLY B CA 1
ATOM 2490 C C . GLY B 1 55 ? -21.876 -2.309 18.922 1.00 24.97 72 GLY B C 1
ATOM 2491 O O . GLY B 1 55 ? -22.728 -2.563 18.067 1.00 27.40 72 GLY B O 1
ATOM 2492 N N . ILE B 1 56 ? -20.910 -1.417 18.725 1.00 26.67 73 ILE B N 1
ATOM 2493 C CA . ILE B 1 56 ? -20.812 -0.676 17.477 1.00 26.09 73 ILE B CA 1
ATOM 2494 C C . ILE B 1 56 ? -20.371 -1.629 16.379 1.00 23.56 73 ILE B C 1
ATOM 2495 O O . ILE B 1 56 ? -19.432 -2.412 16.554 1.00 25.58 73 ILE B O 1
ATOM 2500 N N . THR B 1 57 ? -21.065 -1.578 15.245 1.00 25.64 74 THR B N 1
ATOM 2501 C CA . THR B 1 57 ? -20.719 -2.381 14.084 1.00 25.86 74 THR B CA 1
ATOM 2502 C C . THR B 1 57 ? -20.153 -1.554 12.947 1.00 24.86 74 THR B C 1
ATOM 2503 O O . THR B 1 57 ? -19.393 -2.074 12.136 1.00 26.76 74 THR B O 1
ATOM 2507 N N . ASP B 1 58 ? -20.519 -0.289 12.870 1.00 24.10 75 ASP B N 1
ATOM 2508 C CA . ASP B 1 58 ? -20.124 0.581 11.778 1.00 25.51 75 ASP B CA 1
ATOM 2509 C C . ASP B 1 58 ? -19.222 1.663 12.339 1.00 24.82 75 ASP B C 1
ATOM 2510 O O . ASP B 1 58 ? -19.656 2.469 13.165 1.00 26.53 75 ASP B O 1
ATOM 2515 N N . LEU B 1 59 ? -17.966 1.650 11.911 1.00 27.46 76 LEU B N 1
ATOM 2516 C CA . LEU B 1 59 ? -16.967 2.631 12.307 1.00 24.54 76 LEU B CA 1
ATOM 2517 C C . LEU B 1 59 ? -16.830 3.663 11.203 1.00 21.63 76 LEU B C 1
ATOM 2518 O O . LEU B 1 59 ? -16.687 3.302 10.035 1.00 24.77 76 LEU B O 1
ATOM 2523 N N . ILE B 1 60 ? -16.826 4.936 11.579 1.00 23.73 77 ILE B N 1
ATOM 2524 C CA . ILE B 1 60 ? -16.767 6.049 10.640 1.00 24.29 77 ILE B CA 1
ATOM 2525 C C . ILE B 1 60 ? -15.592 6.920 11.062 1.00 20.91 77 ILE B C 1
ATOM 2526 O O . ILE B 1 60 ? -15.615 7.503 12.145 1.00 22.36 77 ILE B O 1
ATOM 2531 N N . PHE B 1 61 ? -14.557 6.981 10.222 1.00 23.57 78 PHE B N 1
ATOM 2532 C CA . PHE B 1 61 ? -13.332 7.731 10.481 1.00 22.62 78 PHE B CA 1
ATOM 2533 C C . PHE B 1 61 ? -13.294 8.984 9.618 1.00 21.42 78 PHE B C 1
ATOM 2534 O O . PHE B 1 61 ? -13.434 8.903 8.398 1.00 22.13 78 PHE B O 1
ATOM 2542 N N . VAL B 1 62 ? -13.098 10.132 10.246 1.00 22.14 79 VAL B N 1
ATOM 2543 C CA . VAL B 1 62 ? -13.013 11.411 9.551 1.00 24.18 79 VAL B CA 1
ATOM 2544 C C . VAL B 1 62 ? -11.545 11.809 9.472 1.00 21.28 79 VAL B C 1
ATOM 2545 O O . VAL B 1 62 ? -10.940 12.176 10.482 1.00 25.18 79 VAL B O 1
ATOM 2549 N N . THR B 1 63 ? -10.968 11.752 8.278 1.00 25.38 80 THR B N 1
ATOM 2550 C CA . THR B 1 63 ? -9.526 11.863 8.132 1.00 25.77 80 THR B CA 1
ATOM 2551 C C . THR B 1 63 ? -9.098 13.250 7.676 1.00 22.89 80 THR B C 1
ATOM 2552 O O . THR B 1 63 ? -9.862 14.014 7.096 1.00 24.00 80 THR B O 1
ATOM 2556 N N . GLY B 1 64 ? -7.833 13.542 7.938 1.00 26.44 81 GLY B N 1
ATOM 2557 C CA . GLY B 1 64 ? -7.144 14.711 7.453 1.00 26.35 81 GLY B CA 1
ATOM 2558 C C . GLY B 1 64 ? -5.829 14.268 6.846 1.00 26.91 81 GLY B C 1
ATOM 2559 O O . GLY B 1 64 ? -5.798 13.393 5.977 1.00 25.68 81 GLY B O 1
ATOM 2560 N N . ARG B 1 65 ? -4.742 14.901 7.270 1.00 27.43 82 ARG B N 1
ATOM 2561 C CA . ARG B 1 65 ? -3.418 14.532 6.797 1.00 27.01 82 ARG B CA 1
ATOM 2562 C C . ARG B 1 65 ? -3.102 13.078 7.143 1.00 25.82 82 ARG B C 1
ATOM 2563 O O . ARG B 1 65 ? -3.550 12.543 8.158 1.00 29.54 82 ARG B O 1
ATOM 2571 N N . ASN B 1 66 ? -2.306 12.442 6.291 1.00 26.47 83 ASN B N 1
ATOM 2572 C CA . ASN B 1 66 ? -1.875 11.058 6.482 1.00 26.40 83 ASN B CA 1
ATOM 2573 C C . ASN B 1 66 ? -3.060 10.138 6.719 1.00 25.25 83 ASN B C 1
ATOM 2574 O O . ASN B 1 66 ? -3.088 9.333 7.649 1.00 30.56 83 ASN B O 1
ATOM 2579 N N . LYS B 1 67 ? -4.029 10.228 5.819 1.00 26.27 84 LYS B N 1
ATOM 2580 C CA . LYS B 1 67 ? -5.250 9.442 5.953 1.00 25.74 84 LYS B CA 1
ATOM 2581 C C . LYS B 1 67 ? -4.976 7.952 5.829 1.00 25.67 84 LYS B C 1
ATOM 2582 O O . LYS B 1 67 ? -5.556 7.154 6.567 1.00 29.66 84 LYS B O 1
ATOM 2588 N N . ARG B 1 68 ? -4.085 7.547 4.935 1.00 28.44 85 ARG B N 1
ATOM 2589 C CA . ARG B 1 68 ? -3.829 6.122 4.767 1.00 25.25 85 ARG B CA 1
ATOM 2590 C C . ARG B 1 68 ? -3.161 5.514 5.991 1.00 23.44 85 ARG B C 1
ATOM 2591 O O . ARG B 1 68 ? -3.030 4.296 6.050 1.00 26.76 85 ARG B O 1
ATOM 2599 N N . ALA B 1 69 ? -2.648 6.321 6.919 1.00 23.58 86 ALA B N 1
ATOM 2600 C CA . ALA B 1 69 ? -2.087 5.737 8.134 1.00 24.44 86 ALA B CA 1
ATOM 2601 C C . ALA B 1 69 ? -3.170 5.008 8.921 1.00 26.23 86 ALA B C 1
ATOM 2602 O O . ALA B 1 69 ? -2.948 3.891 9.406 1.00 28.28 86 ALA B O 1
ATOM 2604 N N . ILE B 1 70 ? -4.342 5.632 9.060 1.00 25.17 87 ILE B N 1
ATOM 2605 C CA . ILE B 1 70 ? -5.476 5.012 9.732 1.00 22.21 87 ILE B CA 1
ATOM 2606 C C . ILE B 1 70 ? -6.041 3.884 8.885 1.00 22.93 87 ILE B C 1
ATOM 2607 O O . ILE B 1 70 ? -6.307 2.784 9.378 1.00 25.93 87 ILE B O 1
ATOM 2612 N N . GLU B 1 71 ? -6.261 4.155 7.599 1.00 24.72 88 GLU B N 1
ATOM 2613 C CA . GLU B 1 71 ? -6.813 3.144 6.712 1.00 24.61 88 GLU B CA 1
ATOM 2614 C C . GLU B 1 71 ? -5.933 1.908 6.693 1.00 23.19 88 GLU B C 1
ATOM 2615 O O . GLU B 1 71 ? -6.420 0.778 6.762 1.00 25.87 88 GLU B O 1
ATOM 2621 N N . ASP B 1 72 ? -4.626 2.107 6.579 1.00 22.53 89 ASP B N 1
ATOM 2622 C CA . ASP B 1 72 ? -3.726 0.971 6.478 1.00 25.30 89 ASP B CA 1
ATOM 2623 C C . ASP B 1 72 ? -3.686 0.172 7.771 1.00 24.78 89 ASP B C 1
ATOM 2624 O O . ASP B 1 72 ? -3.366 -1.018 7.736 1.00 27.05 89 ASP B O 1
ATOM 2629 N N . HIS B 1 73 ? -4.040 0.783 8.900 1.00 24.34 90 HIS B N 1
ATOM 2630 C CA . HIS B 1 73 ? -4.044 0.056 10.160 1.00 23.84 90 HIS B CA 1
ATOM 2631 C C . HIS B 1 73 ? -5.244 -0.877 10.280 1.00 21.37 90 HIS B C 1
ATOM 2632 O O . HIS B 1 73 ? -5.118 -1.989 10.793 1.00 22.88 90 HIS B O 1
ATOM 2639 N N . PHE B 1 74 ? -6.417 -0.449 9.828 1.00 24.46 91 PHE B N 1
ATOM 2640 C CA . PHE B 1 74 ? -7.627 -1.225 10.063 1.00 24.55 91 PHE B CA 1
ATOM 2641 C C . PHE B 1 74 ? -8.046 -2.078 8.8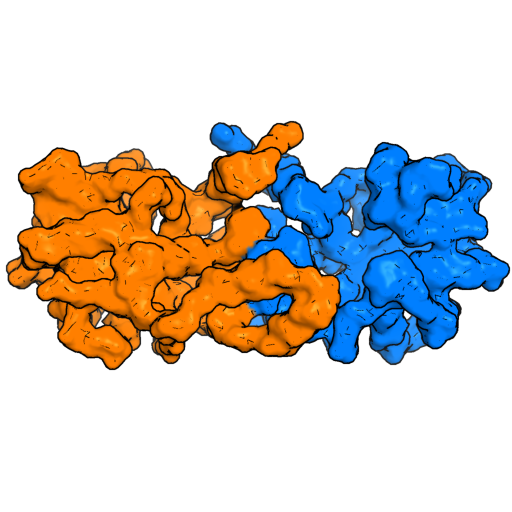81 1.00 22.77 91 PHE B C 1
ATOM 2642 O O . PHE B 1 74 ? -8.773 -3.051 9.074 1.00 26.06 91 PHE B O 1
ATOM 2650 N N . ASP B 1 75 ? -7.597 -1.752 7.679 1.00 27.97 92 ASP B N 1
ATOM 2651 C CA . ASP B 1 75 ? -7.789 -2.626 6.532 1.00 30.77 92 ASP B CA 1
ATOM 2652 C C . ASP B 1 75 ? -6.874 -3.843 6.609 1.00 29.97 92 ASP B C 1
ATOM 2653 O O . ASP B 1 75 ? -5.762 -3.776 7.135 1.00 31.32 92 ASP B O 1
ATOM 2658 N N . ALA B 1 76 ? -7.332 -4.953 6.038 1.00 30.73 93 ALA B N 1
ATOM 2659 C CA . ALA B 1 76 ? -6.574 -6.194 6.115 1.00 33.13 93 ALA B CA 1
ATOM 2660 C C . ALA B 1 76 ? -5.247 -6.071 5.379 1.00 31.42 93 ALA B C 1
ATOM 2661 O O . ALA B 1 76 ? -5.123 -5.334 4.402 1.00 33.85 93 ALA B O 1
ATOM 2663 N N . ALA B 1 77 ? -4.253 -6.833 5.843 1.00 32.17 94 ALA B N 1
ATOM 2664 C CA . ALA B 1 77 ? -2.929 -6.892 5.223 1.00 33.37 94 ALA B CA 1
ATOM 2665 C C . ALA B 1 77 ? -2.538 -8.346 5.003 1.00 34.62 94 ALA B C 1
ATOM 2666 O O . ALA B 1 77 ? -1.741 -8.906 5.762 1.00 36.40 94 ALA B O 1
ATOM 2668 N N . PRO B 1 78 ? -3.077 -8.986 3.961 1.00 35.78 95 PRO B N 1
ATOM 2669 C CA . PRO B 1 78 ? -2.837 -10.425 3.785 1.00 37.33 95 PRO B CA 1
ATOM 2670 C C . PRO B 1 78 ? -1.407 -10.763 3.449 1.00 37.67 95 PRO B C 1
ATOM 2671 O O . PRO B 1 78 ? -1.028 -11.932 3.560 1.00 39.77 95 PRO B O 1
ATOM 2675 N N . GLU B 1 79 ? -0.610 -9.796 3.000 1.00 40.64 96 GLU B N 1
ATOM 2676 C CA . GLU B 1 79 ? 0.817 -10.036 2.832 1.00 40.55 96 GLU B CA 1
ATOM 2677 C C . GLU B 1 79 ? 1.459 -10.351 4.173 1.00 35.80 96 GLU B C 1
ATOM 2678 O O . GLU B 1 79 ? 2.357 -11.192 4.263 1.00 38.29 96 GLU B O 1
ATOM 2684 N N . LEU B 1 80 ? 1.045 -9.643 5.217 1.00 35.04 97 LEU B N 1
ATOM 2685 C CA . LEU B 1 80 ? 1.472 -9.997 6.561 1.00 35.61 97 LEU B CA 1
ATOM 2686 C C . LEU B 1 80 ? 0.783 -11.270 7.029 1.00 34.67 97 LEU B C 1
ATOM 2687 O O . LEU B 1 80 ? 1.441 -12.209 7.482 1.00 37.33 97 LEU B O 1
ATOM 2692 N N . GLU B 1 81 ? -0.541 -11.341 6.875 1.00 35.35 98 GLU B N 1
ATOM 2693 C CA . GLU B 1 81 ? -1.278 -12.501 7.360 1.00 37.80 98 GLU B CA 1
ATOM 2694 C C . GLU B 1 81 ? -0.726 -13.790 6.777 1.00 42.30 98 GLU B C 1
ATOM 2695 O O . GLU B 1 81 ? -0.699 -14.826 7.447 1.00 46.11 98 GLU B O 1
ATOM 2701 N N . THR B 1 82 ? -0.294 -13.747 5.519 1.00 44.57 99 THR B N 1
ATOM 2702 C CA . THR B 1 82 ? 0.258 -14.947 4.913 1.00 47.29 99 THR B CA 1
ATOM 2703 C C . THR B 1 82 ? 1.639 -15.215 5.467 1.00 45.82 99 THR B C 1
ATOM 2704 O O . THR B 1 82 ? 1.989 -16.357 5.785 1.00 52.03 99 THR B O 1
ATOM 2708 N N . ASP B 1 83 ? 2.426 -14.159 5.631 1.00 40.70 100 ASP B N 1
ATOM 2709 C CA . ASP B 1 83 ? 3.787 -14.315 6.113 1.00 45.02 100 ASP B CA 1
ATOM 2710 C C . ASP B 1 83 ? 3.804 -14.883 7.527 1.00 42.67 100 ASP B C 1
ATOM 2711 O O . ASP B 1 83 ? 4.573 -15.802 7.820 1.00 44.28 100 ASP B O 1
ATOM 2716 N N . LEU B 1 84 ? 2.934 -14.381 8.406 1.00 42.94 101 LEU B N 1
ATOM 2717 C CA . LEU B 1 84 ? 2.903 -14.878 9.780 1.00 45.39 101 LEU B CA 1
ATOM 2718 C C . LEU B 1 84 ? 2.397 -16.310 9.854 1.00 44.58 101 LEU B C 1
ATOM 2719 O O . LEU B 1 84 ? 3.007 -17.167 10.501 1.00 49.39 101 LEU B O 1
ATOM 2724 N N . GLU B 1 85 ? 1.282 -16.588 9.190 1.00 46.91 102 GLU B N 1
ATOM 2725 C CA . GLU B 1 85 ? 0.783 -17.952 9.157 1.00 51.47 102 GLU B CA 1
ATOM 2726 C C . GLU B 1 85 ? 1.841 -18.913 8.657 1.00 52.80 102 GLU B C 1
ATOM 2727 O O . GLU B 1 85 ? 1.869 -20.081 9.062 1.00 52.02 102 GLU B O 1
ATOM 2733 N N . ALA B 1 86 ? 2.730 -18.445 7.789 1.00 49.97 103 ALA B N 1
ATOM 2734 C CA . ALA B 1 86 ? 3.849 -19.280 7.389 1.00 48.75 103 ALA B CA 1
ATOM 2735 C C . ALA B 1 86 ? 4.689 -19.660 8.598 1.00 47.58 103 ALA B C 1
ATOM 2736 O O . ALA B 1 86 ? 4.747 -20.829 8.990 1.00 52.21 103 ALA B O 1
ATOM 2738 N N . LYS B 1 87 ? 5.271 -18.670 9.254 1.00 47.65 104 LYS B N 1
ATOM 2739 C CA . LYS B 1 87 ? 6.329 -18.846 10.246 1.00 48.90 104 LYS B CA 1
ATOM 2740 C C . LYS B 1 87 ? 5.839 -19.453 11.543 1.00 48.30 104 LYS B C 1
ATOM 2741 O O . LYS B 1 87 ? 6.582 -19.443 12.531 1.00 49.84 104 LYS B O 1
ATOM 2747 N N . GLY B 1 88 ? 4.627 -19.998 11.557 1.00 50.58 105 GLY B N 1
ATOM 2748 C CA . GLY B 1 88 ? 4.079 -20.586 12.760 1.00 51.11 105 GLY B CA 1
ATOM 2749 C C . GLY B 1 88 ? 3.632 -19.576 13.781 1.00 52.99 105 GLY B C 1
ATOM 2750 O O . GLY B 1 88 ? 3.264 -19.956 14.889 1.00 58.84 105 GLY B O 1
ATOM 2751 N N . LYS B 1 89 ? 3.664 -18.291 13.439 1.00 45.59 106 LYS B N 1
ATOM 2752 C CA . LYS B 1 89 ? 3.373 -17.228 14.393 1.00 38.94 106 LYS B CA 1
ATOM 2753 C C . LYS B 1 89 ? 1.857 -17.098 14.522 1.00 42.71 106 LYS B C 1
ATOM 2754 O O . LYS B 1 89 ? 1.239 -16.104 14.142 1.00 42.16 106 LYS B O 1
ATOM 2760 N N . HIS B 1 90 ? 1.265 -18.138 15.102 1.00 48.00 107 HIS B N 1
ATOM 2761 C CA . HIS B 1 90 ? -0.187 -18.199 15.232 1.00 47.01 107 HIS B CA 1
ATOM 2762 C C . HIS B 1 90 ? -0.706 -17.107 16.150 1.00 41.93 107 HIS B C 1
ATOM 2763 O O . HIS B 1 90 ? -1.690 -16.432 15.836 1.00 43.20 107 HIS B O 1
ATOM 2770 N N . GLU B 1 91 ? -0.064 -16.930 17.302 1.00 38.61 108 GLU B N 1
ATOM 2771 C CA . GLU B 1 91 ? -0.567 -15.996 18.297 1.00 37.85 108 GLU B CA 1
ATOM 2772 C C . GLU B 1 91 ? -0.614 -14.595 17.713 1.00 35.05 108 GLU B C 1
ATOM 2773 O O . GLU B 1 91 ? -1.617 -13.885 17.827 1.00 35.16 108 GLU B O 1
ATOM 2779 N N . LEU B 1 92 ? 0.467 -14.196 17.062 1.00 34.98 109 LEU B N 1
ATOM 2780 C CA . LEU B 1 92 ? 0.520 -12.889 16.434 1.00 33.13 109 LEU B CA 1
ATOM 2781 C C . LEU B 1 92 ? -0.529 -12.775 15.346 1.00 33.75 109 LEU B C 1
ATOM 2782 O O . LEU B 1 92 ? -1.121 -11.712 15.148 1.00 33.55 109 LEU B O 1
ATOM 2787 N N . LEU B 1 93 ? -0.769 -13.861 14.626 1.00 38.20 110 LEU B N 1
ATOM 2788 C CA . LEU B 1 93 ? -1.685 -13.807 13.497 1.00 36.73 110 LEU B CA 1
ATOM 2789 C C . LEU B 1 93 ? -3.107 -13.505 13.933 1.00 36.05 110 LEU B C 1
ATOM 2790 O O . LEU B 1 93 ? -3.761 -12.620 13.374 1.00 38.81 110 LEU B O 1
ATOM 2795 N N . ALA B 1 94 ? -3.605 -14.215 14.936 1.00 36.99 111 ALA B N 1
ATOM 2796 C CA . ALA B 1 94 ? -4.947 -13.918 15.420 1.00 39.27 111 ALA B CA 1
ATOM 2797 C C . ALA B 1 94 ? -4.961 -12.587 16.150 1.00 38.40 111 ALA B C 1
ATOM 2798 O O . ALA B 1 94 ? -5.999 -11.930 16.228 1.00 40.05 111 ALA B O 1
ATOM 2800 N N . LEU B 1 95 ? -3.820 -12.197 16.714 1.00 38.84 112 LEU B N 1
ATOM 2801 C CA . LEU B 1 95 ? -3.688 -10.867 17.278 1.00 33.44 112 LEU B CA 1
ATOM 2802 C C . LEU B 1 95 ? -3.926 -9.820 16.215 1.00 36.40 112 LEU B C 1
ATOM 2803 O O . LEU B 1 95 ? -4.431 -8.731 16.508 1.00 38.90 112 LEU B O 1
ATOM 2808 N N . VAL B 1 96 ? -3.525 -10.119 14.982 1.00 38.56 113 VAL B N 1
ATOM 2809 C CA . VAL B 1 96 ? -3.700 -9.193 13.871 1.00 35.63 113 VAL B CA 1
ATOM 2810 C C . VAL B 1 96 ? -5.158 -9.137 13.450 1.00 36.20 113 VAL B C 1
ATOM 2811 O O . VAL B 1 96 ? -5.662 -8.087 13.043 1.00 37.40 113 VAL B O 1
ATOM 2815 N N . ARG B 1 97 ? -5.844 -10.274 13.501 1.00 38.27 114 ARG B N 1
ATOM 2816 C CA . ARG B 1 97 ? -7.268 -10.322 13.211 1.00 35.75 114 ARG B CA 1
ATOM 2817 C C . ARG B 1 97 ? -8.088 -9.717 14.329 1.00 32.42 114 ARG B C 1
ATOM 2818 O O . ARG B 1 97 ? -9.124 -9.095 14.074 1.00 33.82 114 ARG B O 1
ATOM 2826 N N . ASP B 1 98 ? -7.628 -9.870 15.566 1.00 38.75 115 ASP B N 1
ATOM 2827 C CA . ASP B 1 98 ? -8.306 -9.282 16.715 1.00 41.92 115 ASP B CA 1
ATOM 2828 C C . ASP B 1 98 ? -8.327 -7.773 16.614 1.00 37.30 115 ASP B C 1
ATOM 2829 O O . ASP B 1 98 ? -9.126 -7.121 17.294 1.00 42.16 115 ASP B O 1
ATOM 2834 N N . ILE B 1 99 ? -7.470 -7.203 15.773 1.00 35.66 116 ILE B N 1
ATOM 2835 C CA . ILE B 1 99 ? -7.524 -5.769 15.542 1.00 32.92 116 ILE B CA 1
ATOM 2836 C C . ILE B 1 99 ? -8.943 -5.371 15.191 1.00 33.42 116 ILE B C 1
ATOM 2837 O O . ILE B 1 99 ? -9.519 -4.441 15.760 1.00 32.85 116 ILE B O 1
ATOM 2842 N N . LEU B 1 100 ? -9.523 -6.086 14.261 1.00 34.08 117 LEU B N 1
ATOM 2843 C CA . LEU B 1 100 ? -10.881 -5.815 13.827 1.00 32.77 117 LEU B CA 1
ATOM 2844 C C . LEU B 1 100 ? -11.654 -7.098 13.601 1.00 29.93 117 LEU B C 1
ATOM 2845 O O . LEU B 1 100 ? -11.212 -7.962 12.841 1.00 32.23 117 LEU B O 1
ATOM 2850 N N . PRO B 1 101 ? -12.762 -7.306 14.300 1.00 27.98 118 PRO B N 1
ATOM 2851 C CA . PRO B 1 101 ? -13.579 -8.488 14.021 1.00 27.82 118 PRO B CA 1
ATOM 2852 C C . PRO B 1 101 ? -14.312 -8.369 12.687 1.00 26.16 118 PRO B C 1
ATOM 2853 O O . PRO B 1 101 ? -14.544 -7.281 12.158 1.00 28.89 118 PRO B O 1
ATOM 2857 N N . ALA B 1 102 ? -14.701 -9.535 12.159 1.00 26.73 119 ALA B N 1
ATOM 2858 C CA . ALA B 1 102 ? -15.120 -9.645 10.763 1.00 25.98 119 ALA B CA 1
ATOM 2859 C C . ALA B 1 102 ? -16.387 -8.858 10.465 1.00 27.01 119 ALA B C 1
ATOM 2860 O O . ALA B 1 102 ? -16.547 -8.313 9.367 1.00 32.59 119 ALA B O 1
ATOM 2862 N N . HIS B 1 103 ? -17.319 -8.830 11.409 1.00 29.03 120 HIS B N 1
ATOM 2863 C CA . HIS B 1 103 ? -18.612 -8.224 11.146 1.00 27.07 120 HIS B CA 1
ATOM 2864 C C . HIS B 1 103 ? -18.530 -6.716 11.047 1.00 27.69 120 HIS B C 1
ATOM 2865 O O . HIS B 1 103 ? -19.455 -6.087 10.529 1.00 32.26 120 HIS B O 1
ATOM 2872 N N . VAL B 1 104 ? -17.450 -6.133 11.507 1.00 26.27 121 VAL B N 1
ATOM 2873 C CA . VAL B 1 104 ? -17.394 -4.688 11.626 1.00 25.87 121 VAL B CA 1
ATOM 2874 C C . VAL B 1 104 ? -17.021 -4.115 10.275 1.00 28.59 121 VAL B C 1
ATOM 2875 O O . VAL B 1 104 ? -16.251 -4.693 9.507 1.00 29.62 121 VAL B O 1
ATOM 2879 N N . ASN B 1 105 ? -17.584 -2.958 9.991 1.00 29.64 122 ASN B N 1
ATOM 2880 C CA . ASN B 1 105 ? -17.319 -2.245 8.761 1.00 25.10 122 ASN B CA 1
ATOM 2881 C C . ASN B 1 105 ? -16.592 -0.967 9.109 1.00 24.33 122 ASN B C 1
ATOM 2882 O O . ASN B 1 105 ? -16.796 -0.389 10.174 1.00 26.24 122 ASN B O 1
ATOM 2887 N N . CYS B 1 106 ? -15.747 -0.531 8.194 1.00 27.37 123 CYS B N 1
ATOM 2888 C CA . CYS B 1 106 ? -15.036 0.722 8.329 1.00 24.53 123 CYS B CA 1
ATOM 2889 C C . CYS B 1 106 ? -15.323 1.528 7.083 1.00 24.15 123 CYS B C 1
ATOM 2890 O O . CYS B 1 106 ? -15.299 0.989 5.977 1.00 24.53 123 CYS B O 1
ATOM 2893 N N . LEU B 1 107 ? -15.512 2.822 7.250 1.00 26.37 124 LEU B N 1
ATOM 2894 C CA . LEU B 1 107 ? -15.707 3.682 6.102 1.00 26.70 124 LEU B CA 1
ATOM 2895 C C . LEU B 1 107 ? -15.024 4.992 6.424 1.00 21.75 124 LEU B C 1
ATOM 2896 O O . LEU B 1 107 ? -14.986 5.417 7.575 1.00 22.25 124 LEU B O 1
ATOM 2901 N N . TYR B 1 108 ? -14.514 5.637 5.389 1.00 23.60 125 TYR B N 1
ATOM 2902 C CA . TYR B 1 108 ? -13.622 6.774 5.536 1.00 24.44 125 TYR B CA 1
ATOM 2903 C C . TYR B 1 108 ? -14.186 7.966 4.789 1.00 23.59 125 TYR B C 1
ATOM 2904 O O . TYR B 1 108 ? -14.553 7.856 3.618 1.00 22.49 125 TYR B O 1
ATOM 2913 N N . ILE B 1 109 ? -14.239 9.101 5.484 1.00 23.37 126 ILE B N 1
ATOM 2914 C CA . ILE B 1 109 ? -14.715 10.366 4.957 1.00 24.35 126 ILE B CA 1
ATOM 2915 C C . ILE B 1 109 ? -13.611 11.380 5.188 1.00 23.43 126 ILE B C 1
ATOM 2916 O O . ILE B 1 109 ? -12.855 11.274 6.155 1.00 25.37 126 ILE B O 1
ATOM 2921 N N . ARG B 1 110 ? -13.519 12.362 4.302 1.00 25.71 127 ARG B N 1
ATOM 2922 C CA . ARG B 1 110 ? -12.469 13.365 4.360 1.00 25.24 127 ARG B CA 1
ATOM 2923 C C . ARG B 1 110 ? -13.069 14.669 4.858 1.00 26.73 127 ARG B C 1
ATOM 2924 O O . ARG B 1 110 ? -14.140 15.075 4.400 1.00 28.67 127 ARG B O 1
ATOM 2932 N N . GLN B 1 111 ? -12.382 15.314 5.793 1.00 27.26 128 GLN B N 1
ATOM 2933 C CA . GLN B 1 111 ? -12.731 16.659 6.219 1.00 28.70 128 GLN B CA 1
ATOM 2934 C C . GLN B 1 111 ? -12.025 17.651 5.307 1.00 30.48 128 GLN B C 1
ATOM 2935 O O . GLN B 1 111 ? -10.805 17.578 5.139 1.00 30.61 128 GLN B O 1
ATOM 2941 N N . SER B 1 112 ? -12.789 18.597 4.753 1.00 40.76 129 SER B N 1
ATOM 2942 C CA . SER B 1 112 ? -12.211 19.561 3.821 1.00 37.17 129 SER B CA 1
ATOM 2943 C C . SER B 1 112 ? -11.064 20.324 4.466 1.00 37.95 129 SER B C 1
ATOM 2944 O O . SER B 1 112 ? -10.036 20.567 3.828 1.00 44.37 129 SER B O 1
ATOM 2947 N N . ALA B 1 113 ? -11.226 20.720 5.721 1.00 34.31 130 ALA B N 1
ATOM 2948 C CA . ALA B 1 113 ? -10.193 21.445 6.443 1.00 29.29 130 ALA B CA 1
ATOM 2949 C C . ALA B 1 113 ? -10.408 21.220 7.924 1.00 27.88 130 ALA B C 1
ATOM 2950 O O . ALA B 1 113 ? -11.515 20.876 8.343 1.00 32.72 130 ALA B O 1
ATOM 2952 N N . PRO B 1 114 ? -9.379 21.400 8.742 1.00 31.00 131 PRO B N 1
ATOM 2953 C CA . PRO B 1 114 ? -9.571 21.230 10.197 1.00 30.16 131 PRO B CA 1
ATOM 2954 C C . PRO B 1 114 ? -10.230 22.469 10.797 1.00 27.47 131 PRO B C 1
ATOM 2955 O O . PRO B 1 114 ? -9.618 23.304 11.449 1.00 30.68 131 PRO B O 1
ATOM 2959 N N . LEU B 1 115 ? -11.527 22.596 10.549 1.00 28.83 132 LEU B N 1
ATOM 2960 C CA . LEU B 1 115 ? -12.282 23.776 10.934 1.00 31.38 132 LEU B CA 1
ATOM 2961 C C . LEU B 1 115 ? -12.860 23.671 12.334 1.00 31.31 132 LEU B C 1
ATOM 2962 O O . LEU B 1 115 ? -13.446 24.641 12.818 1.00 31.69 132 LEU B O 1
ATOM 2967 N N . GLY B 1 116 ? -12.710 22.536 12.984 1.00 32.97 133 GLY B N 1
ATOM 2968 C CA . GLY B 1 116 ? -13.180 22.362 14.340 1.00 32.17 133 GLY B CA 1
ATOM 2969 C C . GLY B 1 116 ? -13.672 20.955 14.552 1.00 26.14 133 GLY B C 1
ATOM 2970 O O . GLY B 1 116 ? -13.929 20.203 13.624 1.00 27.47 133 GLY B O 1
ATOM 2971 N N . LEU B 1 117 ? -13.814 20.600 15.820 1.00 28.80 134 LEU B N 1
ATOM 2972 C CA . LEU B 1 117 ? -14.381 19.306 16.159 1.00 28.88 134 LEU B CA 1
ATOM 2973 C C . LEU B 1 117 ? -15.804 19.180 15.640 1.00 26.98 134 LEU B C 1
ATOM 2974 O O . LEU B 1 117 ? -16.195 18.125 15.133 1.00 25.73 134 LEU B O 1
ATOM 2979 N N . GLY B 1 118 ? -16.598 20.242 15.769 1.00 27.71 135 GLY B N 1
ATOM 2980 C CA . GLY B 1 118 ? -17.975 20.182 15.316 1.00 26.63 135 GLY B CA 1
ATOM 2981 C C . GLY B 1 118 ? -18.090 20.019 13.817 1.00 25.49 135 GLY B C 1
ATOM 2982 O O . GLY B 1 118 ? -18.929 19.262 13.326 1.00 25.73 135 GLY B O 1
ATOM 2983 N N . HIS B 1 119 ? -17.265 20.739 13.068 1.00 27.05 136 HIS B N 1
ATOM 2984 C CA . HIS B 1 119 ? -17.259 20.555 11.628 1.00 25.36 136 HIS B CA 1
ATOM 2985 C C . HIS B 1 119 ? -16.851 19.140 11.249 1.00 26.98 136 HIS B C 1
ATOM 2986 O O . HIS B 1 119 ? -17.306 18.607 10.236 1.00 28.91 136 HIS B O 1
ATOM 2993 N N . ALA B 1 120 ? -15.978 18.522 12.036 1.00 28.23 137 ALA B N 1
ATOM 2994 C CA . ALA B 1 120 ? -15.583 17.150 11.758 1.00 25.17 137 ALA B CA 1
ATOM 2995 C C . ALA B 1 120 ? -16.764 16.203 11.875 1.00 22.20 137 ALA B C 1
ATOM 2996 O O . ALA B 1 120 ? -16.929 15.297 11.058 1.00 24.00 137 ALA B O 1
ATOM 2998 N N . VAL B 1 121 ? -17.588 16.383 12.899 1.00 24.25 138 VAL B N 1
ATOM 2999 C CA . VAL B 1 121 ? -18.712 15.481 13.092 1.00 24.36 138 VAL B CA 1
ATOM 3000 C C . VAL B 1 121 ? -19.759 15.700 12.007 1.00 24.98 138 VAL B C 1
ATOM 3001 O O . VAL B 1 121 ? -20.331 14.742 11.481 1.00 27.05 138 VAL B O 1
ATOM 3005 N N . LEU B 1 122 ? -20.023 16.961 11.654 1.00 22.96 139 LEU B N 1
ATOM 3006 C CA . LEU B 1 122 ? -20.963 17.246 10.580 1.00 23.09 139 LEU B CA 1
ATOM 3007 C C . LEU B 1 122 ? -20.556 16.550 9.300 1.00 23.02 139 LEU B C 1
ATOM 3008 O O . LEU B 1 122 ? -21.403 16.179 8.488 1.00 27.06 139 LEU B O 1
ATOM 3013 N N . THR B 1 123 ? -19.259 16.394 9.093 1.00 25.53 140 THR B N 1
ATOM 3014 C CA . THR B 1 123 ? -18.770 15.699 7.917 1.00 24.23 140 THR B CA 1
ATOM 3015 C C . THR B 1 123 ? -19.296 14.280 7.846 1.00 24.74 140 THR B C 1
ATOM 3016 O O . THR B 1 123 ? -19.434 13.728 6.754 1.00 29.27 140 THR B O 1
ATOM 3020 N N . ALA B 1 124 ? -19.602 13.676 8.984 1.00 24.81 141 ALA B N 1
ATOM 3021 C CA . ALA B 1 124 ? -20.063 12.300 8.999 1.00 23.34 141 ALA B CA 1
ATOM 3022 C C . ALA B 1 124 ? -21.556 12.167 8.755 1.00 26.91 141 ALA B C 1
ATOM 3023 O O . ALA B 1 124 ? -22.044 11.040 8.666 1.00 30.60 141 ALA B O 1
ATOM 3025 N N . ALA B 1 125 ? -22.287 13.273 8.662 1.00 27.33 142 ALA B N 1
ATOM 3026 C CA . ALA B 1 125 ? -23.742 13.203 8.566 1.00 25.37 142 ALA B CA 1
ATOM 3027 C C . ALA B 1 125 ? -24.234 12.283 7.459 1.00 27.71 142 ALA B C 1
ATOM 3028 O O . ALA B 1 125 ? -25.176 11.515 7.705 1.00 26.74 142 ALA B O 1
ATOM 3030 N N . PRO B 1 126 ? -23.683 12.309 6.249 1.00 30.16 143 PRO B N 1
ATOM 3031 C CA . PRO B 1 126 ? -24.138 11.360 5.225 1.00 27.46 143 PRO B CA 1
ATOM 3032 C C . PRO B 1 126 ? -23.956 9.906 5.600 1.00 25.16 143 PRO B C 1
ATOM 3033 O O . PRO B 1 126 ? -24.702 9.051 5.114 1.00 28.33 143 PRO B O 1
ATOM 3037 N N . ALA B 1 127 ? -22.964 9.587 6.417 1.00 27.56 144 ALA B N 1
ATOM 3038 C CA . ALA B 1 127 ? -22.724 8.195 6.762 1.00 27.17 144 ALA B CA 1
ATOM 3039 C C . ALA B 1 127 ? -23.634 7.725 7.885 1.00 27.48 144 ALA B C 1
ATOM 3040 O O . ALA B 1 127 ? -24.127 6.596 7.857 1.00 31.32 144 ALA B O 1
ATOM 3042 N N . VAL B 1 128 ? -23.843 8.555 8.897 1.00 28.64 145 VAL B N 1
ATOM 3043 C CA . VAL B 1 128 ? -24.792 8.204 9.945 1.00 30.40 145 VAL B CA 1
ATOM 3044 C C . VAL B 1 128 ? -26.210 8.189 9.398 1.00 26.32 145 VAL B C 1
ATOM 3045 O O . VAL B 1 128 ? -26.994 7.275 9.671 1.00 27.70 145 VAL B O 1
ATOM 3049 N N . GLY B 1 129 ? -26.546 9.179 8.585 1.00 27.24 146 GLY B N 1
ATOM 3050 C CA . GLY B 1 129 ? -27.929 9.386 8.239 1.00 28.33 146 GLY B CA 1
ATOM 3051 C C . GLY B 1 129 ? -28.679 9.845 9.468 1.00 28.19 146 GLY B C 1
ATOM 3052 O O . GLY B 1 129 ? -28.159 10.600 10.293 1.00 32.01 146 GLY B O 1
ATOM 3053 N N . ASN B 1 130 ? -29.888 9.343 9.631 1.00 31.08 147 ASN B N 1
ATOM 3054 C CA . ASN B 1 130 ? -30.803 9.815 10.661 1.00 32.18 147 ASN B CA 1
ATOM 3055 C C . ASN B 1 130 ? -30.920 8.701 11.685 1.00 31.83 147 ASN B C 1
ATOM 3056 O O . ASN B 1 130 ? -31.828 7.876 11.623 1.00 36.35 147 ASN B O 1
ATOM 3061 N N . GLU B 1 131 ? -29.996 8.683 12.625 1.00 31.19 148 GLU B N 1
ATOM 3062 C CA . GLU B 1 131 ? -30.064 7.768 13.749 1.00 27.06 148 GLU B CA 1
ATOM 3063 C C . GLU B 1 131 ? -29.046 8.219 14.770 1.00 27.18 148 GLU B C 1
ATOM 3064 O O . GLU B 1 131 ? -28.149 8.993 14.446 1.00 31.08 148 GLU B O 1
ATOM 3070 N N . PRO B 1 132 ? -29.193 7.792 16.012 1.00 30.32 149 PRO B N 1
ATOM 3071 C CA . PRO B 1 132 ? -28.209 8.168 17.022 1.00 28.00 149 PRO B CA 1
ATOM 3072 C C . PRO B 1 132 ? -26.875 7.500 16.747 1.00 27.87 149 PRO B C 1
ATOM 3073 O O . PRO B 1 132 ? -26.795 6.438 16.128 1.00 25.78 149 PRO B O 1
ATOM 3077 N N . PHE B 1 133 ? -25.815 8.162 17.200 1.00 30.43 150 PHE B N 1
ATOM 3078 C CA . PHE B 1 133 ? -24.463 7.736 16.889 1.00 27.00 150 PHE B CA 1
ATOM 3079 C C . PHE B 1 133 ? -23.520 8.158 17.998 1.00 25.43 150 PHE B C 1
ATOM 3080 O O . PHE B 1 133 ? -23.775 9.126 18.713 1.00 25.97 150 PHE B O 1
ATOM 3088 N N . ALA B 1 134 ? -22.424 7.417 18.116 1.00 27.30 151 ALA B N 1
ATOM 3089 C CA . ALA B 1 134 ? -21.359 7.687 19.062 1.00 26.00 151 ALA B CA 1
ATOM 3090 C C . ALA B 1 134 ? -20.321 8.624 18.466 1.00 22.57 151 ALA B C 1
ATOM 3091 O O . ALA B 1 134 ? -20.201 8.775 17.255 1.00 23.02 151 ALA B O 1
ATOM 3093 N N . VAL B 1 135 ? -19.583 9.276 19.346 1.00 24.66 152 VAL B N 1
ATOM 3094 C CA . VAL B 1 135 ? -18.363 9.980 18.982 1.00 23.37 152 VAL B CA 1
ATOM 3095 C C . VAL B 1 135 ? -17.319 9.664 20.038 1.00 24.18 152 VAL B C 1
ATOM 3096 O O . VAL B 1 135 ? -17.601 9.740 21.233 1.00 25.28 152 VAL B O 1
ATOM 3100 N N . LEU B 1 136 ? -16.131 9.259 19.603 1.00 26.44 153 LEU B N 1
ATOM 3101 C CA . LEU B 1 136 ? -15.018 9.003 20.505 1.00 22.75 153 LEU B CA 1
ATOM 3102 C C . LEU B 1 136 ? -13.803 9.786 20.035 1.00 21.21 153 LEU B C 1
ATOM 3103 O O . LEU B 1 136 ? -13.428 9.714 18.864 1.00 21.24 153 LEU B O 1
ATOM 3108 N N . LEU B 1 137 ? -13.208 10.540 20.951 1.00 23.28 154 LEU B N 1
ATOM 3109 C CA . LEU B 1 137 ? -11.931 11.202 20.725 1.00 23.03 154 LEU B CA 1
ATOM 3110 C C . LEU B 1 137 ? -10.834 10.298 21.267 1.00 21.85 154 LEU B C 1
ATOM 3111 O O . LEU B 1 137 ? -10.727 10.105 22.476 1.00 24.69 154 LEU B O 1
ATOM 3116 N N . ALA B 1 138 ? -10.001 9.768 20.384 1.00 22.40 155 ALA B N 1
ATOM 3117 C CA . ALA B 1 138 ? -9.080 8.731 20.812 1.00 23.29 155 ALA B CA 1
ATOM 3118 C C . ALA B 1 138 ? -7.958 9.288 21.667 1.00 23.74 155 ALA B C 1
ATOM 3119 O O . ALA B 1 138 ? -7.294 8.515 22.359 1.00 25.66 155 ALA B O 1
ATOM 3121 N N . ASP B 1 139 ? -7.726 10.599 21.634 1.00 24.78 156 ASP B N 1
ATOM 3122 C CA . ASP B 1 139 ? -6.716 11.159 22.515 1.00 22.54 156 ASP B CA 1
ATOM 3123 C C . ASP B 1 139 ? -7.157 11.106 23.964 1.00 23.97 156 ASP B C 1
ATOM 3124 O O . ASP B 1 139 ? -6.326 11.266 24.856 1.00 27.15 156 ASP B O 1
ATOM 3129 N N . ASP B 1 140 ? -8.432 10.848 24.217 1.00 24.54 157 ASP B N 1
ATOM 3130 C CA . ASP B 1 140 ? -8.923 10.535 25.553 1.00 24.82 157 ASP B CA 1
ATOM 3131 C C . ASP B 1 140 ? -8.958 9.017 25.636 1.00 23.47 157 ASP B C 1
ATOM 3132 O O . ASP B 1 140 ? -9.926 8.379 25.235 1.00 25.09 157 ASP B O 1
ATOM 3137 N N . LEU B 1 141 ? -7.884 8.442 26.152 1.00 25.26 158 LEU B N 1
ATOM 3138 C CA . LEU B 1 141 ? -7.791 7.007 26.350 1.00 23.68 158 LEU B CA 1
ATOM 3139 C C . LEU B 1 141 ? -8.346 6.678 27.723 1.00 23.15 158 LEU B C 1
ATOM 3140 O O . LEU B 1 141 ? -7.947 7.278 28.715 1.00 24.10 158 LEU B O 1
ATOM 3145 N N . ILE B 1 142 ? -9.270 5.739 27.776 1.00 22.98 159 ILE B N 1
ATOM 3146 C CA . ILE B 1 142 ? -9.973 5.416 29.004 1.00 23.96 159 ILE B CA 1
ATOM 3147 C C . ILE B 1 142 ? -9.838 3.927 29.250 1.00 22.79 159 ILE B C 1
ATOM 3148 O O . ILE B 1 142 ? -10.081 3.121 28.351 1.00 26.96 159 ILE B O 1
ATOM 3153 N N . ASP B 1 143 ? -9.450 3.569 30.460 1.00 24.79 160 ASP B N 1
ATOM 3154 C CA . ASP B 1 143 ? -9.280 2.181 30.862 1.00 26.97 160 ASP B CA 1
ATOM 3155 C C . ASP B 1 143 ? -10.346 1.871 31.907 1.00 25.79 160 ASP B C 1
ATOM 3156 O O . ASP B 1 143 ? -10.320 2.429 33.008 1.00 32.14 160 ASP B O 1
ATOM 3161 N N . ALA B 1 144 ? -11.285 0.999 31.566 1.00 29.59 161 ALA B N 1
ATOM 3162 C CA . ALA B 1 144 ? -12.442 0.746 32.405 1.00 29.93 161 ALA B CA 1
ATOM 3163 C C . ALA B 1 144 ? -12.784 -0.730 32.381 1.00 31.84 161 ALA B C 1
ATOM 3164 O O . ALA B 1 144 ? -12.545 -1.421 31.391 1.00 35.46 161 ALA B O 1
ATOM 3166 N N . ASP B 1 145 ? -13.340 -1.208 33.491 1.00 34.66 162 ASP B N 1
ATOM 3167 C CA . ASP B 1 145 ? -13.786 -2.591 33.554 1.00 33.21 162 ASP B CA 1
ATOM 3168 C C . ASP B 1 145 ? -14.925 -2.858 32.599 1.00 31.79 162 ASP B C 1
ATOM 3169 O O . ASP B 1 145 ? -14.997 -3.930 31.989 1.00 34.09 162 ASP B O 1
ATOM 3174 N N . THR B 1 146 ? -15.816 -1.894 32.448 1.00 31.03 163 THR B N 1
ATOM 3175 C CA A THR B 1 146 ? -16.890 -1.971 31.485 0.50 28.41 163 THR B CA 1
ATOM 3176 C CA B THR B 1 146 ? -16.897 -1.967 31.489 0.50 27.73 163 THR B CA 1
ATOM 3177 C C . THR B 1 146 ? -16.734 -0.844 30.477 1.00 27.63 163 THR B C 1
ATOM 3178 O O . THR B 1 146 ? -16.552 0.311 30.874 1.00 29.53 163 THR B O 1
ATOM 3185 N N . PRO B 1 147 ? -16.786 -1.128 29.181 1.00 27.49 164 PRO B N 1
ATOM 3186 C CA . PRO B 1 147 ? -16.531 -0.077 28.195 1.00 24.35 164 PRO B CA 1
ATOM 3187 C C . PRO B 1 147 ? -17.332 1.176 28.483 1.00 25.39 164 PRO B C 1
ATOM 3188 O O . PRO B 1 147 ? -18.537 1.129 28.688 1.00 27.77 164 PRO B O 1
ATOM 3192 N N . VAL B 1 148 ? -16.646 2.312 28.513 1.00 28.05 165 VAL B N 1
ATOM 3193 C CA . VAL B 1 148 ? -17.320 3.556 28.866 1.00 28.37 165 VAL B CA 1
ATOM 3194 C C . VAL B 1 148 ? -18.422 3.871 27.866 1.00 24.26 165 VAL B C 1
ATOM 3195 O O . VAL B 1 148 ? -19.486 4.365 28.237 1.00 27.00 165 VAL B O 1
ATOM 3199 N N . LEU B 1 149 ? -18.188 3.609 26.584 1.00 27.81 166 LEU B N 1
ATOM 3200 C CA . LEU B 1 149 ? -19.228 3.880 25.597 1.00 24.98 166 LEU B CA 1
ATOM 3201 C C . LEU B 1 149 ? -20.450 3.007 25.849 1.00 25.11 166 LEU B C 1
ATOM 3202 O O . LEU B 1 149 ? -21.576 3.443 25.612 1.00 26.75 166 LEU B O 1
ATOM 3207 N N . LYS B 1 150 ? -20.254 1.771 26.310 1.00 24.93 167 LYS B N 1
ATOM 3208 C CA . LYS B 1 150 ? -21.399 0.963 26.710 1.00 25.25 167 LYS B CA 1
ATOM 3209 C C . LYS B 1 150 ? -22.117 1.609 27.879 1.00 25.96 167 LYS B C 1
ATOM 3210 O O . LYS B 1 150 ? -23.343 1.539 27.987 1.00 28.93 167 LYS B O 1
ATOM 3216 N N . GLN B 1 151 ? -21.359 2.241 28.768 1.00 28.18 168 GLN B N 1
ATOM 3217 C CA . GLN B 1 151 ? -21.966 2.963 29.874 1.00 27.20 168 GLN B CA 1
ATOM 3218 C C . GLN B 1 151 ? -22.833 4.108 29.375 1.00 26.37 168 GLN B C 1
ATOM 3219 O O . GLN B 1 151 ? -23.916 4.352 29.912 1.00 29.27 168 GLN B O 1
ATOM 3225 N N . LEU B 1 152 ? -22.368 4.832 28.362 1.00 27.49 169 LEU B N 1
ATOM 3226 C CA . LEU B 1 152 ? -23.086 6.013 27.903 1.00 27.60 169 LEU B CA 1
ATOM 3227 C C . LEU B 1 152 ? -24.316 5.660 27.081 1.00 26.12 169 LEU B C 1
ATOM 3228 O O . LEU B 1 152 ? -25.331 6.355 27.157 1.00 27.47 169 LEU B O 1
ATOM 3233 N N . ILE B 1 153 ? -24.243 4.601 26.282 1.00 26.70 170 ILE B N 1
ATOM 3234 C CA . ILE B 1 153 ? -25.393 4.198 25.482 1.00 28.06 170 ILE B CA 1
ATOM 3235 C C . ILE B 1 153 ? -26.554 3.799 26.381 1.00 30.06 170 ILE B C 1
ATOM 3236 O O . ILE B 1 153 ? -27.705 4.164 26.131 1.00 30.83 170 ILE B O 1
ATOM 3241 N N . ASP B 1 154 ? -26.268 3.042 27.443 1.00 29.77 171 ASP B N 1
ATOM 3242 C CA . ASP B 1 154 ? -27.317 2.604 28.347 1.00 28.20 171 ASP B CA 1
ATOM 3243 C C . ASP B 1 154 ? -28.088 3.793 28.889 1.00 29.99 171 ASP B C 1
ATOM 3244 O O . ASP B 1 154 ? -29.311 3.736 29.033 1.00 34.56 171 ASP B O 1
ATOM 3249 N N . VAL B 1 155 ? -27.388 4.880 29.182 1.00 28.73 172 VAL B N 1
ATOM 3250 C CA . VAL B 1 155 ? -28.045 6.079 29.673 1.00 28.87 172 VAL B CA 1
ATOM 3251 C C . VAL B 1 155 ? -28.917 6.689 28.592 1.00 29.21 172 VAL B C 1
ATOM 3252 O O . VAL B 1 155 ? -30.033 7.144 28.856 1.00 33.22 172 VAL B O 1
ATOM 3256 N N . ALA B 1 156 ? -28.426 6.711 27.359 1.00 32.24 173 ALA B N 1
ATOM 3257 C CA . ALA B 1 156 ? -29.179 7.333 26.282 1.00 31.40 173 ALA B CA 1
ATOM 3258 C C . ALA B 1 156 ? -30.507 6.633 26.052 1.00 33.00 173 ALA B C 1
ATOM 3259 O O . ALA B 1 156 ? -31.539 7.287 25.889 1.00 32.33 173 ALA B O 1
ATOM 3261 N N . VAL B 1 157 ? -30.501 5.302 26.038 1.00 35.29 174 VAL B N 1
ATOM 3262 C CA . VAL B 1 157 ? -31.737 4.552 25.831 1.00 34.39 174 VAL B CA 1
ATOM 3263 C C . VAL B 1 157 ? -32.710 4.815 26.966 1.00 33.95 174 VAL B C 1
ATOM 3264 O O . VAL B 1 157 ? -33.890 5.097 26.743 1.00 36.92 174 VAL B O 1
ATOM 3268 N N . ALA B 1 158 ? -32.229 4.729 28.199 1.00 33.81 175 ALA B N 1
ATOM 3269 C CA . ALA B 1 158 ? -33.122 4.882 29.337 1.00 35.05 175 ALA B CA 1
ATOM 3270 C C . ALA B 1 158 ? -33.835 6.223 29.286 1.00 34.37 175 ALA B C 1
ATOM 3271 O O . ALA B 1 158 ? -35.060 6.293 29.399 1.00 38.33 175 ALA B O 1
ATOM 3273 N N . ARG B 1 159 ? -33.087 7.298 29.090 1.00 34.08 176 ARG B N 1
ATOM 3274 C CA . ARG B 1 159 ? -33.619 8.644 29.188 1.00 34.38 176 ARG B CA 1
ATOM 3275 C C . ARG B 1 159 ? -33.957 9.261 27.850 1.00 35.68 176 ARG B C 1
ATOM 3276 O O . ARG B 1 159 ? -34.290 10.449 27.795 1.00 38.56 176 ARG B O 1
ATOM 3284 N N . GLN B 1 160 ? -33.878 8.503 26.773 1.00 36.33 177 GLN B N 1
ATOM 3285 C CA . GLN B 1 160 ? -34.212 9.004 25.461 1.00 39.04 177 GLN B CA 1
ATOM 3286 C C . GLN B 1 160 ? -33.595 10.403 25.232 1.00 36.65 177 GLN B C 1
ATOM 3287 O O . GLN B 1 160 ? -34.274 11.394 25.131 1.00 38.39 177 GLN B O 1
ATOM 3293 N N . GLY B 1 161 ? -32.259 10.414 25.196 1.00 35.15 178 GLY B N 1
ATOM 3294 C CA . GLY B 1 161 ? -31.569 11.682 24.995 1.00 30.64 178 GLY B CA 1
ATOM 3295 C C . GLY B 1 161 ? -30.101 11.466 24.715 1.00 27.29 178 GLY B C 1
ATOM 3296 O O . GLY B 1 161 ? -29.606 10.340 24.710 1.00 32.64 178 GLY B O 1
ATOM 3297 N N . SER B 1 162 ? -29.413 12.572 24.465 1.00 28.79 179 SER B N 1
ATOM 3298 C CA . SER B 1 162 ? -27.975 12.557 24.264 1.00 26.63 179 SER B CA 1
ATOM 3299 C C . SER B 1 162 ? -27.254 12.369 25.591 1.00 25.20 179 SER B C 1
ATOM 3300 O O . SER B 1 162 ? -27.793 12.647 26.656 1.00 28.98 179 SER B O 1
ATOM 3303 N N . VAL B 1 163 ? -26.035 11.846 25.521 1.00 25.82 180 VAL B N 1
ATOM 3304 C CA . VAL B 1 163 ? -25.218 11.621 26.707 1.00 26.16 180 VAL B CA 1
ATOM 3305 C C . VAL B 1 163 ? -23.785 12.029 26.401 1.00 23.69 180 VAL B C 1
ATOM 3306 O O . VAL B 1 163 ? -23.238 11.661 25.361 1.00 23.46 180 VAL B O 1
ATOM 3310 N N . LEU B 1 164 ? -23.179 12.773 27.310 1.00 26.14 181 LEU B N 1
ATOM 3311 C CA . LEU B 1 164 ? -21.769 13.100 27.256 1.00 24.32 181 LEU B CA 1
ATOM 3312 C C . LEU B 1 164 ? -21.095 12.416 28.429 1.00 23.09 181 LEU B C 1
ATOM 3313 O O . LEU B 1 164 ? -21.667 12.345 29.512 1.00 26.27 181 LEU B O 1
ATOM 3318 N N . GLY B 1 165 ? -19.889 11.907 28.215 1.00 22.78 182 GLY B N 1
ATOM 3319 C CA . GLY B 1 165 ? -19.078 11.459 29.326 1.00 22.72 182 GLY B CA 1
ATOM 3320 C C . GLY B 1 165 ? -18.396 12.653 29.962 1.00 22.61 182 GLY B C 1
ATOM 3321 O O . GLY B 1 165 ? -17.986 13.591 29.284 1.00 23.74 182 GLY B O 1
ATOM 3322 N N . VAL B 1 166 ? -18.303 12.628 31.288 1.00 23.46 183 VAL B N 1
ATOM 3323 C CA . VAL B 1 166 ? -17.832 13.786 32.030 1.00 22.74 183 VAL B CA 1
ATOM 3324 C C . VAL B 1 166 ? -17.091 13.317 33.266 1.00 22.79 183 VAL B C 1
ATOM 3325 O O . VAL B 1 166 ? -17.284 12.207 33.754 1.00 22.93 183 VAL B O 1
ATOM 3329 N N . GLN B 1 167 ? -16.209 14.178 33.750 1.00 26.24 184 GLN B N 1
ATOM 3330 C CA . GLN B 1 167 ? -15.540 13.986 35.021 1.00 25.98 184 GLN B CA 1
ATOM 3331 C C . GLN B 1 167 ? -15.136 15.347 35.559 1.00 22.98 184 GLN B C 1
ATOM 3332 O O . GLN B 1 167 ? -14.960 16.301 34.806 1.00 24.23 184 GLN B O 1
ATOM 3338 N N . GLU B 1 168 ? -15.043 15.437 36.879 1.00 27.64 185 GLU B N 1
ATOM 3339 C CA . GLU B 1 168 ? -14.590 16.671 37.498 1.00 24.55 185 GLU B CA 1
ATOM 3340 C C . GLU B 1 168 ? -13.116 16.867 37.217 1.00 25.82 185 GLU B C 1
ATOM 3341 O O . GLU B 1 168 ? -12.337 15.914 37.192 1.00 28.48 185 GLU B O 1
ATOM 3347 N N . VAL B 1 169 ? -12.740 18.121 37.011 1.00 27.08 186 VAL B N 1
ATOM 3348 C CA . VAL B 1 169 ? -11.376 18.502 36.671 1.00 28.90 186 VAL B CA 1
ATOM 3349 C C . VAL B 1 169 ? -10.985 19.690 37.542 1.00 25.69 186 VAL B C 1
ATOM 3350 O O . VAL B 1 169 ? -11.836 20.229 38.261 1.00 25.20 186 VAL B O 1
ATOM 3354 N N . PRO B 1 170 ? -9.711 20.074 37.576 1.00 27.19 187 PRO B N 1
ATOM 3355 C CA . PRO B 1 170 ? -9.335 21.325 38.246 1.00 28.89 187 PRO B CA 1
ATOM 3356 C C . PRO B 1 170 ? -9.864 22.544 37.516 1.00 28.24 187 PRO B C 1
ATOM 3357 O O . PRO B 1 170 ? -9.877 22.586 36.288 1.00 29.92 187 PRO B O 1
ATOM 3361 N N . ARG B 1 171 ? -10.251 23.566 38.281 1.00 31.49 188 ARG B N 1
ATOM 3362 C CA . ARG B 1 171 ? -10.754 24.786 37.656 1.00 28.11 188 ARG B CA 1
ATOM 3363 C C . ARG B 1 171 ? -9.668 25.498 36.862 1.00 27.44 188 ARG B C 1
ATOM 3364 O O . ARG B 1 171 ? -9.988 26.281 35.968 1.00 31.42 188 ARG B O 1
ATOM 3372 N N . GLU B 1 172 ? -8.395 25.223 37.142 1.00 29.83 189 GLU B N 1
ATOM 3373 C CA . GLU B 1 172 ? -7.311 25.814 36.367 1.00 31.24 189 GLU B CA 1
ATOM 3374 C C . GLU B 1 172 ? -7.184 25.233 34.969 1.00 27.53 189 GLU B C 1
ATOM 3375 O O . GLU B 1 172 ? -6.495 25.824 34.136 1.00 30.43 189 GLU B O 1
ATOM 3381 N N . ASP B 1 173 ? -7.807 24.092 34.707 1.00 28.70 190 ASP B N 1
ATOM 3382 C CA . ASP B 1 173 ? -7.706 23.396 33.438 1.00 27.22 190 ASP B CA 1
ATOM 3383 C C . ASP B 1 173 ? -8.897 23.620 32.520 1.00 27.86 190 ASP B C 1
ATOM 3384 O O . ASP B 1 173 ? -9.003 22.944 31.496 1.00 29.40 190 ASP B O 1
ATOM 3389 N N . THR B 1 174 ? -9.799 24.537 32.857 1.00 26.19 191 THR B N 1
ATOM 3390 C CA . THR B 1 174 ? -11.025 24.656 32.076 1.00 29.39 191 THR B CA 1
ATOM 3391 C C . THR B 1 174 ? -10.789 25.188 30.671 1.00 25.87 191 THR B C 1
ATOM 3392 O O . THR B 1 174 ? -11.624 24.961 29.795 1.00 27.67 191 THR B O 1
ATOM 3396 N N . ARG B 1 175 ? -9.679 25.876 30.428 1.00 27.37 192 ARG B N 1
ATOM 3397 C CA . ARG B 1 175 ? -9.357 26.282 29.070 1.00 27.85 192 ARG B CA 1
ATOM 3398 C C . ARG B 1 175 ? -9.154 25.091 28.148 1.00 27.88 192 ARG B C 1
ATOM 3399 O O . ARG B 1 175 ? -8.973 25.279 26.944 1.00 30.26 192 ARG B O 1
ATOM 3407 N N . LYS B 1 176 ? -9.159 23.884 28.692 1.00 28.25 193 LYS B N 1
ATOM 3408 C CA . LYS B 1 176 ? -8.949 22.667 27.933 1.00 25.11 193 LYS B CA 1
ATOM 3409 C C . LYS B 1 176 ? -10.228 21.996 27.485 1.00 25.78 193 LYS B C 1
ATOM 3410 O O . LYS B 1 176 ? -10.212 21.283 26.477 1.00 28.36 193 LYS B O 1
ATOM 3416 N N . TYR B 1 177 ? -11.339 22.249 28.160 1.00 27.36 194 TYR B N 1
ATOM 3417 C CA . TYR B 1 177 ? -12.509 21.408 28.038 1.00 25.02 194 TYR B CA 1
ATOM 3418 C C . TYR B 1 177 ? -13.766 22.210 27.794 1.00 24.28 194 TYR B C 1
ATOM 3419 O O . TYR B 1 177 ? -13.846 23.393 28.103 1.00 25.50 194 TYR B O 1
ATOM 3428 N N . GLY B 1 178 ? -14.764 21.520 27.259 1.00 25.56 195 GLY B N 1
ATOM 3429 C CA . GLY B 1 178 ? -16.115 21.987 27.379 1.00 25.12 195 GLY B CA 1
ATOM 3430 C C . GLY B 1 178 ? -16.592 21.697 28.787 1.00 26.80 195 GLY B C 1
ATOM 3431 O O . GLY B 1 178 ? -16.349 20.627 29.339 1.00 27.91 195 GLY B O 1
ATOM 3432 N N . ILE B 1 179 ? -17.256 22.684 29.375 1.00 27.14 196 ILE B N 1
ATOM 3433 C CA . ILE B 1 179 ? -17.657 22.649 30.775 1.00 27.44 196 ILE B CA 1
ATOM 3434 C C . ILE B 1 179 ? -19.171 22.670 30.816 1.00 27.01 196 ILE B C 1
ATOM 3435 O O . ILE B 1 179 ? -19.800 23.519 30.178 1.00 28.08 196 ILE B O 1
ATOM 3440 N N . VAL B 1 180 ? -19.743 21.751 31.563 1.00 28.95 197 VAL B N 1
ATOM 3441 C CA A VAL B 1 180 ? -21.187 21.594 31.640 0.50 28.26 197 VAL B CA 1
ATOM 3442 C CA B VAL B 1 180 ? -21.186 21.582 31.646 0.50 29.19 197 VAL B CA 1
ATOM 3443 C C . VAL B 1 180 ? -21.693 22.225 32.925 1.00 28.63 197 VAL B C 1
ATOM 3444 O O . VAL B 1 180 ? -21.078 22.094 33.990 1.00 31.09 197 VAL B O 1
ATOM 3451 N N . ALA B 1 181 ? -22.804 22.929 32.819 1.00 25.91 198 ALA B N 1
ATOM 3452 C CA . ALA B 1 181 ? -23.600 23.305 33.973 1.00 30.89 198 ALA B CA 1
ATOM 3453 C C . ALA B 1 181 ? -24.815 22.381 33.953 1.00 32.39 198 ALA B C 1
ATOM 3454 O O . ALA B 1 181 ? -25.424 22.181 32.897 1.00 30.85 198 ALA B O 1
ATOM 3456 N N . SER B 1 182 ? -25.139 21.780 35.094 1.00 33.14 199 SER B N 1
ATOM 3457 C CA . SER B 1 182 ? -26.114 20.701 35.084 1.00 33.52 199 SER B CA 1
ATOM 3458 C C . SER B 1 182 ? -26.753 20.547 36.452 1.00 33.65 199 SER B C 1
ATOM 3459 O O . SER B 1 182 ? -26.365 21.193 37.425 1.00 37.51 199 SER B O 1
ATOM 3462 N N . GLN B 1 183 ? -27.744 19.656 36.504 1.00 33.04 200 GLN B N 1
ATOM 3463 C CA . GLN B 1 183 ? -28.523 19.368 37.689 1.00 34.49 200 GLN B CA 1
ATOM 3464 C C . GLN B 1 183 ? -28.701 17.857 37.770 1.00 33.27 200 GLN B C 1
ATOM 3465 O O . GLN B 1 183 ? -29.146 17.238 36.797 1.00 35.53 200 GLN B O 1
ATOM 3471 N N . PRO B 1 184 ? -28.369 17.237 38.895 1.00 32.53 201 PRO B N 1
ATOM 3472 C CA . PRO B 1 184 ? -28.393 15.774 38.952 1.00 33.43 201 PRO B CA 1
ATOM 3473 C C . PRO B 1 184 ? -29.767 15.181 38.694 1.00 29.02 201 PRO B C 1
ATOM 3474 O O . PRO B 1 184 ? -30.795 15.761 39.036 1.00 28.91 201 PRO B O 1
ATOM 3478 N N . VAL B 1 185 ? -29.758 14.001 38.073 1.00 32.35 202 VAL B N 1
ATOM 3479 C CA . VAL B 1 185 ? -30.924 13.141 37.978 1.00 29.49 202 VAL B CA 1
ATOM 3480 C C . VAL B 1 185 ? -30.713 11.854 38.761 1.00 29.70 202 VAL B C 1
ATOM 3481 O O . VAL B 1 185 ? -31.655 11.305 39.334 1.00 30.88 202 VAL B O 1
ATOM 3485 N N . ASP B 1 186 ? -29.487 11.343 38.771 1.00 30.90 203 ASP B N 1
ATOM 3486 C CA . ASP B 1 186 ? -29.108 10.286 39.690 1.00 30.44 203 ASP B CA 1
ATOM 3487 C C . ASP B 1 186 ? -27.663 10.539 40.109 1.00 32.43 203 ASP B C 1
ATOM 3488 O O . ASP B 1 186 ? -27.086 11.596 39.837 1.00 31.64 203 ASP B O 1
ATOM 3493 N N . ALA B 1 187 ? -27.069 9.547 40.770 1.00 32.86 204 ALA B N 1
ATOM 3494 C CA . ALA B 1 187 ? -25.779 9.753 41.413 1.00 33.56 204 ALA B CA 1
ATOM 3495 C C . ALA B 1 187 ? -24.678 9.998 40.401 1.00 30.68 204 ALA B C 1
ATOM 3496 O O . ALA B 1 187 ? -23.683 10.653 40.724 1.00 36.14 204 ALA B O 1
ATOM 3498 N N . ARG B 1 188 ? -24.793 9.406 39.213 1.00 33.37 205 ARG B N 1
ATOM 3499 C CA . ARG B 1 188 ? -23.810 9.577 38.158 1.00 28.74 205 ARG B CA 1
ATOM 3500 C C . ARG B 1 188 ? -24.284 10.457 37.014 1.00 28.37 205 ARG B C 1
ATOM 3501 O O . ARG B 1 188 ? -23.447 11.016 36.310 1.00 29.10 205 ARG B O 1
ATOM 3509 N N . THR B 1 189 ? -25.586 10.625 36.833 1.00 31.53 206 THR B N 1
ATOM 3510 C CA . THR B 1 189 ? -26.138 11.309 35.674 1.00 29.10 206 THR B CA 1
ATOM 3511 C C . THR B 1 189 ? -26.734 12.638 36.106 1.00 28.98 206 THR B C 1
ATOM 3512 O O . THR B 1 189 ? -27.314 12.749 37.184 1.00 31.20 206 THR B O 1
ATOM 3516 N N . GLU B 1 190 ? -26.560 13.646 35.265 1.00 29.40 207 GLU B N 1
ATOM 3517 C CA . GLU B 1 190 ? -27.120 14.974 35.449 1.00 29.93 207 GLU B CA 1
ATOM 3518 C C . GLU B 1 190 ? -27.700 15.386 34.108 1.00 29.94 207 GLU B C 1
ATOM 3519 O O . GLU B 1 190 ? -27.332 14.835 33.074 1.00 30.62 207 GLU B O 1
ATOM 3525 N N . ARG B 1 191 ? -28.637 16.321 34.111 1.00 28.87 208 ARG B N 1
ATOM 3526 C CA . ARG B 1 191 ? -29.103 16.897 32.857 1.00 32.72 208 ARG B CA 1
ATOM 3527 C C . ARG B 1 191 ? -28.362 18.202 32.606 1.00 29.76 208 ARG B C 1
ATOM 3528 O O . ARG B 1 191 ? -28.237 19.035 33.508 1.00 30.78 208 ARG B O 1
ATOM 3536 N N . VAL B 1 192 ? -27.848 18.349 31.391 1.00 30.89 209 VAL B N 1
ATOM 3537 C CA . VAL B 1 192 ? -27.065 19.510 30.997 1.00 29.13 209 VAL B CA 1
ATOM 3538 C C . VAL B 1 192 ? -28.029 20.583 30.534 1.00 27.21 209 VAL B C 1
ATOM 3539 O O . VAL B 1 192 ? -28.917 20.327 29.719 1.00 32.02 209 VAL B O 1
ATOM 3543 N N . THR B 1 193 ? -27.837 21.783 31.037 1.00 29.25 210 THR B N 1
ATOM 3544 C CA . THR B 1 193 ? -28.655 22.928 30.708 1.00 26.69 210 THR B CA 1
ATOM 3545 C C . THR B 1 193 ? -27.826 24.036 30.089 1.00 26.84 210 THR B C 1
ATOM 3546 O O . THR B 1 193 ? -28.394 24.976 29.531 1.00 28.22 210 THR B O 1
ATOM 3550 N N . HIS B 1 194 ? -26.505 23.947 30.191 1.00 26.75 211 HIS B N 1
ATOM 3551 C CA . HIS B 1 194 ? -25.564 24.869 29.581 1.00 25.95 211 HIS B CA 1
ATOM 3552 C C . HIS B 1 194 ? -24.286 24.081 29.357 1.00 28.90 211 HIS B C 1
ATOM 3553 O O . HIS B 1 194 ? -24.005 23.114 30.069 1.00 29.94 211 HIS B O 1
ATOM 3560 N N . ILE B 1 195 ? -23.512 24.506 28.364 1.00 31.40 212 ILE B N 1
ATOM 3561 C CA . ILE B 1 195 ? -22.190 23.942 28.130 1.00 26.04 212 ILE B CA 1
ATOM 3562 C C . ILE B 1 195 ? -21.402 25.013 27.399 1.00 25.67 212 ILE B C 1
ATOM 3563 O O . ILE B 1 195 ? -21.902 25.633 26.454 1.00 27.86 212 ILE B O 1
ATOM 3568 N N . VAL B 1 196 ? -20.170 25.247 27.833 1.00 26.81 213 VAL B N 1
ATOM 3569 C CA . VAL B 1 196 ? -19.311 26.273 27.263 1.00 28.04 213 VAL B CA 1
ATOM 3570 C C . VAL B 1 196 ? -17.953 25.659 26.942 1.00 26.29 213 VAL B C 1
ATOM 3571 O O . VAL B 1 196 ? -17.396 24.911 27.749 1.00 28.85 213 VAL B O 1
ATOM 3575 N N . GLU B 1 197 ? -17.403 26.002 25.782 1.00 27.20 214 GLU B N 1
ATOM 3576 C CA . GLU B 1 197 ? -16.145 25.417 25.343 1.00 24.94 214 GLU B CA 1
ATOM 3577 C C . GLU B 1 197 ? -14.983 26.227 25.890 1.00 24.67 214 GLU B C 1
ATOM 3578 O O . GLU B 1 197 ? -14.883 27.434 25.647 1.00 25.34 214 GLU B O 1
ATOM 3584 N N . LYS B 1 198 ? -14.110 25.542 26.619 1.00 27.79 215 LYS B N 1
ATOM 3585 C CA . LYS B 1 198 ? -12.859 26.101 27.117 1.00 23.82 215 LYS B CA 1
ATOM 3586 C C . LYS B 1 198 ? -13.058 27.458 27.801 1.00 26.32 215 LYS B C 1
ATOM 3587 O O . LYS B 1 198 ? -12.418 28.440 27.431 1.00 27.91 215 LYS B O 1
ATOM 3593 N N . PRO B 1 199 ? -13.915 27.525 28.809 1.00 28.65 216 PRO B N 1
ATOM 3594 C CA . PRO B 1 199 ? -14.016 28.757 29.584 1.00 26.54 216 PRO B CA 1
ATOM 3595 C C . PRO B 1 199 ? -12.710 29.035 30.308 1.00 27.83 216 PRO B C 1
ATOM 3596 O O . PRO B 1 199 ? -11.937 28.132 30.619 1.00 29.01 216 PRO B O 1
ATOM 3600 N N . ALA B 1 200 ? -12.441 30.309 30.532 1.00 31.07 217 ALA B N 1
ATOM 3601 C CA . ALA B 1 200 ? -11.363 30.665 31.431 1.00 28.60 217 ALA B CA 1
ATOM 3602 C C . ALA B 1 200 ? -11.690 30.155 32.831 1.00 30.68 217 ALA B C 1
ATOM 3603 O O . ALA B 1 200 ? -12.856 30.104 33.225 1.00 32.63 217 ALA B O 1
ATOM 3605 N N . PRO B 1 201 ? -10.680 29.787 33.610 1.00 33.32 218 PRO B N 1
ATOM 3606 C CA . PRO B 1 201 ? -10.956 29.265 34.953 1.00 31.74 218 PRO B CA 1
ATOM 3607 C C . PRO B 1 201 ? -11.833 30.174 35.801 1.00 34.40 218 PRO B C 1
ATOM 3608 O O . PRO B 1 201 ? -12.608 29.672 36.627 1.00 35.65 218 PRO B O 1
ATOM 3612 N N . GLU B 1 202 ? -11.744 31.495 35.626 1.00 35.28 219 GLU B N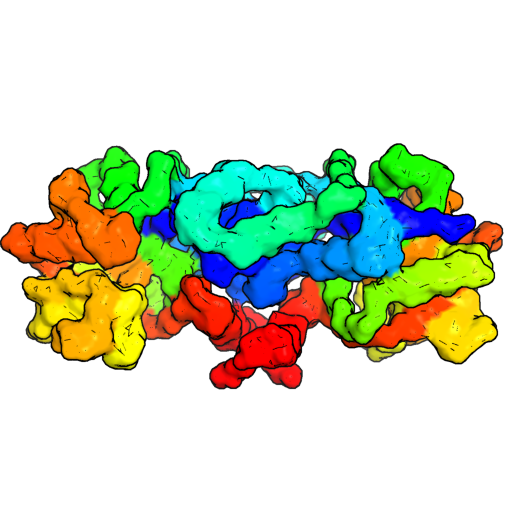 1
ATOM 3613 C CA . GLU B 1 202 ? -12.510 32.406 36.464 1.00 34.88 219 GLU B CA 1
ATOM 3614 C C . GLU B 1 202 ? -13.994 32.443 36.131 1.00 31.17 219 GLU B C 1
ATOM 3615 O O . GLU B 1 202 ? -14.791 32.798 36.999 1.00 35.98 219 GLU B O 1
ATOM 3621 N N . GLN B 1 203 ? -14.387 32.092 34.910 1.00 31.92 220 GLN B N 1
ATOM 3622 C CA . GLN B 1 203 ? -15.784 32.129 34.511 1.00 33.58 220 GLN B CA 1
ATOM 3623 C C . GLN B 1 203 ? -16.370 30.760 34.242 1.00 31.09 220 GLN B C 1
ATOM 3624 O O . GLN B 1 203 ? -17.544 30.671 33.887 1.00 35.13 220 GLN B O 1
ATOM 3630 N N . ALA B 1 204 ? -15.589 29.706 34.337 1.00 30.31 221 ALA B N 1
ATOM 3631 C CA . ALA B 1 204 ? -16.153 28.390 34.109 1.00 32.92 221 ALA B CA 1
ATOM 3632 C C . ALA B 1 204 ? -17.326 28.237 35.067 1.00 28.28 221 ALA B C 1
ATOM 3633 O O . ALA B 1 204 ? -17.200 28.583 36.243 1.00 31.46 221 ALA B O 1
ATOM 3635 N N . PRO B 1 205 ? -18.491 27.798 34.602 1.00 27.20 222 PRO B N 1
ATOM 3636 C CA . PRO B 1 205 ? -19.623 27.682 35.522 1.00 28.09 222 PRO B CA 1
ATOM 3637 C C . PRO B 1 205 ? -19.422 26.609 36.568 1.00 30.49 222 PRO B C 1
ATOM 3638 O O . PRO B 1 205 ? -19.868 26.770 37.709 1.00 32.69 222 PRO B O 1
ATOM 3642 N N . THR B 1 206 ? -18.719 25.542 36.224 1.00 32.11 223 THR B N 1
ATOM 3643 C CA . THR B 1 206 ? -18.529 24.401 37.093 1.00 29.89 223 THR B CA 1
ATOM 3644 C C . THR B 1 206 ? -17.123 23.883 36.849 1.00 27.05 223 THR B C 1
ATOM 3645 O O . THR B 1 206 ? -16.312 24.526 36.175 1.00 27.93 223 THR B O 1
ATOM 3649 N N . THR B 1 207 ? -16.852 22.695 37.370 1.00 27.59 224 THR B N 1
ATOM 3650 C CA . THR B 1 207 ? -15.605 21.994 37.102 1.00 27.7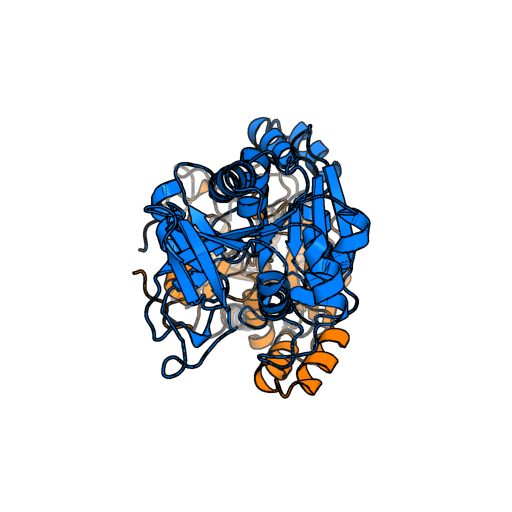4 224 THR B CA 1
ATOM 3651 C C . THR B 1 207 ? -15.875 20.623 36.513 1.00 24.51 224 THR B C 1
ATOM 3652 O O . THR B 1 207 ? -15.009 19.754 36.552 1.00 23.83 224 THR B O 1
ATOM 3656 N N . LEU B 1 208 ? -17.073 20.418 35.984 1.00 28.26 225 LEU B N 1
ATOM 3657 C CA . LEU B 1 208 ? -17.467 19.162 35.364 1.00 28.04 225 LEU B CA 1
ATOM 3658 C C . LEU B 1 208 ? -17.264 19.311 33.865 1.00 25.17 225 LEU B C 1
ATOM 3659 O O . LEU B 1 208 ? -17.903 20.150 33.228 1.00 26.17 225 LEU B O 1
ATOM 3664 N N . ALA B 1 209 ? -16.365 18.516 33.317 1.00 28.38 226 ALA B N 1
ATOM 3665 C CA . ALA B 1 209 ? -15.872 18.716 31.970 1.00 26.45 226 ALA B CA 1
ATOM 3666 C C . ALA B 1 209 ? -16.220 17.521 31.108 1.00 22.89 226 ALA B C 1
ATOM 3667 O O . ALA B 1 209 ? -16.386 16.408 31.602 1.00 25.53 226 ALA B O 1
ATOM 3669 N N . VAL B 1 210 ? -16.310 17.784 29.813 1.00 23.94 227 VAL B N 1
ATOM 3670 C CA . VAL B 1 210 ? -16.619 16.747 28.843 1.00 22.95 227 VAL B CA 1
ATOM 3671 C C . VAL B 1 210 ? -15.341 16.030 28.450 1.00 22.03 227 VAL B C 1
ATOM 3672 O O . VAL B 1 210 ? -14.348 16.662 28.080 1.00 25.51 227 VAL B O 1
ATOM 3676 N N . VAL B 1 211 ? -15.355 14.706 28.569 1.00 23.80 228 VAL B N 1
ATOM 3677 C CA . VAL B 1 211 ? -14.353 13.830 27.980 1.00 24.77 228 VAL B CA 1
ATOM 3678 C C . VAL B 1 211 ? -14.798 13.509 26.563 1.00 23.47 228 VAL B C 1
ATOM 3679 O O . VAL B 1 211 ? -15.953 13.745 26.203 1.00 25.45 228 VAL B O 1
ATOM 3683 N N . GLY B 1 212 ? -13.892 12.964 25.760 1.00 23.93 229 GLY B N 1
ATOM 3684 C CA . GLY B 1 212 ? -14.191 12.671 24.378 1.00 23.56 229 GLY B CA 1
ATOM 3685 C C . GLY B 1 212 ? -14.979 11.400 24.175 1.00 22.43 229 GLY B C 1
ATOM 3686 O O . GLY B 1 212 ? -14.562 10.516 23.436 1.00 23.85 229 GLY B O 1
ATOM 3687 N N . ARG B 1 213 ? -16.131 11.296 24.822 1.00 23.52 230 ARG B N 1
ATOM 3688 C CA . ARG B 1 213 ? -17.048 10.189 24.593 1.00 22.50 230 ARG B CA 1
ATOM 3689 C C . ARG B 1 213 ? -18.452 10.758 24.530 1.00 22.29 230 ARG B C 1
ATOM 3690 O O . ARG B 1 213 ? -18.924 11.355 25.499 1.00 23.77 230 ARG B O 1
ATOM 3698 N N . TYR B 1 214 ? -19.118 10.553 23.406 1.00 25.21 231 TYR B N 1
ATOM 3699 C CA . TYR B 1 214 ? -20.416 11.143 23.170 1.00 24.10 231 TYR B CA 1
ATOM 3700 C C . TYR B 1 214 ? -21.373 10.106 22.615 1.00 24.03 231 TYR B C 1
ATOM 3701 O O . TYR B 1 214 ? -20.976 9.188 21.898 1.00 26.40 231 TYR B O 1
ATOM 3710 N N . VAL B 1 215 ? -22.643 10.280 22.950 1.00 26.54 232 VAL B N 1
ATOM 3711 C CA . VAL B 1 215 ? -23.750 9.605 22.292 1.00 24.78 232 VAL B CA 1
ATOM 3712 C C . VAL B 1 215 ? -24.733 10.698 21.923 1.00 23.83 232 VAL B C 1
ATOM 3713 O O . VAL B 1 215 ? -25.188 11.440 22.795 1.00 24.43 232 VAL B O 1
ATOM 3717 N N . LEU B 1 216 ? -25.017 10.832 20.639 1.00 23.91 233 LEU B N 1
ATOM 3718 C CA . LEU B 1 216 ? -25.699 12.003 20.121 1.00 24.89 233 LEU B CA 1
ATOM 3719 C C . LEU B 1 216 ? -26.857 11.581 19.238 1.00 26.66 233 LEU B C 1
ATOM 3720 O O . LEU B 1 216 ? -26.733 10.644 18.449 1.00 27.96 233 LEU B O 1
ATOM 3725 N N . GLU B 1 217 ? -27.979 12.279 19.370 1.00 28.93 234 GLU B N 1
ATOM 3726 C CA . GLU B 1 217 ? -29.107 12.084 18.471 1.00 28.81 234 GLU B CA 1
ATOM 3727 C C . GLU B 1 217 ? -28.839 12.803 17.158 1.00 26.78 234 GLU B C 1
ATOM 3728 O O . GLU B 1 217 ? -28.077 13.769 17.101 1.00 30.86 234 GLU B O 1
ATOM 3734 N N . ALA B 1 218 ? -29.460 12.310 16.092 1.00 25.98 235 ALA B N 1
ATOM 3735 C CA . ALA B 1 218 ? -29.178 12.837 14.769 1.00 25.66 235 ALA B CA 1
ATOM 3736 C C . ALA B 1 218 ? -29.508 14.310 14.655 1.00 25.86 235 ALA B C 1
ATOM 3737 O O . ALA B 1 218 ? -29.030 14.969 13.732 1.00 26.05 235 ALA B O 1
ATOM 3739 N N . ALA B 1 219 ? -30.285 14.850 15.589 1.00 28.91 236 ALA B N 1
ATOM 3740 C CA . ALA B 1 219 ? -30.666 16.253 15.538 1.00 26.52 236 ALA B CA 1
ATOM 3741 C C . ALA B 1 219 ? -29.474 17.190 15.572 1.00 26.00 236 ALA B C 1
ATOM 3742 O O . ALA B 1 219 ? -29.593 18.344 15.151 1.00 30.25 236 ALA B O 1
ATOM 3744 N N . ILE B 1 220 ? -28.325 16.716 16.041 1.00 26.27 237 ILE B N 1
ATOM 3745 C CA . ILE B 1 220 ? -27.170 17.590 16.209 1.00 26.84 237 ILE B CA 1
ATOM 3746 C C . ILE B 1 220 ? -26.709 18.162 14.88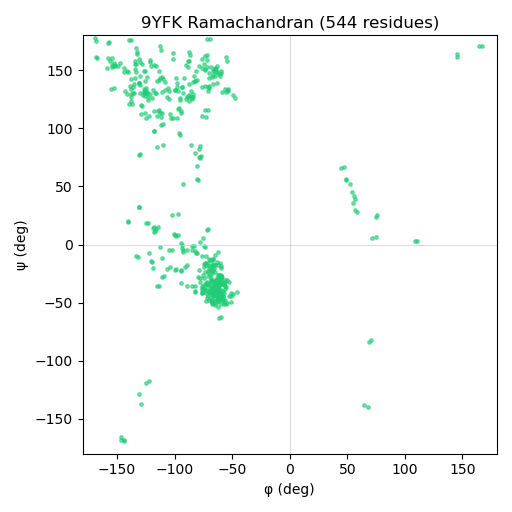2 1.00 26.26 237 ILE B C 1
ATOM 3747 O O . ILE B 1 220 ? -26.155 19.262 14.834 1.00 27.59 237 ILE B O 1
ATOM 3752 N N . PHE B 1 221 ? -26.913 17.433 13.792 1.00 27.14 238 PHE B N 1
ATOM 3753 C CA . PHE B 1 221 ? -26.323 17.832 12.523 1.00 26.23 238 PHE B CA 1
ATOM 3754 C C . PHE B 1 221 ? -26.857 19.176 12.069 1.00 25.80 238 PHE B C 1
ATOM 3755 O O . PHE B 1 221 ? -26.098 20.056 11.661 1.00 27.26 238 PHE B O 1
ATOM 3763 N N . ASP B 1 222 ? -28.168 19.357 12.148 1.00 28.65 239 ASP B N 1
ATOM 3764 C CA . ASP B 1 222 ? -28.751 20.624 11.736 1.00 29.78 239 ASP B CA 1
ATOM 3765 C C . ASP B 1 222 ? -28.236 21.755 12.602 1.00 26.66 239 ASP B C 1
ATOM 3766 O O . ASP B 1 222 ? -27.980 22.858 12.116 1.00 27.53 239 ASP B O 1
ATOM 3771 N N . HIS B 1 223 ? -28.079 21.491 13.894 1.00 28.92 240 HIS B N 1
ATOM 3772 C CA . HIS B 1 223 ? -27.502 22.453 14.824 1.00 30.10 240 HIS B CA 1
ATOM 3773 C C . HIS B 1 223 ? -26.054 22.760 14.513 1.00 27.87 240 HIS B C 1
ATOM 3774 O O . HIS B 1 223 ? -25.562 23.813 14.920 1.00 28.68 240 HIS B O 1
ATOM 3781 N N . LEU B 1 224 ? -25.358 21.848 13.832 1.00 30.82 241 LEU B N 1
ATOM 3782 C CA . LEU B 1 224 ? -23.979 22.084 13.428 1.00 28.10 241 LEU B CA 1
ATOM 3783 C C . LEU B 1 224 ? -23.903 22.854 12.117 1.00 28.55 241 LEU B C 1
ATOM 3784 O O . LEU B 1 224 ? -22.995 23.670 11.935 1.00 30.28 241 LEU B O 1
ATOM 3789 N N . ARG B 1 225 ? -24.835 22.608 11.190 1.00 28.51 242 ARG B N 1
ATOM 3790 C CA . ARG B 1 225 ? -24.861 23.408 9.969 1.00 27.84 242 ARG B CA 1
ATOM 3791 C C . ARG B 1 225 ? -25.065 24.878 10.289 1.00 28.68 242 ARG B C 1
ATOM 3792 O O . ARG B 1 225 ? -24.642 25.748 9.521 1.00 32.13 242 ARG B O 1
ATOM 3800 N N . ALA B 1 226 ? -25.718 25.169 11.411 1.00 31.44 243 ALA B N 1
ATOM 3801 C CA . ALA B 1 226 ? -25.961 26.528 11.865 1.00 31.18 243 ALA B CA 1
ATOM 3802 C C . ALA B 1 226 ? -24.897 27.031 12.829 1.00 30.93 243 ALA B C 1
ATOM 3803 O O . ALA B 1 226 ? -24.967 28.187 13.252 1.00 35.35 243 ALA B O 1
ATOM 3805 N N . THR B 1 227 ? -23.923 26.199 13.190 1.00 31.83 244 THR B N 1
ATOM 3806 C CA . THR B 1 227 ? -22.942 26.572 14.199 1.00 33.13 244 THR B CA 1
ATOM 3807 C C . THR B 1 227 ? -21.836 27.423 13.598 1.00 34.80 244 THR B C 1
ATOM 3808 O O . THR B 1 227 ? -21.365 27.168 12.489 1.00 37.15 244 THR B O 1
ATOM 3812 N N . THR B 1 228 ? -21.407 28.423 14.357 1.00 38.19 245 THR B N 1
ATOM 3813 C CA . THR B 1 228 ? -20.344 29.336 13.971 1.00 40.28 245 THR B CA 1
ATOM 3814 C C . THR B 1 228 ? -19.122 29.112 14.851 1.00 39.85 245 THR B C 1
ATOM 3815 O O . THR B 1 228 ? -19.182 28.440 15.880 1.00 39.04 245 THR B O 1
ATOM 3819 N N . VAL B 1 229 ? -17.999 29.698 14.435 1.00 40.90 246 VAL B N 1
ATOM 3820 C CA . VAL B 1 229 ? -16.747 29.481 15.146 1.00 41.70 246 VAL B CA 1
ATOM 3821 C C . VAL B 1 229 ? -16.827 30.096 16.538 1.00 39.86 246 VAL B C 1
ATOM 3822 O O . VAL B 1 229 ? -17.332 31.213 16.724 1.00 35.85 246 VAL B O 1
ATOM 3826 N N . GLY B 1 230 ? -16.310 29.361 17.520 1.00 39.09 247 GLY B N 1
ATOM 3827 C CA . GLY B 1 230 ? -16.188 29.831 18.881 1.00 38.77 247 GLY B CA 1
ATOM 3828 C C . GLY B 1 230 ? -14.747 29.770 19.341 1.00 43.53 247 GLY B C 1
ATOM 3829 O O . GLY B 1 230 ? -13.878 30.425 18.757 1.00 43.15 247 GLY B O 1
ATOM 3830 N N . ALA B 1 231 ? -14.474 28.965 20.369 1.00 47.75 248 ALA B N 1
ATOM 3831 C CA . ALA B 1 231 ? -13.160 28.965 20.999 1.00 45.14 248 ALA B CA 1
ATOM 3832 C C . ALA B 1 231 ? -12.064 28.726 19.972 1.00 44.39 248 ALA B C 1
ATOM 3833 O O . ALA B 1 231 ? -12.167 27.833 19.128 1.00 44.93 248 ALA B O 1
ATOM 3835 N N . GLY B 1 232 ? -11.019 29.545 20.043 1.00 40.90 249 GLY B N 1
ATOM 3836 C CA . GLY B 1 232 ? -9.903 29.390 19.135 1.00 43.74 249 GLY B CA 1
ATOM 3837 C C . GLY B 1 232 ? -10.307 29.457 17.684 1.00 44.40 249 GLY B C 1
ATOM 3838 O O . GLY B 1 232 ? -9.684 28.802 16.842 1.00 43.30 249 GLY B O 1
ATOM 3839 N N . ASN B 1 233 ? -11.365 30.200 17.375 1.00 45.57 250 ASN B N 1
ATOM 3840 C CA . ASN B 1 233 ? -11.854 30.350 16.009 1.00 45.51 250 ASN B CA 1
ATOM 3841 C C . ASN B 1 233 ? -12.105 28.995 15.356 1.00 42.53 250 ASN B C 1
ATOM 3842 O O . ASN B 1 233 ? -11.721 28.749 14.212 1.00 43.72 250 ASN B O 1
ATOM 3847 N N . GLU B 1 234 ? -12.745 28.103 16.100 1.00 42.21 251 GLU B N 1
ATOM 3848 C CA . GLU B 1 234 ? -13.088 26.784 15.598 1.00 38.38 251 GLU B CA 1
ATOM 3849 C C . GLU B 1 234 ? -14.581 26.552 15.739 1.00 37.27 251 GLU B C 1
ATOM 3850 O O . GLU B 1 234 ? -15.187 26.968 16.723 1.00 40.46 251 GLU B O 1
ATOM 3856 N N . ILE B 1 235 ? -15.155 25.843 14.771 1.00 35.79 252 ILE B N 1
ATOM 3857 C CA . ILE B 1 235 ? -16.534 25.376 14.875 1.00 34.88 252 ILE B CA 1
ATOM 3858 C C . ILE B 1 235 ? -16.543 24.242 15.889 1.00 33.91 252 ILE B C 1
ATOM 3859 O O . ILE B 1 235 ? -16.043 23.149 15.612 1.00 34.09 252 ILE B O 1
ATOM 3864 N N . GLN B 1 236 ? -17.124 24.501 17.054 1.00 32.99 253 GLN B N 1
ATOM 3865 C CA . GLN B 1 236 ? -17.029 23.589 18.177 1.00 29.20 253 GLN B CA 1
ATOM 3866 C C . GLN B 1 236 ? -18.215 22.647 18.185 1.00 28.07 253 GLN B C 1
ATOM 3867 O O . GLN B 1 236 ? -19.356 23.056 17.967 1.00 29.37 253 GLN B O 1
ATOM 3873 N N . LEU B 1 237 ? -17.931 21.370 18.416 1.00 26.12 254 LEU B N 1
ATOM 3874 C CA . LEU B 1 237 ? -19.011 20.439 18.696 1.00 27.00 254 LEU B CA 1
ATOM 3875 C C . LEU B 1 237 ? -19.795 20.883 19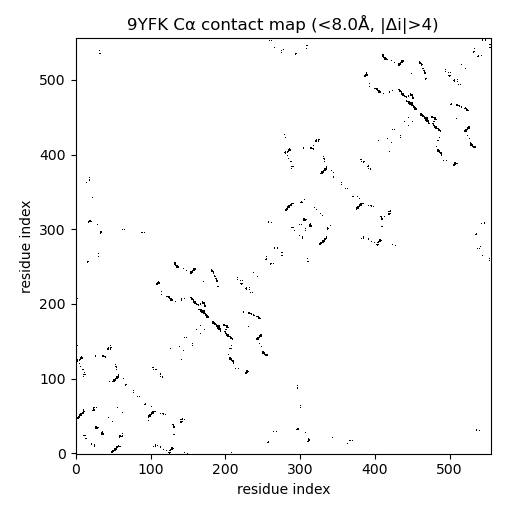.913 1.00 29.12 254 LEU B C 1
ATOM 3876 O O . LEU B 1 237 ? -21.007 20.671 19.985 1.00 30.55 254 LEU B O 1
ATOM 3881 N N . THR B 1 238 ? -19.118 21.528 20.860 1.00 29.55 255 THR B N 1
ATOM 3882 C CA . THR B 1 238 ? -19.773 22.000 22.070 1.00 27.59 255 THR B CA 1
ATOM 3883 C C . THR B 1 238 ? -20.875 22.990 21.742 1.00 26.42 255 THR B C 1
ATOM 3884 O O . THR B 1 238 ? -21.972 22.909 22.297 1.00 26.40 255 THR B O 1
ATOM 3888 N N . ASP B 1 239 ? -20.617 23.903 20.810 1.00 30.23 256 ASP B N 1
ATOM 3889 C CA . ASP B 1 239 ? -21.613 24.892 20.420 1.00 29.58 256 ASP B CA 1
ATOM 3890 C C . ASP B 1 239 ? -22.764 24.289 19.620 1.00 26.58 256 ASP B C 1
ATOM 3891 O O . ASP B 1 239 ? -23.840 24.887 19.570 1.00 30.94 256 ASP B O 1
ATOM 3896 N N . GLY B 1 240 ? -22.568 23.138 18.981 1.00 29.99 257 GLY B N 1
ATOM 3897 C CA . GLY B 1 240 ? -23.684 22.446 18.361 1.00 29.29 257 GLY B CA 1
ATOM 3898 C C . GLY B 1 240 ? -24.529 21.699 19.363 1.00 26.86 257 GLY B C 1
ATOM 3899 O O . GLY B 1 240 ? -25.722 21.476 19.132 1.00 29.08 257 GLY B O 1
ATOM 3900 N N . ILE B 1 241 ? -23.908 21.253 20.457 1.00 28.58 258 ILE B N 1
ATOM 3901 C CA . ILE B 1 241 ? -24.631 20.678 21.581 1.00 28.84 258 ILE B CA 1
ATOM 3902 C C . ILE B 1 241 ? -25.411 21.753 22.322 1.00 28.54 258 ILE B C 1
ATOM 3903 O O . ILE B 1 241 ? -26.484 21.489 22.869 1.00 30.81 258 ILE B O 1
ATOM 3908 N N . ALA B 1 242 ? -24.870 22.966 22.388 1.00 29.18 259 ALA B N 1
ATOM 3909 C CA . ALA B 1 242 ? -25.558 24.048 23.074 1.00 28.52 259 ALA B CA 1
ATOM 3910 C C . ALA B 1 242 ? -26.849 24.440 22.371 1.00 31.22 259 ALA B C 1
ATOM 3911 O O . ALA B 1 242 ? -27.817 24.822 23.036 1.00 35.45 259 ALA B O 1
ATOM 3913 N N . ALA B 1 243 ? -26.884 24.370 21.037 1.00 30.29 260 ALA B N 1
ATOM 3914 C CA . ALA B 1 243 ? -28.112 24.651 20.298 1.00 31.45 260 ALA B CA 1
ATOM 3915 C C . ALA B 1 243 ? -29.096 23.498 20.415 1.00 31.73 260 ALA B C 1
ATOM 3916 O O . ALA B 1 243 ? -30.310 23.702 20.509 1.00 30.53 260 ALA B O 1
ATOM 3918 N N . LEU B 1 244 ? -28.581 22.279 20.386 1.00 31.45 261 LEU B N 1
ATOM 3919 C CA . LEU B 1 244 ? -29.427 21.116 20.588 1.00 34.16 261 LEU B CA 1
ATOM 3920 C C . LEU B 1 244 ? -30.118 21.162 21.940 1.00 28.75 261 LEU B C 1
ATOM 3921 O O . LEU B 1 244 ? -31.237 20.671 22.077 1.00 30.67 261 LEU B O 1
ATOM 3926 N N . LEU B 1 245 ? -29.485 21.788 22.932 1.00 32.97 262 LEU B N 1
ATOM 3927 C CA . LEU B 1 245 ? -30.021 21.827 24.291 1.00 33.10 262 LEU B CA 1
ATOM 3928 C C . LEU B 1 245 ? -31.404 22.459 24.334 1.00 32.40 262 LEU B C 1
ATOM 3929 O O . LEU B 1 245 ? -32.293 21.981 25.046 1.00 33.80 262 LEU B O 1
ATOM 3934 N N . ARG B 1 246 ? -31.589 23.569 23.627 1.00 33.72 263 ARG B N 1
ATOM 3935 C CA . ARG B 1 246 ? -32.888 24.226 23.630 1.00 33.12 263 ARG B CA 1
ATOM 3936 C C . ARG B 1 246 ? -33.976 23.282 23.144 1.00 28.67 263 ARG B C 1
ATOM 3937 O O . ARG B 1 246 ? -35.106 23.329 23.633 1.00 34.49 263 ARG B O 1
ATOM 3945 N N . GLU B 1 247 ? -33.647 22.402 22.211 1.00 33.14 264 GLU B N 1
ATOM 3946 C CA . GLU B 1 247 ? -34.621 21.535 21.566 1.00 32.41 264 GLU B CA 1
ATOM 3947 C C . GLU B 1 247 ? -34.746 20.172 22.221 1.00 32.76 264 GLU B C 1
ATOM 3948 O O . GLU B 1 247 ? -35.838 19.594 22.195 1.00 37.61 264 GLU B O 1
ATOM 3954 N N . ARG B 1 248 ? -33.661 19.623 22.773 1.00 34.45 265 ARG B N 1
ATOM 3955 C CA . ARG B 1 248 ? -33.669 18.245 23.218 1.00 31.85 265 ARG B CA 1
ATOM 3956 C C . ARG B 1 248 ? -32.973 18.071 24.555 1.00 31.56 265 ARG B C 1
ATOM 3957 O O . ARG B 1 248 ? -32.403 19.005 25.121 1.00 34.61 265 ARG B O 1
ATOM 3965 N N . ASP B 1 249 ? -33.040 16.833 25.037 1.00 34.45 266 ASP B N 1
ATOM 3966 C CA . ASP B 1 249 ? -32.450 16.409 26.292 1.00 33.62 266 ASP B CA 1
ATOM 3967 C C . ASP B 1 249 ? -30.997 15.995 26.097 1.00 29.05 266 ASP B C 1
ATOM 3968 O O . ASP B 1 249 ? -30.681 15.163 25.245 1.00 28.89 266 ASP B O 1
ATOM 3973 N N . VAL B 1 250 ? -30.119 16.583 26.893 1.00 29.96 267 VAL B N 1
ATOM 3974 C CA . VAL B 1 250 ? -28.711 16.235 26.913 1.00 26.54 267 VAL B CA 1
ATOM 3975 C C . VAL B 1 250 ? -28.336 15.921 28.344 1.00 27.05 267 VAL B C 1
ATOM 3976 O O . VAL B 1 250 ? -28.688 16.667 29.258 1.00 29.72 267 VAL B O 1
ATOM 3980 N N . TYR B 1 251 ? -27.617 14.836 28.534 1.00 29.48 268 TYR B N 1
ATOM 3981 C CA . TYR B 1 251 ? -27.255 14.348 29.846 1.00 26.60 268 TYR B CA 1
ATOM 3982 C C . TYR B 1 251 ? -25.743 14.292 29.932 1.00 28.49 268 TYR B C 1
ATOM 3983 O O . TYR B 1 251 ? -25.043 14.280 28.923 1.00 27.80 268 TYR B O 1
ATOM 3992 N N . ALA B 1 252 ? -25.255 14.304 31.161 1.00 31.08 269 ALA B N 1
ATOM 3993 C CA . ALA B 1 252 ? -23.847 14.150 31.467 1.00 26.19 269 ALA B CA 1
ATOM 3994 C C . ALA B 1 252 ? -23.730 12.974 32.413 1.00 26.56 269 ALA B C 1
ATOM 3995 O O . ALA B 1 252 ? -24.474 12.889 33.387 1.00 30.65 269 ALA B O 1
ATOM 3997 N N . HIS B 1 253 ? -22.825 12.057 32.116 1.00 28.52 270 HIS B N 1
ATOM 3998 C CA . HIS B 1 253 ? -22.660 10.858 32.920 1.00 27.60 270 HIS B CA 1
ATOM 3999 C C . HIS B 1 253 ? -21.224 10.763 33.406 1.00 26.07 270 HIS B C 1
ATOM 4000 O O . HIS B 1 253 ? -20.289 10.776 32.603 1.00 24.88 270 HIS B O 1
ATOM 4007 N N . ARG B 1 254 ? -21.065 10.658 34.724 1.00 27.75 271 ARG B N 1
ATOM 4008 C CA . ARG B 1 254 ? -19.784 10.390 35.363 1.00 26.41 271 ARG B CA 1
ATOM 4009 C C . ARG B 1 254 ? -19.517 8.895 35.234 1.00 26.51 271 ARG B C 1
ATOM 4010 O O . ARG B 1 254 ? -19.764 8.108 36.143 1.00 30.75 271 ARG B O 1
ATOM 4018 N N . TYR B 1 255 ? -19.008 8.509 34.071 1.00 27.74 272 TYR B N 1
ATOM 4019 C CA . TYR B 1 255 ? -18.701 7.117 33.774 1.00 29.21 272 TYR B CA 1
ATOM 4020 C C . TYR B 1 255 ? -17.756 6.544 34.827 1.00 28.09 272 TYR B C 1
ATOM 4021 O O . TYR B 1 255 ? -17.051 7.246 35.532 1.00 30.97 272 TYR B O 1
ATOM 4030 N N . ASP B 1 256 ? -17.726 5.215 34.871 1.00 29.78 273 ASP B N 1
ATOM 4031 C CA . ASP B 1 256 ? -16.802 4.471 35.731 1.00 31.77 273 ASP B CA 1
ATOM 4032 C C . ASP B 1 256 ? -15.608 4.040 34.885 1.00 30.42 273 ASP B C 1
ATOM 4033 O O . ASP B 1 256 ? -15.725 3.169 34.029 1.00 31.61 273 ASP B O 1
ATOM 4038 N N . GLY B 1 257 ? -14.466 4.660 35.119 1.00 30.01 274 GLY B N 1
ATOM 4039 C CA . GLY B 1 257 ? -13.288 4.367 34.331 1.00 29.35 274 GLY B CA 1
ATOM 4040 C C . GLY B 1 257 ? -12.240 5.433 34.522 1.00 27.30 274 GLY B C 1
ATOM 4041 O O . GLY B 1 257 ? -12.478 6.470 35.133 1.00 31.36 274 GLY B O 1
ATOM 4042 N N . LYS B 1 258 ? -11.055 5.153 33.990 1.00 25.45 275 LYS B N 1
ATOM 4043 C CA . LYS B 1 258 ? -9.892 6.003 34.194 1.00 28.97 275 LYS B CA 1
ATOM 4044 C C . LYS B 1 258 ? -9.372 6.576 32.884 1.00 25.75 275 LYS B C 1
ATOM 4045 O O . LYS B 1 258 ? -8.853 5.841 32.044 1.00 27.25 275 LYS B O 1
ATOM 4051 N N . ARG B 1 259 ? -9.447 7.890 32.748 1.00 28.04 276 ARG B N 1
ATOM 4052 C CA . ARG B 1 259 ? -9.069 8.578 31.524 1.00 25.85 276 ARG B CA 1
ATOM 4053 C C . ARG B 1 259 ? -7.671 9.162 31.614 1.00 24.29 276 ARG B C 1
ATOM 4054 O O . ARG B 1 259 ? -7.240 9.623 32.669 1.00 26.62 276 ARG B O 1
ATOM 4062 N N . TYR B 1 260 ? -6.968 9.116 30.491 1.00 23.83 277 TYR B N 1
ATOM 4063 C CA . TYR B 1 260 ? -5.658 9.721 30.322 1.00 22.81 277 TYR B CA 1
ATOM 4064 C C . TYR B 1 260 ? -5.728 10.773 29.231 1.00 22.98 277 TYR B C 1
ATOM 4065 O O . TYR B 1 260 ? -6.299 10.529 28.169 1.00 26.79 277 TYR B O 1
ATOM 4074 N N . ASP B 1 261 ? -5.168 11.946 29.501 1.00 23.35 278 ASP B N 1
ATOM 4075 C CA . ASP B 1 261 ? -5.134 13.017 28.511 1.00 28.15 278 ASP B CA 1
ATOM 4076 C C . ASP B 1 261 ? -3.949 12.737 27.595 1.00 25.88 278 ASP B C 1
ATOM 4077 O O . ASP B 1 261 ? -2.878 13.330 27.700 1.00 25.61 278 ASP B O 1
ATOM 4082 N N . CYS B 1 262 ? -4.155 11.815 26.668 1.00 25.92 279 CYS B N 1
ATOM 4083 C CA . CYS B 1 262 ? -3.113 11.500 25.708 1.00 26.61 279 CYS B CA 1
ATOM 4084 C C . CYS B 1 262 ? -3.020 12.531 24.604 1.00 25.74 279 CYS B C 1
ATOM 4085 O O . CYS B 1 262 ? -2.190 12.377 23.710 1.00 28.11 279 CYS B O 1
ATOM 4088 N N . GLY B 1 263 ? -3.832 13.575 24.652 1.00 25.47 280 GLY B N 1
ATOM 4089 C CA . GLY B 1 263 ? -3.629 14.682 23.751 1.00 29.43 280 GLY B CA 1
ATOM 4090 C C . GLY B 1 263 ? -2.454 15.548 24.118 1.00 29.92 280 GLY B C 1
ATOM 4091 O O . GLY B 1 263 ? -2.153 16.510 23.405 1.00 29.10 280 GLY B O 1
ATOM 4092 N N . SER B 1 264 ? -1.781 15.215 25.215 1.00 31.13 281 SER B N 1
ATOM 4093 C CA . SER B 1 264 ? -0.604 15.924 25.677 1.00 31.46 281 SER B CA 1
ATOM 4094 C C . SER B 1 264 ? 0.533 14.946 25.930 1.00 28.22 281 SER B C 1
ATOM 4095 O O . SER B 1 264 ? 0.317 13.766 26.207 1.00 28.22 281 SER B O 1
ATOM 4098 N N . LYS B 1 265 ? 1.758 15.466 25.846 1.00 29.79 282 LYS B N 1
ATOM 4099 C CA . LYS B 1 265 ? 2.936 14.635 26.062 1.00 29.16 282 LYS B CA 1
ATOM 4100 C C . LYS B 1 265 ? 2.991 14.084 27.476 1.00 25.31 282 LYS B C 1
ATOM 4101 O O . LYS B 1 265 ? 3.478 12.972 27.685 1.00 27.02 282 LYS B O 1
ATOM 4107 N N . ALA B 1 266 ? 2.506 14.846 28.454 1.00 29.19 283 ALA B N 1
ATOM 4108 C CA . ALA B 1 266 ? 2.581 14.421 29.847 1.00 26.83 283 ALA B CA 1
ATOM 4109 C C . ALA B 1 266 ? 1.609 13.289 30.139 1.00 24.59 283 ALA B C 1
ATOM 4110 O O . ALA B 1 266 ? 1.947 12.341 30.852 1.00 25.32 283 ALA B O 1
ATOM 4112 N N . GLY B 1 267 ? 0.387 13.390 29.621 1.00 28.09 284 GLY B N 1
ATOM 4113 C CA . GLY B 1 267 ? -0.608 12.368 29.867 1.00 25.41 284 GLY B CA 1
ATOM 4114 C C . GLY B 1 267 ? -0.371 11.110 29.076 1.00 23.85 284 GLY B C 1
ATOM 4115 O O . GLY B 1 267 ? -0.829 10.038 29.471 1.00 26.81 284 GLY B O 1
ATOM 4116 N N . MET B 1 268 ? 0.294 11.226 27.930 1.00 26.63 285 MET B N 1
ATOM 4117 C CA . MET B 1 268 ? 0.688 10.038 27.182 1.00 26.00 285 MET B CA 1
ATOM 4118 C C . MET B 1 268 ? 1.801 9.309 27.924 1.00 22.80 285 MET B C 1
ATOM 4119 O O . MET B 1 268 ? 1.888 8.083 27.888 1.00 24.96 285 MET B O 1
ATOM 4124 N N . PHE B 1 269 ? 2.681 10.065 28.585 1.00 27.29 286 PHE B N 1
ATOM 4125 C CA . PHE B 1 269 ? 3.703 9.464 29.431 1.00 24.64 286 PHE B CA 1
ATOM 4126 C C . PHE B 1 269 ? 3.059 8.692 30.567 1.00 23.49 286 PHE B C 1
ATOM 4127 O O . PHE B 1 269 ? 3.414 7.542 30.830 1.00 23.51 286 PHE B O 1
ATOM 4135 N N . GLN B 1 270 ? 2.087 9.298 31.240 1.00 23.12 287 GLN B N 1
ATOM 4136 C CA A GLN B 1 270 ? 1.438 8.613 32.351 0.50 26.62 287 GLN B CA 1
ATOM 4137 C CA B GLN B 1 270 ? 1.438 8.613 32.350 0.50 26.47 287 GLN B CA 1
ATOM 4138 C C . GLN B 1 270 ? 0.641 7.412 31.863 1.00 23.87 287 GLN B C 1
ATOM 4139 O O . GLN B 1 270 ? 0.561 6.394 32.551 1.00 23.97 287 GLN B O 1
ATOM 4150 N N . ALA B 1 271 ? 0.034 7.516 30.687 1.00 26.13 288 ALA B N 1
ATOM 4151 C CA . ALA B 1 271 ? -0.647 6.356 30.133 1.00 24.83 288 ALA B CA 1
ATOM 4152 C C . ALA B 1 271 ? 0.348 5.240 29.871 1.00 24.70 288 ALA B C 1
ATOM 4153 O O . ALA B 1 271 ? 0.070 4.074 30.154 1.00 26.89 288 ALA B O 1
ATOM 4155 N N . THR B 1 272 ? 1.529 5.589 29.357 1.00 24.06 289 THR B N 1
ATOM 4156 C CA . THR B 1 272 ? 2.555 4.587 29.093 1.00 26.85 289 THR B CA 1
ATOM 4157 C C . THR B 1 272 ? 3.009 3.922 30.380 1.00 23.71 289 THR B C 1
ATOM 4158 O O . THR B 1 272 ? 3.181 2.703 30.428 1.00 24.64 289 THR B O 1
ATOM 4162 N N . VAL B 1 273 ? 3.210 4.710 31.434 1.00 25.28 290 VAL B N 1
ATOM 4163 C CA . VAL B 1 273 ? 3.689 4.161 32.696 1.00 24.98 290 VAL B CA 1
ATOM 4164 C C . VAL B 1 273 ? 2.637 3.261 33.318 1.00 25.04 290 VAL B C 1
ATOM 4165 O O . VAL B 1 273 ? 2.922 2.132 33.735 1.00 26.93 290 VAL B O 1
ATOM 4169 N N . ALA B 1 274 ? 1.404 3.757 33.392 1.00 26.45 291 ALA B N 1
ATOM 4170 C CA . ALA B 1 274 ? 0.350 3.048 34.101 1.00 26.60 291 ALA B CA 1
ATOM 4171 C C . ALA B 1 274 ? -0.006 1.749 33.405 1.00 25.39 291 ALA B C 1
ATOM 4172 O O . ALA B 1 274 ? -0.069 0.691 34.036 1.00 29.54 291 ALA B O 1
ATOM 4174 N N . LEU B 1 275 ? -0.252 1.817 32.103 1.00 27.13 292 LEU B N 1
ATOM 4175 C CA . LEU B 1 275 ? -0.675 0.653 31.348 1.00 24.64 292 LEU B CA 1
ATOM 4176 C C . LEU B 1 275 ? 0.484 -0.262 31.004 1.00 24.56 292 LEU B C 1
ATOM 4177 O O . LEU B 1 275 ? 0.258 -1.437 30.719 1.00 27.91 292 LEU B O 1
ATOM 4182 N N . GLY B 1 276 ? 1.712 0.244 30.994 1.00 25.30 293 GLY B N 1
ATOM 4183 C CA . GLY B 1 276 ? 2.843 -0.655 30.902 1.00 24.69 293 GLY B CA 1
ATOM 4184 C C . GLY B 1 276 ? 2.860 -1.621 32.064 1.00 24.17 293 GLY B C 1
ATOM 4185 O O . GLY B 1 276 ? 3.024 -2.824 31.891 1.00 26.92 293 GLY B O 1
ATOM 4186 N N . ARG B 1 277 ? 2.653 -1.101 33.264 1.00 26.47 294 ARG B N 1
ATOM 4187 C CA A ARG B 1 277 ? 2.598 -1.958 34.440 0.50 28.57 294 ARG B CA 1
ATOM 4188 C CA B ARG B 1 277 ? 2.592 -1.949 34.447 0.50 27.97 294 ARG B CA 1
ATOM 4189 C C . ARG B 1 277 ? 1.374 -2.865 34.417 1.00 28.32 294 ARG B C 1
ATOM 4190 O O . ARG B 1 277 ? 1.478 -4.057 34.719 1.00 31.65 294 ARG B O 1
ATOM 4205 N N . LYS B 1 278 ? 0.207 -2.328 34.076 1.00 28.62 295 LYS B N 1
ATOM 4206 C CA . LYS B 1 278 ? -1.013 -3.116 34.206 1.00 27.24 295 LYS B CA 1
ATOM 4207 C C . LYS B 1 278 ? -1.039 -4.282 33.228 1.00 27.78 295 LYS B C 1
ATOM 4208 O O . LYS B 1 278 ? -1.281 -5.426 33.623 1.00 34.80 295 LYS B O 1
ATOM 4214 N N . TYR B 1 279 ? -0.804 -4.026 31.952 1.00 29.56 296 TYR B N 1
ATOM 4215 C CA . TYR B 1 279 ? -1.008 -5.052 30.940 1.00 29.56 296 TYR B CA 1
ATOM 4216 C C . TYR B 1 279 ? 0.291 -5.660 30.427 1.00 27.42 296 TYR B C 1
ATOM 4217 O O . TYR B 1 279 ? 0.240 -6.611 29.643 1.00 29.64 296 TYR B O 1
ATOM 4226 N N . HIS B 1 280 ? 1.449 -5.161 30.860 1.00 27.10 297 HIS B N 1
ATOM 4227 C CA . HIS B 1 280 ? 2.719 -5.660 30.365 1.00 25.63 297 HIS B CA 1
ATOM 4228 C C . HIS B 1 280 ? 3.749 -5.946 31.442 1.00 26.78 297 HIS B C 1
ATOM 4229 O O . HIS B 1 280 ? 4.789 -6.523 31.122 1.00 28.55 297 HIS B O 1
ATOM 4236 N N . GLY B 1 281 ? 3.517 -5.550 32.687 1.00 28.54 298 GLY B N 1
ATOM 4237 C CA . GLY B 1 281 ? 4.479 -5.806 33.736 1.00 26.80 298 GLY B CA 1
ATOM 4238 C C . GLY B 1 281 ? 5.701 -4.923 33.721 1.00 28.69 298 GLY B C 1
ATOM 4239 O O . GLY B 1 281 ? 6.753 -5.327 34.222 1.00 31.96 298 GLY B O 1
ATOM 4240 N N . LEU B 1 282 ? 5.595 -3.726 33.162 1.00 27.92 299 LEU B N 1
ATOM 4241 C CA . LEU B 1 282 ? 6.727 -2.830 32.995 1.00 23.85 299 LEU B CA 1
ATOM 4242 C C . LEU B 1 282 ? 6.790 -1.850 34.150 1.00 25.39 299 LEU B C 1
ATOM 4243 O O . LEU B 1 282 ? 5.819 -1.144 34.424 1.00 27.77 299 LEU B O 1
ATOM 4248 N N . ILE B 1 283 ? 7.945 -1.792 34.799 1.00 26.72 300 ILE B N 1
ATOM 4249 C CA . ILE B 1 283 ? 8.121 -1.023 36.023 1.00 25.60 300 ILE B CA 1
ATOM 4250 C C . ILE B 1 283 ? 9.283 -0.077 35.779 1.00 25.42 300 ILE B C 1
ATOM 4251 O O . ILE B 1 283 ? 10.340 -0.532 35.336 1.00 30.43 300 ILE B O 1
ATOM 4256 N N . PRO B 1 284 ? 9.164 1.212 36.057 1.00 27.26 301 PRO B N 1
ATOM 4257 C CA . PRO B 1 284 ? 10.318 2.086 35.858 1.00 28.95 301 PRO B CA 1
ATOM 4258 C C . PRO B 1 284 ? 11.508 1.507 36.602 1.00 32.92 301 PRO B C 1
ATOM 4259 O O . PRO B 1 284 ? 11.392 1.081 37.752 1.00 37.84 301 PRO B O 1
ATOM 4263 N N . GLU B 1 285 ? 12.645 1.435 35.920 1.00 34.83 302 GLU B N 1
ATOM 4264 C CA . GLU B 1 285 ? 13.899 1.113 36.588 1.00 37.10 302 GLU B CA 1
ATOM 4265 C C . GLU B 1 285 ? 14.340 2.327 37.386 1.00 43.35 302 GLU B C 1
ATOM 4266 O O . GLU B 1 285 ? 14.035 3.454 36.980 1.00 41.44 302 GLU B O 1
#

Solvent-accessible surface area: 22266 Å² total; per-residue (Å²): 82,105,9,106,27,0,0,0,14,5,12,57,41,12,34,143,1,6,8,1,3,6,6,2,6,44,13,2,5,22,0,29,20,46,0,1,0,9,47,2,2,71,21,0,26,69,5,42,0,46,19,0,0,0,0,3,8,78,27,85,39,0,1,46,55,0,3,58,74,14,82,119,3,33,86,40,1,123,80,122,44,107,140,141,47,20,59,70,4,127,90,6,46,30,112,116,11,74,29,64,60,50,115,7,93,38,40,78,7,46,0,35,4,0,37,24,0,13,105,24,3,36,144,32,27,0,0,0,1,32,2,20,8,7,18,35,30,140,77,43,1,0,78,27,0,10,74,19,0,65,82,84,114,1,1,0,0,0,1,35,97,21,72,110,120,40,0,140,75,28,4,0,0,22,32,102,102,48,65,100,102,2,19,88,9,70,85,2,43,27,88,11,34,17,136,133,8,66,39,33,8,0,12,0,1,3,10,2,1,42,21,23,0,8,96,34,3,141,82,21,104,84,35,32,75,119,63,32,9,1,10,50,0,1,21,34,1,18,202,85,116,54,2,6,0,18,63,13,72,34,111,28,23,26,0,2,23,64,54,16,20,6,30,0,14,6,15,10,0,123,129,122,69,46,23,112,44,187,75,103,13,115,24,0,0,0,14,3,9,47,39,14,43,57,1,12,9,2,3,5,0,2,13,45,10,1,4,18,0,27,19,43,0,0,0,6,38,2,1,56,18,0,31,67,9,44,1,44,26,1,0,0,0,3,26,54,28,69,137,1,1,23,58,0,8,64,80,13,83,100,9,44,81,37,0,101,74,100,38,92,119,155,39,12,55,55,6,125,102,3,35,48,109,110,13,84,35,72,51,36,110,17,104,35,60,80,7,46,0,35,5,0,38,23,0,9,117,25,3,37,138,35,22,0,0,0,1,31,2,22,10,5,17,26,32,147,74,39,1,0,87,25,0,16,72,19,0,64,81,80,101,1,0,0,0,0,1,54,105,20,67,102,139,39,0,148,93,23,5,0,0,20,18,116,90,52,62,94,115,3,19,90,4,87,96,5,46,25,72,12,10,32,133,138,5,57,40,33,7,2,14,4,1,1,11,1,1,36,20,20,0,9,95,37,4,143,82,18,102,76,33,30,76,115,67,31,6,0,10,47,0,1,33,34,0,26,226,95,111,59,0,7,0,18,66,17,84,30,112,29,22,35,0,17,36,81,56,13,20,9,26,0,19,14,33,5,0,137,124,126,50,53,20,100,37,186

Nearest PDB structures (foldseek):
  5i1f-assembly1_A-2  TM=9.934E-01  e=4.231E-43  Burkholderia vietnamiensis G4
  5ve7-assembly1_A  TM=9.749E-01  e=1.448E-39  Burkholderia ambifaria MC40-6
  5j49-assembly1_A  TM=9.696E-01  e=1.281E-39  Paraburkholderia xenovorans LB400
  8f73-assembly2_C  TM=9.584E-01  e=3.355E-37  Pseudomonas aeruginosa PAO1
  8f73-assembly1_B-2  TM=9.586E-01  e=4.555E-37  Pseudomonas aeruginosa PAO1